Protein AF-A0A3N5V430-F1 (afdb_monomer)

Mean predicted aligned error: 17.59 Å

Structure (mmCIF, N/CA/C/O backbone):
data_AF-A0A3N5V430-F1
#
_entry.id   AF-A0A3N5V430-F1
#
loop_
_atom_site.group_PDB
_atom_site.id
_atom_site.type_symbol
_atom_site.label_atom_id
_atom_site.label_alt_id
_atom_site.label_comp_id
_atom_site.label_asym_id
_atom_site.label_entity_id
_atom_site.label_seq_id
_atom_site.pdbx_PDB_ins_code
_atom_site.Cartn_x
_atom_site.Cartn_y
_atom_site.Cartn_z
_atom_site.occupancy
_atom_site.B_iso_or_equiv
_atom_site.auth_seq_id
_atom_site.auth_comp_id
_atom_site.auth_asym_id
_atom_site.auth_atom_id
_atom_site.pdbx_PDB_model_num
ATOM 1 N N . MET A 1 1 ? -15.509 12.759 14.245 1.00 93.81 1 MET A N 1
ATOM 2 C CA . MET A 1 1 ? -15.567 12.368 12.804 1.00 93.81 1 MET A CA 1
ATOM 3 C C . MET A 1 1 ? -14.467 11.353 12.469 1.00 93.81 1 MET A C 1
ATOM 5 O O . MET A 1 1 ? -13.412 11.423 13.091 1.00 93.81 1 MET A O 1
ATOM 9 N N . ILE A 1 2 ? -14.687 10.422 11.524 1.00 98.56 2 ILE A N 1
ATOM 10 C CA . ILE A 1 2 ? -13.679 9.426 11.085 1.00 98.56 2 ILE A CA 1
ATOM 11 C C . ILE A 1 2 ? -12.897 9.955 9.872 1.00 98.56 2 ILE A C 1
ATOM 13 O O . ILE A 1 2 ? -13.520 10.454 8.939 1.00 98.56 2 ILE A O 1
ATOM 17 N N . LEU A 1 3 ? -11.571 9.791 9.845 1.00 98.69 3 LEU A N 1
ATOM 18 C CA . LEU A 1 3 ? -10.720 10.058 8.677 1.00 98.69 3 LEU A CA 1
ATOM 19 C C . LEU A 1 3 ? -10.007 8.781 8.214 1.00 98.69 3 LEU A C 1
ATOM 21 O O . LEU A 1 3 ? -9.410 8.068 9.016 1.00 98.69 3 LEU A O 1
ATOM 25 N N . VAL A 1 4 ? -10.012 8.512 6.912 1.00 98.62 4 VAL A N 1
ATOM 26 C CA . VAL A 1 4 ? -9.296 7.386 6.299 1.00 98.62 4 VAL A CA 1
ATOM 27 C C . VAL A 1 4 ? -8.136 7.904 5.456 1.00 98.62 4 VAL A C 1
ATOM 29 O O . VAL A 1 4 ? -8.329 8.628 4.478 1.00 98.62 4 VAL A O 1
ATOM 32 N N . THR A 1 5 ? -6.919 7.493 5.804 1.00 97.88 5 THR A N 1
ATOM 33 C CA . THR A 1 5 ? -5.739 7.655 4.942 1.00 97.88 5 THR A CA 1
ATOM 34 C C . THR A 1 5 ? -5.593 6.444 4.011 1.00 97.88 5 THR A C 1
ATOM 36 O O . THR A 1 5 ? -6.146 5.374 4.274 1.00 97.88 5 THR A O 1
ATOM 39 N N . GLY A 1 6 ? -4.909 6.607 2.873 1.00 93.88 6 GLY A N 1
ATOM 40 C CA . GLY A 1 6 ? -4.705 5.502 1.922 1.00 93.88 6 GLY A CA 1
ATOM 41 C C . GLY A 1 6 ? -5.987 5.015 1.226 1.00 93.88 6 GLY A C 1
ATOM 42 O O . GLY A 1 6 ? -6.021 3.903 0.702 1.00 93.88 6 GLY A O 1
ATOM 43 N N . ALA A 1 7 ? -7.037 5.842 1.198 1.00 94.25 7 ALA A N 1
ATOM 44 C CA . ALA A 1 7 ? -8.384 5.488 0.743 1.00 94.25 7 ALA A CA 1
ATOM 45 C C . ALA A 1 7 ? -8.482 5.016 -0.720 1.00 94.25 7 ALA A C 1
ATOM 47 O O . ALA A 1 7 ? -9.403 4.288 -1.078 1.00 94.25 7 ALA A O 1
ATOM 48 N N . THR A 1 8 ? -7.539 5.415 -1.575 1.00 89.50 8 THR A N 1
ATOM 49 C CA . THR A 1 8 ? -7.493 5.013 -2.990 1.00 89.50 8 THR A CA 1
ATOM 50 C C . THR A 1 8 ? -6.729 3.706 -3.230 1.00 89.50 8 THR A C 1
ATOM 52 O O . THR A 1 8 ? -6.758 3.188 -4.346 1.00 89.50 8 THR A O 1
ATOM 55 N N . GLY A 1 9 ? -6.062 3.160 -2.205 1.00 89.75 9 GLY A N 1
ATOM 56 C CA . GLY A 1 9 ? -5.374 1.869 -2.261 1.00 89.75 9 GLY A CA 1
ATOM 57 C C . GLY A 1 9 ? -6.321 0.676 -2.103 1.00 89.75 9 GLY A C 1
ATOM 58 O O . GLY A 1 9 ? -7.503 0.838 -1.810 1.00 89.75 9 GLY A O 1
ATOM 59 N N . ASN A 1 10 ? -5.793 -0.542 -2.258 1.00 91.19 10 ASN A N 1
ATOM 60 C CA . ASN A 1 10 ? -6.591 -1.778 -2.249 1.00 91.19 10 ASN A CA 1
ATOM 61 C C . ASN A 1 10 ? -7.425 -1.940 -0.964 1.00 91.19 10 ASN A C 1
ATOM 63 O O . ASN A 1 10 ? -8.642 -2.081 -1.032 1.00 91.19 10 ASN A O 1
ATOM 67 N N . ILE A 1 11 ? -6.783 -1.863 0.208 1.00 95.56 11 ILE A N 1
ATOM 68 C CA . ILE A 1 11 ? -7.463 -1.997 1.511 1.00 95.56 11 ILE A CA 1
ATOM 69 C C . ILE A 1 11 ? -8.355 -0.782 1.787 1.00 95.56 11 ILE A C 1
ATOM 71 O O . ILE A 1 11 ? -9.489 -0.934 2.236 1.00 95.56 11 ILE A O 1
ATOM 75 N N . GLY A 1 12 ? -7.857 0.424 1.494 1.00 96.00 12 GLY A N 1
ATOM 76 C CA . GLY A 1 12 ? -8.586 1.670 1.725 1.00 96.00 12 GLY A CA 1
ATOM 77 C C . GLY A 1 12 ? -9.906 1.732 0.960 1.00 96.00 12 GLY A C 1
ATOM 78 O O . GLY A 1 12 ? -10.914 2.132 1.532 1.00 96.00 12 GLY A O 1
ATOM 79 N N . ARG A 1 13 ? -9.937 1.259 -0.292 1.00 95.06 13 ARG A N 1
ATOM 80 C CA . ARG A 1 13 ? -11.168 1.195 -1.090 1.00 95.06 13 ARG A CA 1
ATOM 81 C C . ARG A 1 13 ? -12.210 0.278 -0.461 1.00 95.06 13 ARG A C 1
ATOM 83 O O . ARG A 1 13 ? -13.360 0.683 -0.329 1.00 95.06 13 ARG A O 1
ATOM 90 N N . GLU A 1 14 ? -11.819 -0.923 -0.040 1.00 97.38 14 GLU A N 1
ATOM 91 C CA . GLU A 1 14 ? -12.736 -1.835 0.655 1.00 97.38 14 GLU A CA 1
ATOM 92 C C . GLU A 1 14 ? -13.249 -1.227 1.965 1.00 97.38 14 GLU A C 1
ATOM 94 O O . GLU A 1 14 ? -14.443 -1.301 2.256 1.00 97.38 14 GLU A O 1
ATOM 99 N N . LEU A 1 15 ? -12.378 -0.555 2.723 1.00 98.38 15 LEU A N 1
ATOM 100 C CA . LEU A 1 15 ? -12.760 0.142 3.949 1.00 98.38 15 LEU A CA 1
ATOM 101 C C . LEU A 1 15 ? -13.776 1.259 3.683 1.00 98.38 15 LEU A C 1
ATOM 103 O O . LEU A 1 15 ? -14.796 1.318 4.362 1.00 98.38 15 LEU A O 1
ATOM 107 N N . VAL A 1 16 ? -13.540 2.112 2.684 1.00 98.12 16 VAL A N 1
ATOM 108 C CA . VAL A 1 16 ? -14.456 3.197 2.293 1.00 98.12 16 VAL A CA 1
ATOM 109 C C . VAL A 1 16 ? -15.831 2.643 1.917 1.00 98.12 16 VAL A C 1
ATOM 111 O O . VAL A 1 16 ? -16.848 3.122 2.418 1.00 98.12 16 VAL A O 1
ATOM 114 N N . MET A 1 17 ? -15.873 1.591 1.093 1.00 97.62 17 MET A N 1
ATOM 115 C CA . MET A 1 17 ? -17.132 0.968 0.674 1.00 97.62 17 MET A CA 1
ATOM 116 C C . MET A 1 17 ? -17.895 0.345 1.849 1.00 97.62 17 MET A C 1
ATOM 118 O O . MET A 1 17 ? -19.125 0.384 1.876 1.00 97.62 17 MET A O 1
ATOM 122 N N . GLN A 1 18 ? -17.191 -0.232 2.825 1.00 98.12 18 GLN A N 1
ATOM 123 C CA . GLN A 1 18 ? -17.821 -0.818 4.008 1.00 98.12 18 GLN A CA 1
ATOM 124 C C . GLN A 1 18 ? -18.235 0.242 5.043 1.00 98.12 18 GLN A C 1
ATOM 126 O O . GLN A 1 18 ? -19.318 0.118 5.611 1.00 98.12 18 GLN A O 1
ATOM 131 N N . LEU A 1 19 ? -17.454 1.312 5.236 1.00 98.06 19 LEU A N 1
ATOM 132 C CA . LEU A 1 19 ? -17.825 2.451 6.086 1.00 98.06 19 LEU A CA 1
ATOM 133 C C . LEU A 1 19 ? -19.094 3.136 5.583 1.00 98.06 19 LEU A C 1
ATOM 135 O O . LEU A 1 19 ? -19.984 3.417 6.383 1.00 98.06 19 LEU A O 1
ATOM 139 N N . ALA A 1 20 ? -19.232 3.325 4.270 1.00 97.62 20 ALA A N 1
ATOM 140 C CA . ALA A 1 20 ? -20.422 3.931 3.677 1.00 97.62 20 ALA A CA 1
ATOM 141 C C . ALA A 1 20 ? -21.720 3.188 4.051 1.00 97.62 20 ALA A C 1
ATOM 143 O O . ALA A 1 20 ? -22.753 3.816 4.285 1.00 97.62 20 ALA A O 1
ATOM 144 N N . ARG A 1 21 ? -21.662 1.855 4.198 1.00 97.12 21 ARG A N 1
ATOM 145 C CA . ARG A 1 21 ? -22.806 1.018 4.613 1.00 97.12 21 ARG A CA 1
ATOM 146 C C . ARG A 1 21 ? -23.216 1.221 6.072 1.00 97.12 21 ARG A C 1
ATOM 148 O O . ARG A 1 21 ? -24.325 0.847 6.435 1.00 97.12 21 ARG A O 1
ATOM 155 N N . THR A 1 22 ? -22.356 1.812 6.902 1.00 96.06 22 THR A N 1
ATOM 156 C CA . THR A 1 22 ? -22.687 2.136 8.299 1.00 96.06 22 THR A CA 1
ATOM 157 C C . THR A 1 22 ? -23.584 3.370 8.422 1.00 96.06 22 THR A C 1
ATOM 159 O O . THR A 1 22 ? -24.124 3.622 9.495 1.00 96.06 22 THR A O 1
ATOM 162 N N . GLY A 1 23 ? -23.713 4.169 7.352 1.00 95.19 23 GLY A N 1
ATOM 163 C CA . GLY A 1 23 ? -24.453 5.434 7.355 1.00 95.19 23 GLY A CA 1
ATOM 164 C C . GLY A 1 23 ? -23.769 6.576 8.117 1.00 95.19 23 GLY A C 1
ATOM 165 O O . GLY A 1 23 ? -24.270 7.697 8.101 1.00 95.19 23 GLY A O 1
ATOM 166 N N . LYS A 1 24 ? -22.631 6.324 8.778 1.00 94.50 24 LYS A N 1
ATOM 167 C CA . LYS A 1 24 ? -21.881 7.352 9.508 1.00 94.50 24 LYS A CA 1
ATOM 168 C C . LYS A 1 24 ? -21.114 8.250 8.525 1.00 94.50 24 LYS A C 1
ATOM 170 O O . LYS A 1 24 ? -20.547 7.724 7.569 1.00 94.50 24 LYS A O 1
ATOM 175 N N . PRO A 1 25 ? -21.047 9.573 8.760 1.00 96.50 25 PRO A N 1
ATOM 176 C CA . PRO A 1 25 ? -20.208 10.465 7.969 1.00 96.50 25 PRO A CA 1
ATOM 177 C C . PRO A 1 25 ? -18.724 10.205 8.240 1.00 96.50 25 PRO A C 1
ATOM 179 O O . PRO A 1 25 ? -18.308 10.012 9.389 1.00 96.50 25 PRO A O 1
ATOM 182 N N . PHE A 1 26 ? -17.920 10.222 7.183 1.00 98.38 26 PHE A N 1
ATOM 183 C CA . PHE A 1 26 ? -16.477 10.020 7.255 1.00 98.38 26 PHE A CA 1
ATOM 184 C C . PHE A 1 26 ? -15.760 10.792 6.148 1.00 98.38 26 PHE A C 1
ATOM 186 O O . PHE A 1 26 ? -16.346 11.135 5.122 1.00 98.38 26 PHE A O 1
ATOM 193 N N . SER A 1 27 ? -14.472 11.034 6.353 1.00 98.38 27 SER A N 1
ATOM 194 C CA . SER A 1 27 ? -13.615 11.732 5.403 1.00 98.38 27 SER A CA 1
ATOM 195 C C . SER A 1 27 ? -12.513 10.815 4.880 1.00 98.38 27 SER A C 1
ATOM 197 O O . SER A 1 27 ? -12.060 9.909 5.582 1.00 98.38 27 SER A O 1
ATOM 199 N N . VAL A 1 28 ? -12.030 11.069 3.667 1.00 98.44 28 VAL A N 1
ATOM 200 C CA . VAL A 1 28 ? -10.806 10.460 3.126 1.00 98.44 28 VAL A CA 1
ATOM 201 C C . VAL A 1 28 ? -9.776 11.536 2.831 1.00 98.44 28 VAL A C 1
ATOM 203 O O . VAL A 1 28 ? -10.091 12.536 2.190 1.00 98.44 28 VAL A O 1
ATOM 206 N N . MET A 1 29 ? -8.538 11.310 3.267 1.00 97.88 29 MET A N 1
ATOM 207 C CA . MET A 1 29 ? -7.413 12.190 2.957 1.00 97.88 29 MET A CA 1
ATOM 208 C C . MET A 1 29 ? -6.677 11.683 1.720 1.00 97.88 29 MET A C 1
ATOM 210 O O . MET A 1 29 ? -6.241 10.526 1.673 1.00 97.88 29 MET A O 1
ATOM 214 N N . VAL A 1 30 ? -6.525 12.548 0.719 1.00 95.94 30 VAL A N 1
ATOM 215 C CA . VAL A 1 30 ? -5.891 12.214 -0.562 1.00 95.94 30 VAL A CA 1
ATOM 216 C C . VAL A 1 30 ? -4.969 13.330 -1.044 1.00 95.94 30 VAL A C 1
ATOM 218 O O . VAL A 1 30 ? -5.213 14.506 -0.806 1.00 95.94 30 VAL A O 1
ATOM 221 N N . ARG A 1 31 ? -3.939 12.956 -1.809 1.00 91.50 31 ARG A N 1
ATOM 222 C CA . ARG A 1 31 ? -3.020 13.913 -2.453 1.00 91.50 31 ARG A CA 1
ATOM 223 C C . ARG A 1 31 ? -3.598 14.561 -3.713 1.00 91.50 31 ARG A C 1
ATOM 225 O O . ARG A 1 31 ? -3.177 15.637 -4.100 1.00 91.50 31 ARG A O 1
ATOM 232 N N . ASN A 1 32 ? -4.505 13.866 -4.399 1.00 91.88 32 ASN A N 1
ATOM 233 C CA . ASN A 1 32 ? -5.121 14.324 -5.643 1.00 91.88 32 ASN A CA 1
ATOM 234 C C . ASN A 1 32 ? -6.640 14.183 -5.514 1.00 91.88 32 ASN A C 1
ATOM 236 O O . ASN A 1 32 ? -7.186 13.083 -5.639 1.00 91.88 32 ASN A O 1
ATOM 240 N N . THR A 1 33 ? -7.298 15.303 -5.228 1.00 94.69 33 THR A N 1
ATOM 241 C CA . THR A 1 33 ? -8.744 15.383 -4.996 1.00 94.69 33 THR A CA 1
ATOM 242 C C . THR A 1 33 ? -9.542 15.092 -6.264 1.00 94.69 33 THR A C 1
ATOM 244 O O . THR A 1 33 ? -10.517 14.355 -6.189 1.00 94.69 33 THR A O 1
ATOM 247 N N . ALA A 1 34 ? -9.094 15.550 -7.438 1.00 93.88 34 ALA A N 1
ATOM 248 C CA . ALA A 1 34 ? -9.751 15.271 -8.718 1.00 93.88 34 ALA A CA 1
ATOM 249 C C . ALA A 1 34 ? -9.811 13.763 -9.028 1.00 93.88 34 ALA A C 1
ATOM 251 O O . ALA A 1 34 ? -10.877 13.220 -9.323 1.00 93.88 34 ALA A O 1
ATOM 252 N N . LYS A 1 35 ? -8.684 13.055 -8.882 1.00 89.56 35 LYS A N 1
ATOM 253 C CA . LYS A 1 35 ? -8.627 11.595 -9.049 1.00 89.56 35 LYS A CA 1
ATOM 254 C C . LYS A 1 35 ? -9.496 10.882 -8.013 1.00 89.56 35 LYS A C 1
ATOM 256 O O . LYS A 1 35 ? -10.196 9.927 -8.343 1.00 89.56 35 LYS A O 1
ATOM 261 N N . ALA A 1 36 ? -9.468 11.337 -6.762 1.00 93.00 36 ALA A N 1
ATOM 262 C CA . ALA A 1 36 ? -10.306 10.763 -5.718 1.00 93.00 36 ALA A CA 1
ATOM 263 C C . ALA A 1 36 ? -11.799 10.987 -5.987 1.00 93.00 36 ALA A C 1
ATOM 265 O O . ALA A 1 36 ? -12.581 10.065 -5.784 1.00 93.00 36 ALA A O 1
ATOM 266 N N . GLN A 1 37 ? -12.190 12.151 -6.511 1.00 95.19 37 GLN A N 1
ATOM 267 C CA . GLN A 1 37 ? -13.568 12.448 -6.894 1.00 95.19 37 GLN A CA 1
ATOM 268 C C . GLN A 1 37 ? -14.044 11.509 -8.006 1.00 95.19 37 GLN A C 1
ATOM 270 O O . GLN A 1 37 ? -15.148 10.980 -7.926 1.00 95.19 37 GLN A O 1
ATOM 275 N N . GLN A 1 38 ? -13.200 11.229 -9.002 1.00 93.62 38 GLN A N 1
ATOM 276 C CA . GLN A 1 38 ? -13.521 10.261 -10.053 1.00 93.62 38 GLN A CA 1
ATOM 277 C C . GLN A 1 38 ? -13.714 8.839 -9.498 1.00 93.62 38 GLN A C 1
ATOM 279 O O . GLN A 1 38 ? -14.591 8.110 -9.953 1.00 93.62 38 GLN A O 1
ATOM 284 N N . MET A 1 39 ? -12.893 8.431 -8.527 1.00 92.12 39 MET A N 1
ATOM 285 C CA . MET A 1 39 ? -12.902 7.063 -7.994 1.00 92.12 39 MET A CA 1
ATOM 286 C C . MET A 1 39 ? -13.951 6.827 -6.902 1.00 92.12 39 MET A C 1
ATOM 288 O O . MET A 1 39 ? -14.489 5.728 -6.801 1.00 92.12 39 MET A O 1
ATOM 292 N N . LEU A 1 40 ? -14.184 7.822 -6.046 1.00 95.00 40 LEU A N 1
ATOM 293 C CA . LEU A 1 40 ? -14.929 7.695 -4.791 1.00 95.00 40 LEU A CA 1
ATOM 294 C C . LEU A 1 40 ? -16.079 8.703 -4.672 1.00 95.00 40 LEU A C 1
ATOM 296 O O . LEU A 1 40 ? -16.854 8.617 -3.729 1.00 95.00 40 LEU A O 1
ATOM 300 N N . GLY A 1 41 ? -16.234 9.641 -5.610 1.00 92.81 41 GLY A N 1
ATOM 301 C CA . GLY A 1 41 ? -17.204 10.737 -5.503 1.00 92.81 41 GLY A CA 1
ATOM 302 C C . GLY A 1 41 ? -18.676 10.315 -5.479 1.00 92.81 41 GLY A C 1
ATOM 303 O O . GLY A 1 41 ? -19.524 11.100 -5.071 1.00 92.81 41 GLY A O 1
ATOM 304 N N . ALA A 1 42 ? -18.982 9.083 -5.893 1.00 95.06 42 ALA A N 1
ATOM 305 C CA . ALA A 1 42 ? -20.322 8.501 -5.806 1.00 95.06 42 ALA A CA 1
ATOM 306 C C . ALA A 1 42 ? -20.593 7.780 -4.468 1.00 95.06 42 ALA A C 1
ATOM 308 O O . ALA A 1 42 ? -21.698 7.281 -4.252 1.00 95.06 42 ALA A O 1
ATOM 309 N N . VAL A 1 43 ? -19.598 7.674 -3.581 1.00 96.88 43 VAL A N 1
ATOM 310 C CA . VAL A 1 43 ? -19.748 6.999 -2.288 1.00 96.88 43 VAL A CA 1
ATOM 311 C C . VAL A 1 43 ? -20.531 7.910 -1.333 1.00 96.88 43 VAL A C 1
ATOM 313 O O . VAL A 1 43 ? -20.120 9.047 -1.103 1.00 96.88 43 VAL A O 1
ATOM 316 N N . PRO A 1 44 ? -21.653 7.448 -0.753 1.00 95.88 44 PRO A N 1
ATOM 317 C CA . PRO A 1 44 ? -22.458 8.273 0.141 1.00 95.88 44 PRO A CA 1
ATOM 318 C C . PRO A 1 44 ? -21.740 8.535 1.469 1.00 95.88 44 PRO A C 1
ATOM 320 O O . PRO A 1 44 ? -20.954 7.711 1.938 1.00 95.88 44 PRO A O 1
ATOM 323 N N . ASN A 1 45 ? -22.076 9.662 2.106 1.00 95.06 45 ASN A N 1
ATOM 324 C CA . ASN A 1 45 ? -21.561 10.087 3.418 1.00 95.06 45 ASN A CA 1
ATOM 325 C C . ASN A 1 45 ? -20.035 10.293 3.477 1.00 95.06 45 ASN A C 1
ATOM 327 O O . ASN A 1 45 ? -19.472 10.390 4.569 1.00 95.06 45 ASN A O 1
ATOM 331 N N . LEU A 1 46 ? -19.384 10.355 2.312 1.00 97.75 46 LEU A N 1
ATOM 332 C CA . LEU A 1 46 ? -17.954 10.564 2.166 1.00 97.75 46 LEU A CA 1
ATOM 333 C C . LEU A 1 46 ? -17.640 12.037 1.883 1.00 97.75 46 LEU A C 1
ATOM 335 O O . LEU A 1 46 ? -18.149 12.610 0.922 1.00 97.75 46 LEU A O 1
ATOM 339 N N . THR A 1 47 ? -16.701 12.594 2.642 1.00 97.88 47 THR A N 1
ATOM 340 C CA . THR A 1 47 ? -16.043 13.870 2.332 1.00 97.88 47 THR A CA 1
ATOM 341 C C . THR A 1 47 ? -14.615 13.618 1.849 1.00 97.88 47 THR A C 1
ATOM 343 O O . THR A 1 47 ? -13.857 12.877 2.473 1.00 97.88 47 THR A O 1
ATOM 346 N N . ILE A 1 48 ? -14.207 14.240 0.745 1.00 98.12 48 ILE A N 1
ATOM 347 C CA . ILE A 1 48 ? -12.822 14.174 0.256 1.00 98.12 48 ILE A CA 1
ATOM 348 C C . ILE A 1 48 ? -12.078 15.416 0.743 1.00 98.12 48 ILE A C 1
ATOM 350 O O . ILE A 1 48 ? -12.509 16.533 0.468 1.00 98.12 48 ILE A O 1
ATOM 354 N N . VAL A 1 49 ? -10.958 15.219 1.441 1.00 97.75 49 VAL A N 1
ATOM 355 C CA . VAL A 1 49 ? -10.077 16.300 1.902 1.00 97.75 49 VAL A CA 1
ATOM 356 C C . VAL A 1 49 ? -8.676 16.137 1.317 1.00 97.75 49 VAL A C 1
ATOM 358 O O . VAL A 1 49 ? -8.179 15.019 1.143 1.00 97.75 49 VAL A O 1
ATOM 361 N N . GLU A 1 50 ? -8.038 17.257 0.987 1.00 97.00 50 GLU A N 1
ATOM 362 C CA . GLU A 1 50 ? -6.657 17.261 0.512 1.00 97.00 50 GLU A CA 1
ATOM 363 C C . GLU A 1 50 ? -5.688 17.120 1.688 1.00 97.00 50 GLU A C 1
ATOM 365 O O . GLU A 1 50 ? -5.833 17.787 2.708 1.00 97.00 50 GLU A O 1
ATOM 370 N N . GLY A 1 51 ? -4.687 16.259 1.537 1.00 95.19 51 GLY A N 1
ATOM 371 C CA . GLY A 1 51 ? -3.594 16.149 2.492 1.00 95.19 51 GLY A CA 1
ATOM 372 C C . GLY A 1 51 ? -2.496 15.215 2.003 1.00 95.19 51 GLY A C 1
ATOM 373 O O . GLY A 1 51 ? -2.748 14.210 1.329 1.00 95.19 51 GLY A O 1
ATOM 374 N N . ASP A 1 52 ? -1.261 15.548 2.357 1.00 92.00 52 ASP A N 1
ATOM 375 C CA . ASP A 1 52 ? -0.071 14.784 2.011 1.00 92.00 52 ASP A CA 1
ATOM 376 C C . ASP A 1 52 ? 0.832 14.627 3.240 1.00 92.00 52 ASP A C 1
ATOM 378 O O . ASP A 1 52 ? 1.342 15.596 3.801 1.00 92.00 52 ASP A O 1
ATOM 382 N N . VAL A 1 53 ? 1.067 13.379 3.647 1.00 90.50 53 VAL A N 1
ATOM 383 C CA . VAL A 1 53 ? 1.947 13.021 4.774 1.00 90.50 53 VAL A CA 1
ATOM 384 C C . VAL A 1 53 ? 3.410 13.415 4.546 1.00 90.50 53 VAL A C 1
ATOM 386 O O . VAL A 1 53 ? 4.166 13.556 5.509 1.00 90.50 53 VAL A O 1
ATOM 389 N N . SER A 1 54 ? 3.804 13.638 3.290 1.00 85.94 54 SER A N 1
ATOM 390 C CA . SER A 1 54 ? 5.109 14.187 2.918 1.00 85.94 54 SER A CA 1
ATOM 391 C C . SER A 1 54 ? 5.139 15.720 2.899 1.00 85.94 54 SER A C 1
ATOM 393 O O . SER A 1 54 ? 6.221 16.295 2.823 1.00 85.94 54 SER A O 1
ATOM 395 N N . LYS A 1 55 ? 3.986 16.398 2.999 1.00 91.44 55 LYS A N 1
ATOM 396 C CA . LYS A 1 55 ? 3.868 17.864 3.087 1.00 91.44 55 LYS A CA 1
ATOM 397 C C . LYS A 1 55 ? 3.105 18.232 4.355 1.00 91.44 55 LYS A C 1
ATOM 399 O O . LYS A 1 55 ? 1.917 18.546 4.316 1.00 91.44 55 LYS A O 1
ATOM 404 N N . THR A 1 56 ? 3.795 18.206 5.491 1.00 91.38 56 THR A N 1
ATOM 405 C CA . THR A 1 56 ? 3.192 18.351 6.830 1.00 91.38 56 THR A CA 1
ATOM 406 C C . THR A 1 56 ? 2.313 19.594 7.003 1.00 91.38 56 THR A C 1
ATOM 408 O O . THR A 1 56 ? 1.327 19.528 7.730 1.00 91.38 56 THR A O 1
ATOM 411 N N . ALA A 1 57 ? 2.600 20.685 6.284 1.00 94.19 57 ALA A N 1
ATOM 412 C CA . ALA A 1 57 ? 1.783 21.902 6.260 1.00 94.19 57 ALA A CA 1
ATOM 413 C C . ALA A 1 57 ? 0.333 21.685 5.776 1.00 94.19 57 ALA A C 1
ATOM 415 O O . ALA A 1 57 ? -0.539 22.487 6.090 1.00 94.19 57 ALA A O 1
ATOM 416 N N . THR A 1 58 ? 0.060 20.603 5.041 1.00 95.75 58 THR A N 1
ATOM 417 C CA . THR A 1 58 ? -1.287 20.255 4.548 1.00 95.75 58 THR A CA 1
ATOM 418 C C . THR A 1 58 ? -2.136 19.505 5.581 1.00 95.75 58 THR A C 1
ATOM 420 O O . THR A 1 58 ? -3.357 19.463 5.466 1.00 95.75 58 THR A O 1
ATOM 423 N N . LEU A 1 59 ? -1.513 18.918 6.608 1.00 97.62 59 LEU A N 1
ATOM 424 C CA . LEU A 1 59 ? -2.188 18.025 7.554 1.00 97.62 59 LEU A CA 1
ATOM 425 C C . LEU A 1 59 ? -3.165 18.721 8.519 1.00 97.62 59 LEU A C 1
ATOM 427 O O . LEU A 1 59 ? -4.202 18.118 8.791 1.00 97.62 59 LEU A O 1
ATOM 431 N N . PRO A 1 60 ? -2.911 19.945 9.035 1.00 97.50 60 PRO A N 1
ATOM 432 C CA . PRO A 1 60 ? -3.827 20.588 9.978 1.00 97.50 60 PRO A CA 1
ATOM 433 C C . PRO A 1 60 ? -5.253 20.741 9.436 1.00 97.50 60 PRO A C 1
ATOM 435 O O . PRO A 1 60 ? -6.201 20.382 10.127 1.00 97.50 60 PRO A O 1
ATOM 438 N N . ALA A 1 61 ? -5.402 21.191 8.185 1.00 96.56 61 ALA A N 1
ATOM 439 C CA . ALA A 1 61 ? -6.711 21.349 7.550 1.00 96.56 61 ALA A CA 1
ATOM 440 C C . ALA A 1 61 ? -7.424 20.000 7.342 1.00 96.56 61 ALA A C 1
ATOM 442 O O . ALA A 1 61 ? -8.623 19.885 7.571 1.00 96.56 61 ALA A O 1
ATOM 443 N N . ALA A 1 62 ? -6.684 18.950 6.969 1.00 97.19 62 ALA A N 1
ATOM 444 C CA . ALA A 1 62 ? -7.241 17.609 6.781 1.00 97.19 62 ALA A CA 1
ATOM 445 C C . ALA A 1 62 ? -7.718 16.948 8.091 1.00 97.19 62 ALA A C 1
ATOM 447 O O . ALA A 1 62 ? -8.506 16.001 8.052 1.00 97.19 62 ALA A O 1
ATOM 448 N N . LEU A 1 63 ? -7.216 17.413 9.239 1.00 98.50 63 LEU A N 1
ATOM 449 C CA . LEU A 1 63 ? -7.474 16.844 10.564 1.00 98.50 63 LEU A CA 1
ATOM 450 C C . LEU A 1 63 ? -8.504 17.633 11.385 1.00 98.50 63 LEU A C 1
ATOM 452 O O . LEU A 1 63 ? -8.832 17.225 12.500 1.00 98.50 63 LEU A O 1
ATOM 456 N N . GLU A 1 64 ? -9.043 18.731 10.855 1.00 97.00 64 GLU A N 1
ATOM 457 C CA . GLU A 1 64 ? -10.030 19.547 11.559 1.00 97.00 64 GLU A CA 1
ATOM 458 C C . GLU A 1 64 ? -11.296 18.735 11.902 1.00 97.00 64 GLU A C 1
ATOM 460 O O . GLU A 1 64 ? -11.922 18.106 11.046 1.00 97.00 64 GLU A O 1
ATOM 465 N N . GLY A 1 65 ? -11.661 18.700 13.190 1.00 97.00 65 GLY A N 1
ATOM 466 C CA . GLY A 1 65 ? -12.830 17.961 13.689 1.00 97.00 65 GLY A CA 1
ATOM 467 C C . GLY A 1 65 ? -12.717 16.427 13.629 1.00 97.00 65 GLY A C 1
ATOM 468 O O . GLY A 1 65 ? -13.694 15.717 13.906 1.00 97.00 65 GLY A O 1
ATOM 469 N N . VAL A 1 66 ? -11.547 15.888 13.272 1.00 98.44 66 VAL A N 1
ATOM 470 C CA . VAL A 1 66 ? -11.293 14.443 13.224 1.00 98.44 66 VAL A CA 1
ATOM 471 C C . VAL A 1 66 ? -11.091 13.898 14.637 1.00 98.44 66 VAL A C 1
ATOM 473 O O . VAL A 1 66 ? -10.313 14.417 15.426 1.00 98.44 66 VAL A O 1
ATOM 476 N N . GLU A 1 67 ? -11.7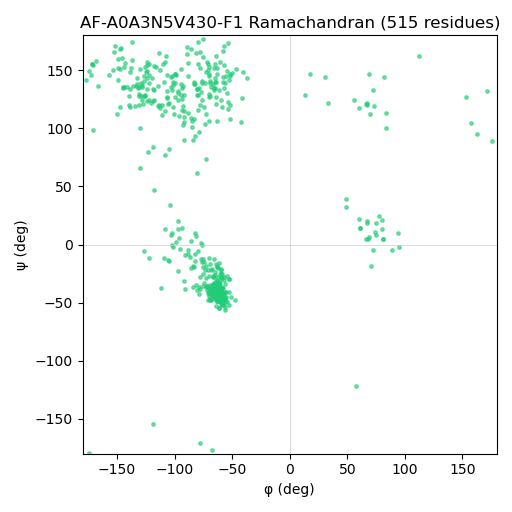83 12.807 14.954 1.00 98.06 67 GLU A N 1
ATOM 477 C CA . GLU A 1 67 ? -11.694 12.140 16.259 1.00 98.06 67 GLU A CA 1
ATOM 478 C C . GLU A 1 67 ? -11.026 10.773 16.159 1.00 98.06 67 GLU A C 1
ATOM 480 O O . GLU A 1 67 ? -10.259 10.406 17.048 1.00 98.06 67 GLU A O 1
ATOM 485 N N . THR A 1 68 ? -11.291 10.040 15.076 1.00 98.56 68 THR A N 1
ATOM 486 C CA . THR A 1 68 ? -10.768 8.689 14.868 1.00 98.56 68 THR A CA 1
ATOM 487 C C . THR A 1 68 ? -10.158 8.576 13.479 1.00 98.56 68 THR A C 1
ATOM 489 O O . THR A 1 68 ? -10.754 9.029 12.502 1.00 98.56 68 THR A O 1
ATOM 492 N N . VAL A 1 69 ? -8.984 7.958 13.365 1.00 98.81 69 VAL A N 1
ATOM 493 C CA . VAL A 1 69 ? -8.272 7.812 12.089 1.00 98.81 69 VAL A CA 1
ATOM 494 C C . VAL A 1 69 ? -8.007 6.350 11.753 1.00 98.81 69 VAL A C 1
ATOM 496 O O . VAL A 1 69 ? -7.562 5.592 12.608 1.00 98.81 69 VAL A O 1
ATOM 499 N N . PHE A 1 70 ? -8.174 5.979 10.483 1.00 98.88 70 PHE A N 1
ATOM 500 C CA . PHE A 1 70 ? -7.501 4.821 9.898 1.00 98.88 70 PHE A CA 1
ATOM 501 C C . PHE A 1 70 ? -6.173 5.238 9.253 1.00 98.88 70 PHE A C 1
ATOM 503 O O . PHE A 1 70 ? -6.164 5.997 8.274 1.00 98.88 70 PHE A O 1
ATOM 510 N N . LEU A 1 71 ? -5.055 4.753 9.799 1.00 98.62 71 LEU A N 1
ATOM 511 C CA . LEU A 1 71 ? -3.704 5.090 9.347 1.00 98.62 71 LEU A CA 1
ATOM 512 C C . LEU A 1 71 ? -3.119 3.983 8.460 1.00 98.62 71 LEU A C 1
ATOM 514 O O . LEU A 1 71 ? -2.815 2.885 8.932 1.00 98.62 71 LEU A O 1
ATOM 518 N N . LEU A 1 72 ? -2.940 4.306 7.179 1.00 96.62 72 LEU A N 1
ATOM 519 C CA . LEU A 1 72 ? -2.314 3.492 6.147 1.00 96.62 72 LEU A CA 1
ATOM 520 C C . LEU A 1 72 ? -1.594 4.401 5.138 1.00 96.62 72 LEU A C 1
ATOM 522 O O . LEU A 1 72 ? -2.220 5.194 4.433 1.00 96.62 72 LEU A O 1
ATOM 526 N N . THR A 1 73 ? -0.279 4.234 5.028 1.00 91.31 73 THR A N 1
ATOM 527 C CA . THR A 1 73 ? 0.561 4.835 3.979 1.00 91.31 73 THR A CA 1
ATOM 528 C C . THR A 1 73 ? 1.130 3.736 3.077 1.00 91.31 73 THR A C 1
ATOM 530 O O . THR A 1 73 ? 1.090 2.563 3.459 1.00 91.31 73 THR A O 1
ATOM 533 N N . PRO A 1 74 ? 1.671 4.067 1.890 1.00 83.88 74 PRO A N 1
ATOM 534 C CA . PRO A 1 74 ? 2.463 3.112 1.124 1.00 83.88 74 PRO A CA 1
ATOM 535 C C . PRO A 1 74 ? 3.584 2.478 1.963 1.00 83.88 74 PRO A C 1
ATOM 537 O O . PRO A 1 74 ? 4.141 3.102 2.872 1.00 83.88 74 PRO A O 1
ATOM 540 N N . SER A 1 75 ? 3.895 1.218 1.663 1.00 77.75 75 SER A N 1
ATOM 541 C CA . SER A 1 75 ? 5.037 0.511 2.240 1.00 77.75 75 SER A CA 1
ATOM 542 C C . SER A 1 75 ? 6.287 0.849 1.437 1.00 77.75 75 SER A C 1
ATOM 544 O O . SER A 1 75 ? 6.594 0.186 0.450 1.00 77.75 75 SER A O 1
ATOM 546 N N . ASP A 1 76 ? 6.981 1.903 1.849 1.00 80.25 76 ASP A N 1
ATOM 547 C CA . ASP A 1 76 ? 8.254 2.331 1.275 1.00 80.25 76 ASP A CA 1
ATOM 548 C C . ASP A 1 76 ? 9.241 2.733 2.384 1.00 80.25 76 ASP A C 1
ATOM 550 O O . ASP A 1 76 ? 8.898 2.762 3.570 1.00 80.25 76 ASP A O 1
ATOM 554 N N . PHE A 1 77 ? 10.482 3.040 2.002 1.00 78.25 77 PHE A N 1
ATOM 555 C CA . PHE A 1 77 ? 11.558 3.380 2.938 1.00 78.25 77 PHE A CA 1
ATOM 556 C C . PHE A 1 77 ? 11.288 4.630 3.796 1.00 78.25 77 PHE A C 1
ATOM 558 O O . PHE A 1 77 ? 11.938 4.817 4.824 1.00 78.25 77 PHE A O 1
ATOM 565 N N . ARG A 1 78 ? 10.315 5.467 3.416 1.00 84.12 78 ARG A N 1
ATOM 566 C CA . ARG A 1 78 ? 9.871 6.654 4.157 1.00 84.12 78 ARG A CA 1
ATOM 567 C C . ARG A 1 78 ? 8.651 6.383 5.038 1.00 84.12 78 ARG A C 1
ATOM 569 O O . ARG A 1 78 ? 8.143 7.320 5.649 1.00 84.12 78 ARG A O 1
ATOM 576 N N . GLN A 1 79 ? 8.170 5.141 5.153 1.00 88.38 79 GLN A N 1
ATOM 577 C CA . GLN A 1 79 ? 6.973 4.805 5.938 1.00 88.38 79 GLN A CA 1
ATOM 578 C C . GLN A 1 79 ? 7.028 5.367 7.368 1.00 88.38 79 GLN A C 1
ATOM 580 O O . GLN A 1 79 ? 6.048 5.943 7.842 1.00 88.38 79 GLN A O 1
ATOM 585 N N . VAL A 1 80 ? 8.172 5.222 8.044 1.00 92.56 80 VAL A N 1
ATOM 586 C CA . VAL A 1 80 ? 8.372 5.723 9.412 1.00 92.56 80 VAL A CA 1
ATOM 587 C C . VAL A 1 80 ? 8.226 7.244 9.469 1.00 92.56 80 VAL A C 1
ATOM 589 O O . VAL A 1 80 ? 7.469 7.761 10.284 1.00 92.56 80 VAL A O 1
ATOM 592 N N . GLU A 1 81 ? 8.899 7.958 8.564 1.00 91.56 81 GLU A N 1
ATOM 593 C CA . GLU A 1 81 ? 8.827 9.419 8.455 1.00 91.56 81 GLU A CA 1
ATOM 594 C C . GLU A 1 81 ? 7.382 9.882 8.210 1.00 91.56 81 GLU A C 1
ATOM 596 O O . GLU A 1 81 ? 6.859 10.723 8.943 1.00 91.56 81 GLU A O 1
ATOM 601 N N . GLN A 1 82 ? 6.718 9.296 7.210 1.00 93.06 82 GLN A N 1
ATOM 602 C CA . GLN A 1 82 ? 5.364 9.656 6.790 1.00 93.06 82 GLN A CA 1
ATOM 603 C C . GLN A 1 82 ? 4.330 9.416 7.897 1.00 93.06 82 GLN A C 1
ATOM 605 O O . GLN A 1 82 ? 3.523 10.298 8.200 1.00 93.06 82 GLN A O 1
ATOM 610 N N . GLN A 1 83 ? 4.342 8.234 8.519 1.00 97.88 83 GLN A N 1
ATOM 611 C CA . GLN A 1 83 ? 3.388 7.922 9.583 1.00 97.88 83 GLN A CA 1
ATOM 612 C C . GLN A 1 83 ? 3.705 8.697 10.866 1.00 97.88 83 GLN A C 1
ATOM 614 O O . GLN A 1 83 ? 2.777 9.174 11.515 1.00 97.88 83 GLN A O 1
ATOM 619 N N . GLY A 1 84 ? 4.981 8.925 11.191 1.00 97.50 84 GLY A N 1
ATOM 620 C CA . GLY A 1 84 ? 5.384 9.777 12.311 1.00 97.50 84 GLY A CA 1
ATOM 621 C C . GLY A 1 84 ? 4.935 11.233 12.137 1.00 97.50 84 GLY A C 1
ATOM 622 O O . GLY A 1 84 ? 4.408 11.840 13.073 1.00 97.50 84 GLY A O 1
ATOM 623 N N . ASN A 1 85 ? 5.071 11.794 10.927 1.00 96.38 85 ASN A N 1
ATOM 624 C CA . ASN A 1 85 ? 4.540 13.119 10.581 1.00 96.38 85 ASN A CA 1
ATOM 625 C C . ASN A 1 85 ? 3.034 13.194 10.835 1.00 96.38 85 ASN A C 1
ATOM 627 O O . ASN A 1 85 ? 2.552 14.133 11.473 1.00 96.38 85 ASN A O 1
ATOM 631 N N . PHE A 1 86 ? 2.303 12.178 10.377 1.00 98.44 86 PHE A N 1
ATOM 632 C CA . PHE A 1 86 ? 0.865 12.101 10.569 1.00 98.44 86 PHE A CA 1
ATOM 633 C C . PHE A 1 86 ? 0.479 11.983 12.050 1.00 98.44 86 PHE A C 1
ATOM 635 O O . PHE A 1 86 ? -0.391 12.719 12.504 1.00 98.44 86 PHE A O 1
ATOM 642 N N . ILE A 1 87 ? 1.141 11.118 12.828 1.00 98.69 87 ILE A N 1
ATOM 643 C CA . ILE A 1 87 ? 0.872 10.932 14.266 1.00 98.69 87 ILE A CA 1
ATOM 644 C C . ILE A 1 87 ? 1.068 12.246 15.034 1.00 98.69 87 ILE A C 1
ATOM 646 O O . ILE A 1 87 ? 0.234 12.600 15.869 1.00 98.69 87 ILE A O 1
ATOM 650 N N . ARG A 1 88 ? 2.133 13.002 14.735 1.00 98.31 88 ARG A N 1
ATOM 651 C CA . ARG A 1 88 ? 2.375 14.318 15.350 1.00 98.31 88 ARG A CA 1
ATOM 652 C C . ARG A 1 88 ? 1.274 15.323 15.009 1.00 98.31 88 ARG A C 1
ATOM 654 O O . ARG A 1 88 ? 0.791 16.010 15.907 1.00 98.31 88 ARG A O 1
ATOM 661 N N . ALA A 1 89 ? 0.858 15.386 13.744 1.00 98.38 89 ALA A N 1
ATOM 662 C CA . ALA A 1 89 ? -0.218 16.275 13.315 1.00 98.38 89 ALA A CA 1
ATOM 663 C C . ALA A 1 89 ? -1.569 15.883 13.940 1.00 98.38 89 ALA A C 1
ATOM 665 O O . ALA A 1 89 ? -2.281 16.743 14.449 1.00 98.38 89 ALA A O 1
ATOM 666 N N . ALA A 1 90 ? -1.885 14.585 13.980 1.00 98.62 90 ALA A N 1
ATOM 667 C CA . ALA A 1 90 ? -3.096 14.050 14.599 1.00 98.62 90 ALA A CA 1
ATOM 668 C C . ALA A 1 90 ? -3.163 14.384 16.096 1.00 98.62 90 ALA A C 1
ATOM 670 O O . ALA A 1 90 ? -4.194 14.854 16.577 1.00 98.62 90 ALA A O 1
ATOM 671 N N . LYS A 1 91 ? -2.040 14.242 16.813 1.00 98.50 91 LYS A N 1
ATOM 672 C CA . LYS A 1 91 ? -1.925 14.663 18.214 1.00 98.50 91 LYS A CA 1
ATOM 673 C C . LYS A 1 91 ? -2.204 16.158 18.381 1.00 98.50 91 LYS A C 1
ATOM 675 O O . LYS A 1 91 ? -2.972 16.532 19.261 1.00 98.50 91 LYS A O 1
ATOM 680 N N . ALA A 1 92 ? -1.592 17.004 17.551 1.00 98.06 92 ALA A N 1
ATOM 681 C CA . ALA A 1 92 ? -1.781 18.454 17.613 1.00 98.06 92 ALA A CA 1
ATOM 682 C C . ALA A 1 92 ? -3.230 18.876 17.306 1.00 98.06 92 ALA A C 1
ATOM 684 O O . ALA A 1 92 ? -3.725 19.827 17.902 1.00 98.06 92 ALA A O 1
ATOM 685 N N . ALA A 1 93 ? -3.915 18.144 16.424 1.00 98.12 93 ALA A N 1
ATOM 686 C CA . ALA A 1 93 ? -5.317 18.365 16.075 1.00 98.12 93 ALA A CA 1
ATOM 687 C C . ALA A 1 93 ? -6.318 17.797 17.104 1.00 98.12 93 ALA A C 1
ATOM 689 O O . ALA A 1 93 ? -7.520 18.008 16.966 1.00 98.12 93 ALA A O 1
ATOM 690 N N . GLY A 1 94 ? -5.850 17.081 18.133 1.00 98.12 94 GLY A N 1
ATOM 691 C CA . GLY A 1 94 ? -6.717 16.504 19.163 1.00 98.12 94 GLY A CA 1
ATOM 692 C C . GLY A 1 94 ? -7.452 15.228 18.737 1.00 98.12 94 GLY A C 1
ATOM 693 O O . GLY A 1 94 ? -8.494 14.907 19.314 1.00 98.12 94 GLY A O 1
ATOM 694 N N . VAL A 1 95 ? -6.921 14.485 17.758 1.00 98.69 95 VAL A N 1
ATOM 695 C CA . VAL A 1 95 ? -7.424 13.146 17.409 1.00 98.69 95 VAL A CA 1
ATOM 696 C C . VAL A 1 95 ? -7.377 12.252 18.650 1.00 98.69 95 VAL A C 1
ATOM 698 O O . VAL A 1 95 ? -6.395 12.230 19.389 1.00 98.69 95 VAL A O 1
ATOM 701 N N . LYS A 1 96 ? -8.452 11.501 18.892 1.00 98.25 96 LYS A N 1
ATOM 702 C CA . LYS A 1 96 ? -8.621 10.679 20.096 1.00 98.25 96 LYS A CA 1
ATOM 703 C C . LYS A 1 96 ? -8.089 9.263 19.901 1.00 98.25 96 LYS A C 1
ATOM 705 O O . LYS A 1 96 ? -7.520 8.695 20.834 1.00 98.25 96 LYS A O 1
ATOM 710 N N . HIS A 1 97 ? -8.284 8.687 18.712 1.00 98.81 97 HIS A N 1
ATOM 711 C CA . HIS A 1 97 ? -7.993 7.276 18.444 1.00 98.81 97 HIS A CA 1
ATOM 712 C C . HIS A 1 97 ? -7.442 7.037 17.034 1.00 98.81 97 HIS A C 1
ATOM 714 O O . HIS A 1 97 ? -7.970 7.555 16.053 1.00 98.81 97 HIS A O 1
ATOM 720 N N . ILE A 1 98 ? -6.393 6.220 16.915 1.00 98.88 98 ILE A N 1
ATOM 721 C CA . ILE A 1 98 ? -5.848 5.783 15.622 1.00 98.88 98 ILE A CA 1
ATOM 722 C C . ILE A 1 98 ? -5.902 4.257 15.507 1.00 98.88 98 ILE A C 1
ATOM 724 O O . ILE A 1 98 ? -5.278 3.532 16.280 1.00 98.88 98 ILE A O 1
ATOM 728 N N . VAL A 1 99 ? -6.599 3.772 14.481 1.00 98.88 99 VAL A N 1
ATOM 729 C CA . VAL A 1 99 ? -6.559 2.385 14.015 1.00 98.88 99 VAL A CA 1
ATOM 730 C C . VAL A 1 99 ? -5.493 2.291 12.927 1.00 98.88 99 VAL A C 1
ATOM 732 O O . VAL A 1 99 ? -5.680 2.763 11.806 1.00 98.88 99 VAL A O 1
ATOM 735 N N . LYS A 1 100 ? -4.346 1.703 13.257 1.00 98.75 100 LYS A N 1
ATOM 736 C CA . LYS A 1 100 ? -3.207 1.563 12.348 1.00 98.75 100 LYS A CA 1
ATOM 737 C C . LYS A 1 100 ? -3.250 0.213 11.649 1.00 98.75 100 LYS A C 1
ATOM 739 O O . LYS A 1 100 ? -3.284 -0.828 12.311 1.00 98.75 100 LYS A O 1
ATOM 744 N N . LEU A 1 101 ? -3.149 0.219 10.319 1.00 98.56 101 LEU A N 1
ATOM 745 C CA . LEU A 1 101 ? -2.766 -0.992 9.606 1.00 98.56 101 LEU A CA 1
ATOM 746 C C . LEU A 1 101 ? -1.264 -1.227 9.804 1.00 98.56 101 LEU A C 1
ATOM 748 O O . LEU A 1 101 ? -0.415 -0.404 9.464 1.00 98.56 101 LEU A O 1
ATOM 752 N N . SER A 1 102 ? -0.950 -2.353 10.415 1.00 97.69 102 SER A N 1
ATOM 753 C CA . SER A 1 102 ? 0.390 -2.809 10.740 1.00 97.69 102 SER A CA 1
ATOM 754 C C . SER A 1 102 ? 0.679 -4.126 10.017 1.00 97.69 102 SER A C 1
ATOM 756 O O . SER A 1 102 ? 0.085 -4.413 8.981 1.00 97.69 102 SER A O 1
ATOM 758 N N . VAL A 1 103 ? 1.587 -4.935 10.556 1.00 95.56 103 VAL A N 1
ATOM 759 C CA . VAL A 1 103 ? 1.952 -6.243 10.013 1.00 95.56 103 VAL A CA 1
ATOM 760 C C . VAL A 1 103 ? 2.111 -7.257 11.138 1.00 95.56 103 VAL A C 1
ATOM 762 O O . VAL A 1 103 ? 2.508 -6.917 12.259 1.00 95.56 103 VAL A O 1
ATOM 765 N N . VAL A 1 104 ? 1.800 -8.523 10.858 1.00 93.88 104 VAL A N 1
ATOM 766 C CA . VAL A 1 104 ? 2.186 -9.622 11.746 1.00 93.88 104 VAL A CA 1
ATOM 767 C C . VAL A 1 104 ? 3.688 -9.563 12.032 1.00 93.88 104 VAL A C 1
ATOM 769 O O . VAL A 1 104 ? 4.490 -9.217 11.172 1.00 93.88 104 VAL A O 1
ATOM 772 N N . GLY A 1 105 ? 4.078 -9.859 13.269 1.00 92.62 105 GLY A N 1
ATOM 773 C CA . GLY A 1 105 ? 5.493 -9.899 13.626 1.00 92.62 105 GLY A CA 1
ATOM 774 C C . GLY A 1 105 ? 6.203 -8.561 13.783 1.00 92.62 105 GLY A C 1
ATOM 775 O O . GLY A 1 105 ? 7.412 -8.586 13.979 1.00 92.62 105 GLY A O 1
ATOM 776 N N . ALA A 1 106 ? 5.491 -7.425 13.760 1.00 95.56 106 ALA A N 1
ATOM 777 C CA . ALA A 1 106 ? 6.085 -6.125 14.065 1.00 95.56 106 ALA A CA 1
ATOM 778 C C . ALA A 1 106 ? 6.833 -6.170 15.414 1.00 95.56 106 ALA A C 1
ATOM 780 O O . ALA A 1 106 ? 6.220 -6.291 16.483 1.00 95.56 106 ALA A O 1
ATOM 781 N N . ALA A 1 107 ? 8.164 -6.131 15.328 1.00 94.56 107 ALA A N 1
ATOM 782 C CA . ALA A 1 107 ? 9.110 -6.136 16.433 1.00 94.56 107 ALA A CA 1
ATOM 783 C C . ALA A 1 107 ? 10.414 -5.434 15.997 1.00 94.56 107 ALA A C 1
ATOM 785 O O . ALA A 1 107 ? 10.752 -5.470 14.810 1.00 94.56 107 ALA A O 1
ATOM 786 N N . PRO A 1 108 ? 11.149 -4.784 16.919 1.00 93.31 108 PRO A N 1
ATOM 787 C CA . PRO A 1 108 ? 12.388 -4.070 16.591 1.00 93.31 108 PRO A CA 1
ATOM 788 C C . PRO A 1 108 ? 13.510 -4.994 16.087 1.00 93.31 108 PRO A C 1
ATOM 790 O O . PRO A 1 108 ? 14.363 -4.553 15.326 1.00 93.31 108 PRO A O 1
ATOM 793 N N . ASP A 1 109 ? 13.486 -6.265 16.482 1.00 90.62 109 ASP A N 1
ATOM 794 C CA . ASP A 1 109 ? 14.442 -7.322 16.138 1.00 90.62 109 ASP A CA 1
ATOM 795 C C . ASP A 1 109 ? 13.909 -8.289 15.062 1.00 90.62 109 ASP A C 1
ATOM 797 O O . ASP A 1 109 ? 14.507 -9.332 14.808 1.00 90.62 109 ASP A O 1
ATOM 801 N N . ALA A 1 110 ? 12.776 -7.968 14.422 1.00 90.50 110 ALA A N 1
ATOM 802 C CA . ALA A 1 110 ? 12.205 -8.804 13.370 1.00 90.50 110 ALA A CA 1
ATOM 803 C C . ALA A 1 110 ? 13.149 -8.900 12.154 1.00 90.50 110 ALA A C 1
ATOM 805 O O . ALA A 1 110 ? 13.801 -7.905 11.831 1.00 90.50 110 ALA A O 1
ATOM 806 N N . PRO A 1 111 ? 13.197 -10.040 11.437 1.00 87.00 111 PRO A N 1
ATOM 807 C CA . PRO A 1 111 ? 14.118 -10.242 10.312 1.00 87.00 111 PRO A CA 1
ATOM 808 C C . PRO A 1 111 ? 13.807 -9.330 9.112 1.00 87.00 111 PRO A C 1
ATOM 810 O O . PRO A 1 111 ? 14.719 -8.751 8.520 1.00 87.00 111 PRO A O 1
ATOM 813 N N . ALA A 1 112 ? 12.525 -9.102 8.812 1.00 87.88 112 ALA A N 1
ATOM 814 C CA . ALA A 1 112 ? 12.097 -8.246 7.710 1.00 87.88 112 ALA A CA 1
ATOM 815 C C . ALA A 1 112 ? 12.144 -6.752 8.073 1.00 87.88 112 ALA A C 1
ATOM 817 O O . ALA A 1 112 ? 11.590 -6.323 9.091 1.00 87.88 112 ALA A O 1
ATOM 818 N N . GLN A 1 113 ? 12.709 -5.928 7.183 1.00 87.00 113 GLN A N 1
ATOM 819 C CA . GLN A 1 113 ? 12.768 -4.472 7.368 1.00 87.00 113 GLN A CA 1
ATOM 820 C C . GLN A 1 113 ? 11.374 -3.840 7.534 1.00 87.00 113 GLN A C 1
ATOM 822 O O . GLN A 1 113 ? 11.196 -2.960 8.378 1.00 87.00 113 GLN A O 1
ATOM 827 N N . LEU A 1 114 ? 10.365 -4.335 6.806 1.00 89.81 114 LEU A N 1
ATOM 828 C CA . LEU A 1 114 ? 8.982 -3.865 6.935 1.00 89.81 114 LEU A CA 1
ATOM 829 C C . LEU A 1 114 ? 8.424 -4.067 8.356 1.00 89.81 114 LEU A C 1
ATOM 831 O O . LEU A 1 114 ? 7.774 -3.173 8.898 1.00 89.81 114 LEU A O 1
ATOM 835 N N . MET A 1 115 ? 8.689 -5.219 8.982 1.00 93.31 115 MET A N 1
ATOM 836 C CA . MET A 1 115 ? 8.238 -5.499 10.352 1.00 93.31 115 MET A CA 1
ATOM 837 C C . MET A 1 115 ? 8.867 -4.527 11.355 1.00 93.31 115 MET A C 1
ATOM 839 O O . MET A 1 115 ? 8.176 -4.054 12.260 1.00 93.31 115 MET A O 1
ATOM 843 N N . ARG A 1 116 ? 10.149 -4.184 11.167 1.00 93.12 116 ARG A N 1
ATOM 844 C CA . ARG A 1 116 ? 10.854 -3.208 12.011 1.00 93.12 116 ARG A CA 1
ATOM 845 C C . ARG A 1 116 ? 10.303 -1.792 11.840 1.00 93.12 116 ARG A C 1
ATOM 847 O O . ARG A 1 116 ? 10.053 -1.127 12.843 1.00 93.12 116 ARG A O 1
ATOM 854 N N . TRP A 1 117 ? 10.039 -1.349 10.605 1.00 94.00 117 TRP A N 1
ATOM 855 C CA . TRP A 1 117 ? 9.397 -0.050 10.350 1.00 94.00 117 TRP A CA 1
ATOM 856 C C . TRP A 1 117 ? 8.032 0.049 11.026 1.00 94.00 117 TRP A C 1
ATOM 858 O O . TRP A 1 117 ? 7.767 1.009 11.750 1.00 94.00 117 TRP A O 1
ATOM 868 N N . HIS A 1 118 ? 7.187 -0.973 10.877 1.00 97.12 118 HIS A N 1
ATOM 869 C CA . HIS A 1 118 ? 5.900 -0.982 11.558 1.00 97.12 118 HIS A CA 1
ATOM 870 C C . HIS A 1 118 ? 6.050 -0.959 13.080 1.00 97.12 118 HIS A C 1
ATOM 872 O O . HIS A 1 118 ? 5.295 -0.229 13.714 1.00 97.12 118 HIS A O 1
ATOM 878 N N . ALA A 1 119 ? 7.009 -1.688 13.658 1.00 97.81 119 ALA A N 1
ATOM 879 C CA . ALA A 1 119 ? 7.257 -1.688 15.102 1.00 97.81 119 ALA A CA 1
ATOM 880 C C . ALA A 1 119 ? 7.687 -0.312 15.628 1.00 97.81 119 ALA A C 1
ATOM 882 O O . ALA A 1 119 ? 7.276 0.095 16.715 1.00 97.81 119 ALA A O 1
ATOM 883 N N . GLN A 1 120 ? 8.497 0.414 14.854 1.00 97.94 120 GLN A N 1
ATOM 884 C CA . GLN A 1 120 ? 8.886 1.780 15.185 1.00 97.94 120 GLN A CA 1
ATOM 885 C C . GLN A 1 120 ? 7.666 2.706 15.209 1.00 97.94 120 GLN A C 1
ATOM 887 O O . GLN A 1 120 ? 7.449 3.405 16.196 1.00 97.94 120 GLN A O 1
ATOM 892 N N . VAL A 1 121 ? 6.820 2.651 14.178 1.00 98.38 121 VAL A N 1
ATOM 893 C CA . VAL A 1 121 ? 5.622 3.498 14.119 1.00 98.38 121 VAL A CA 1
ATOM 894 C C . VAL A 1 121 ? 4.583 3.117 15.178 1.00 98.38 121 VAL A C 1
ATOM 896 O O . VAL A 1 121 ? 3.939 3.994 15.746 1.00 98.38 121 VAL A O 1
ATOM 899 N N . GLU A 1 122 ? 4.400 1.825 15.467 1.00 98.69 122 GLU A N 1
ATOM 900 C CA . GLU A 1 122 ? 3.516 1.388 16.557 1.00 98.69 122 GLU A CA 1
ATOM 901 C C . GLU A 1 122 ? 3.948 1.989 17.895 1.00 98.69 122 GLU A C 1
ATOM 903 O O . GLU A 1 122 ? 3.110 2.526 18.616 1.00 98.69 122 GLU A O 1
ATOM 908 N N . ARG A 1 123 ? 5.255 1.990 18.177 1.00 98.56 123 ARG A N 1
ATOM 909 C CA . ARG A 1 123 ? 5.821 2.598 19.383 1.00 98.56 123 ARG A CA 1
ATOM 910 C C . ARG A 1 123 ? 5.613 4.112 19.421 1.00 98.56 123 ARG A C 1
ATOM 912 O O . ARG A 1 123 ? 5.242 4.642 20.464 1.00 98.56 123 ARG A O 1
ATOM 919 N N . GLU A 1 124 ? 5.832 4.809 18.305 1.00 98.38 124 GLU A N 1
ATOM 920 C CA . GLU A 1 124 ? 5.559 6.251 18.209 1.00 98.38 124 GLU A CA 1
ATOM 921 C C . GLU A 1 124 ? 4.080 6.563 18.480 1.00 98.38 124 GLU A C 1
ATOM 923 O O . GLU A 1 124 ? 3.762 7.514 19.198 1.00 98.38 124 GLU A O 1
ATOM 928 N N . LEU A 1 125 ? 3.169 5.740 17.953 1.00 98.75 125 LEU A N 1
ATOM 929 C CA . LEU A 1 125 ? 1.737 5.886 18.188 1.00 98.75 125 LEU A CA 1
ATOM 930 C C . LEU A 1 125 ? 1.372 5.616 19.656 1.00 98.75 125 LEU A C 1
ATOM 932 O O . LEU A 1 125 ? 0.651 6.407 20.259 1.00 98.75 125 LEU A O 1
ATOM 936 N N . GLU A 1 126 ? 1.907 4.554 20.253 1.00 98.62 126 GLU A N 1
ATOM 937 C CA . GLU A 1 126 ? 1.715 4.215 21.669 1.00 98.62 126 GLU A CA 1
ATOM 938 C C . GLU A 1 126 ? 2.203 5.329 22.608 1.00 98.62 126 GLU A C 1
ATOM 940 O O . GLU A 1 126 ? 1.561 5.625 23.614 1.00 98.62 126 GLU A O 1
ATOM 945 N N . GLN A 1 127 ? 3.306 5.993 22.257 1.00 98.25 127 GLN A N 1
ATOM 946 C CA . GLN A 1 127 ? 3.887 7.102 23.022 1.00 98.25 127 GLN A CA 1
ATOM 947 C C . GLN A 1 127 ? 3.213 8.456 22.752 1.00 98.25 127 GLN A C 1
ATOM 949 O O . GLN A 1 127 ? 3.488 9.441 23.440 1.00 98.25 127 GLN A O 1
ATOM 954 N N . SER A 1 128 ? 2.321 8.536 21.761 1.00 98.00 128 SER A N 1
ATOM 955 C CA . SER A 1 128 ? 1.682 9.797 21.374 1.00 98.00 128 SER A CA 1
ATOM 956 C C . SER A 1 128 ? 0.744 10.351 22.456 1.00 98.00 128 SER A C 1
ATOM 958 O O . SER A 1 128 ? 0.577 11.571 22.547 1.00 98.00 128 SER A O 1
ATOM 960 N N . GLY A 1 129 ? 0.176 9.476 23.292 1.00 96.50 129 GLY A N 1
ATOM 961 C CA . GLY A 1 129 ? -0.880 9.791 24.259 1.00 96.50 129 GLY A CA 1
ATOM 962 C C . GLY A 1 129 ? -2.303 9.671 23.697 1.00 96.50 129 GLY A C 1
ATOM 963 O O . GLY A 1 129 ? -3.258 9.813 24.454 1.00 96.50 129 GLY A O 1
ATOM 964 N N . MET A 1 130 ? -2.460 9.392 22.398 1.00 98.56 130 MET A N 1
ATOM 965 C CA . MET A 1 130 ? -3.749 9.034 21.795 1.00 98.56 130 MET A CA 1
ATOM 966 C C . MET A 1 130 ? -4.073 7.557 22.061 1.00 98.56 130 MET A C 1
ATOM 968 O O . MET A 1 130 ? -3.173 6.730 22.220 1.00 98.56 130 MET A O 1
ATOM 972 N N . SER A 1 131 ? -5.360 7.200 22.052 1.00 98.69 131 SER A N 1
ATOM 973 C CA . SER A 1 131 ? -5.751 5.787 22.015 1.00 98.69 131 SER A CA 1
ATOM 974 C C . SER A 1 131 ? -5.325 5.168 20.685 1.00 98.69 131 SER A C 1
ATOM 976 O O . SER A 1 131 ? -5.269 5.845 19.654 1.00 98.69 131 SER A O 1
ATOM 978 N N . TRP A 1 132 ? -5.066 3.864 20.669 1.00 98.81 132 TRP A N 1
ATOM 979 C CA . TRP A 1 132 ? -4.598 3.174 19.466 1.00 98.81 132 TRP A CA 1
ATOM 980 C C . TRP A 1 132 ? -5.187 1.772 19.324 1.00 98.81 132 TRP A C 1
ATOM 982 O O . TRP A 1 132 ? -5.578 1.144 20.305 1.00 98.81 132 TRP A O 1
ATOM 992 N N . THR A 1 133 ? -5.229 1.272 18.092 1.00 98.94 133 THR A N 1
ATOM 993 C CA . THR A 1 133 ? -5.483 -0.136 17.765 1.00 98.94 133 THR A CA 1
ATOM 994 C C . THR A 1 133 ? -4.551 -0.543 16.633 1.00 98.94 133 THR A C 1
ATOM 996 O O . THR A 1 133 ? -4.549 0.107 15.588 1.00 98.94 133 THR A O 1
ATOM 999 N N . HIS A 1 134 ? -3.801 -1.633 16.794 1.00 98.81 134 HIS A N 1
ATOM 1000 C CA . HIS A 1 134 ? -2.939 -2.156 15.730 1.00 98.81 134 HIS A CA 1
ATOM 1001 C C . HIS A 1 134 ? -3.599 -3.356 15.058 1.00 98.81 134 HIS A C 1
ATOM 1003 O O . HIS A 1 134 ? -3.830 -4.391 15.687 1.00 98.81 134 HIS A O 1
ATOM 1009 N N . LEU A 1 135 ? -3.873 -3.239 13.762 1.00 98.69 135 LEU A N 1
ATOM 1010 C CA . LEU A 1 135 ? -4.313 -4.355 12.931 1.00 98.69 135 LEU A CA 1
ATOM 1011 C C . LEU A 1 135 ? -3.079 -4.991 12.300 1.00 98.69 135 LEU A C 1
ATOM 1013 O O . LEU A 1 135 ? -2.449 -4.383 11.444 1.00 98.69 135 LEU A O 1
ATOM 1017 N N . ARG A 1 136 ? -2.712 -6.199 12.721 1.00 97.44 136 ARG A N 1
ATOM 1018 C CA . ARG A 1 136 ? -1.530 -6.934 12.256 1.00 97.44 136 ARG A CA 1
ATOM 1019 C C . ARG A 1 136 ? -1.954 -8.118 11.381 1.00 97.44 136 ARG A C 1
ATOM 1021 O O . ARG A 1 136 ? -1.997 -9.248 11.876 1.00 97.44 136 ARG A O 1
ATOM 1028 N N . PRO A 1 137 ? -2.333 -7.890 10.116 1.00 96.44 137 PRO A N 1
ATOM 1029 C CA . PRO A 1 137 ? -2.666 -8.980 9.223 1.00 96.44 137 PRO A CA 1
ATOM 1030 C C . PRO A 1 137 ? -1.424 -9.785 8.821 1.00 96.44 137 PRO A C 1
ATOM 1032 O O . PRO A 1 137 ? -0.293 -9.287 8.853 1.00 96.44 137 PRO A O 1
ATOM 1035 N N . HIS A 1 138 ? -1.662 -11.041 8.452 1.00 94.94 138 HIS A N 1
ATOM 1036 C CA . HIS A 1 138 ? -0.707 -11.878 7.725 1.00 94.94 138 HIS A CA 1
ATOM 1037 C C . HIS A 1 138 ? -0.694 -11.497 6.229 1.00 94.94 138 HIS A C 1
ATOM 1039 O O . HIS A 1 138 ? -1.279 -10.484 5.844 1.00 94.94 138 HIS A O 1
ATOM 1045 N N . VAL A 1 139 ? -0.019 -12.276 5.383 1.00 93.62 139 VAL A N 1
ATOM 1046 C CA . VAL A 1 139 ? 0.007 -12.115 3.924 1.00 93.62 139 VAL A CA 1
ATOM 1047 C C . VAL A 1 139 ? -1.410 -12.091 3.342 1.00 93.62 139 VAL A C 1
ATOM 1049 O O . VAL A 1 139 ? -2.332 -12.712 3.873 1.00 93.62 139 VAL A O 1
ATOM 1052 N N . PHE A 1 140 ? -1.600 -11.362 2.245 1.00 95.44 140 PHE A N 1
ATOM 1053 C CA . PHE A 1 140 ? -2.914 -11.209 1.622 1.00 95.44 140 PHE A CA 1
ATOM 1054 C C . PHE A 1 140 ? -3.081 -12.157 0.444 1.00 95.44 140 PHE A C 1
ATOM 1056 O O . PHE A 1 140 ? -2.142 -12.322 -0.333 1.00 95.44 140 PHE A O 1
ATOM 1063 N N . TYR A 1 141 ? -4.289 -12.672 0.203 1.00 96.25 141 TYR A N 1
ATOM 1064 C CA . TYR A 1 141 ? -4.547 -13.421 -1.034 1.00 96.25 141 TYR A CA 1
ATOM 1065 C C . TYR A 1 141 ? -4.257 -12.605 -2.310 1.00 96.25 141 TYR A C 1
ATOM 1067 O O . TYR A 1 141 ? -3.867 -13.142 -3.346 1.00 96.25 141 TYR A O 1
ATOM 1075 N N . GLN A 1 142 ? -4.386 -11.282 -2.222 1.00 94.19 142 GLN A N 1
ATOM 1076 C CA . GLN A 1 142 ? -4.083 -10.332 -3.288 1.00 94.19 142 GLN A CA 1
ATOM 1077 C C . GLN A 1 142 ? -2.610 -10.342 -3.718 1.00 94.19 142 GLN A C 1
ATOM 1079 O O . GLN A 1 142 ? -2.328 -9.912 -4.834 1.00 94.19 142 GLN A O 1
ATOM 1084 N N . TYR A 1 143 ? -1.691 -10.850 -2.888 1.00 92.06 143 TYR A N 1
ATOM 1085 C CA . TYR A 1 143 ? -0.293 -11.051 -3.277 1.00 92.06 143 TYR A CA 1
ATOM 1086 C C . TYR A 1 143 ? -0.197 -11.922 -4.535 1.00 92.06 143 TYR A C 1
ATOM 1088 O O . TYR A 1 143 ? 0.406 -11.519 -5.527 1.00 92.06 143 TYR A O 1
ATOM 1096 N N . TRP A 1 144 ? -0.895 -13.061 -4.564 1.00 93.31 144 TRP A N 1
ATOM 1097 C CA . TRP A 1 144 ? -0.845 -13.960 -5.717 1.00 93.31 144 TRP A CA 1
ATOM 1098 C C . TRP A 1 144 ? -1.557 -13.410 -6.953 1.00 93.31 144 TRP A C 1
ATOM 1100 O O . TRP A 1 144 ? -1.205 -13.801 -8.062 1.00 93.31 144 TRP A O 1
ATOM 1110 N N . LEU A 1 145 ? -2.492 -12.460 -6.809 1.00 91.06 145 LEU A N 1
ATOM 1111 C CA . LEU A 1 145 ? -3.069 -11.773 -7.972 1.00 91.06 145 LEU A CA 1
ATOM 1112 C C . LEU A 1 145 ? -2.003 -10.999 -8.759 1.00 91.06 145 LEU A C 1
ATOM 1114 O O . LEU A 1 145 ? -2.070 -10.944 -9.983 1.00 91.06 145 LEU A O 1
ATOM 1118 N N . GLN A 1 146 ? -0.988 -10.457 -8.080 1.00 85.69 146 GLN A N 1
ATOM 1119 C CA . GLN A 1 146 ? 0.132 -9.776 -8.740 1.00 85.69 146 GLN A CA 1
ATOM 1120 C C . GLN A 1 146 ? 1.014 -10.748 -9.535 1.00 85.69 146 GLN A C 1
ATOM 1122 O O . GLN A 1 146 ? 1.689 -10.339 -10.474 1.00 85.69 146 GLN A O 1
ATOM 1127 N N . LEU A 1 147 ? 0.971 -12.040 -9.203 1.00 89.12 147 LEU A N 1
ATOM 1128 C CA . LEU A 1 147 ? 1.735 -13.085 -9.877 1.00 89.12 147 LEU A CA 1
ATOM 1129 C C . LEU A 1 147 ? 0.973 -13.726 -11.044 1.00 89.12 147 LEU A C 1
ATOM 1131 O O . LEU A 1 147 ? 1.571 -14.466 -11.814 1.00 89.12 147 LEU A O 1
ATOM 1135 N N . VAL A 1 148 ? -0.322 -13.447 -11.228 1.00 90.44 148 VAL A N 1
ATOM 1136 C CA . VAL A 1 148 ? -1.134 -14.105 -12.271 1.00 90.44 148 VAL A CA 1
ATOM 1137 C C . VAL A 1 148 ? -0.574 -13.856 -13.672 1.00 90.44 148 VAL A C 1
ATOM 1139 O O . VAL A 1 148 ? -0.516 -14.790 -14.467 1.00 90.44 148 VAL A O 1
ATOM 1142 N N . TYR A 1 149 ? -0.144 -12.632 -13.989 1.00 86.75 149 TYR A N 1
ATOM 1143 C CA . TYR A 1 149 ? 0.442 -12.333 -15.300 1.00 86.75 149 TYR A CA 1
ATOM 1144 C C . TYR A 1 149 ? 1.729 -13.137 -15.568 1.00 86.75 149 TYR A C 1
ATOM 1146 O O . TYR A 1 149 ? 1.758 -13.858 -16.569 1.00 86.75 149 TYR A O 1
ATOM 1154 N N . PRO A 1 150 ? 2.769 -13.104 -14.703 1.00 83.88 150 PRO A N 1
ATOM 1155 C CA . PRO A 1 150 ? 3.947 -13.942 -14.914 1.00 83.88 150 PRO A CA 1
ATOM 1156 C C . PRO A 1 150 ? 3.615 -15.440 -14.878 1.00 83.88 150 PRO A C 1
ATOM 1158 O O . PRO A 1 150 ? 4.083 -16.157 -15.755 1.00 83.88 150 PRO A O 1
ATOM 1161 N N . ILE A 1 151 ? 2.728 -15.905 -13.987 1.00 91.00 151 ILE A N 1
ATOM 1162 C CA . ILE A 1 151 ? 2.239 -17.299 -13.973 1.00 91.00 151 ILE A CA 1
ATOM 1163 C C . ILE A 1 151 ? 1.624 -17.680 -15.321 1.00 91.00 151 ILE A C 1
ATOM 1165 O O . ILE A 1 151 ? 1.838 -18.785 -15.822 1.00 91.00 151 ILE A O 1
ATOM 1169 N N . ASN A 1 152 ? 0.860 -16.776 -15.937 1.00 87.44 152 ASN A N 1
ATOM 1170 C CA . ASN A 1 152 ? 0.245 -17.035 -17.228 1.00 87.44 152 ASN A CA 1
ATOM 1171 C C . ASN A 1 152 ? 1.293 -17.247 -18.331 1.00 87.44 152 ASN A C 1
ATOM 1173 O O . ASN A 1 152 ? 1.054 -18.084 -19.203 1.00 87.44 152 ASN A O 1
ATOM 1177 N N . MET A 1 153 ? 2.426 -16.541 -18.250 1.00 86.00 153 MET A N 1
ATOM 1178 C CA . MET A 1 153 ? 3.542 -16.597 -19.200 1.00 86.00 153 MET A CA 1
ATOM 1179 C C . MET A 1 153 ? 4.479 -17.791 -18.980 1.00 86.00 153 MET A C 1
ATOM 1181 O O . MET A 1 153 ? 4.944 -18.381 -19.950 1.00 86.00 153 MET A O 1
ATOM 1185 N N . THR A 1 154 ? 4.773 -18.145 -17.728 1.00 89.06 154 THR A N 1
ATOM 1186 C CA . THR A 1 154 ? 5.810 -19.136 -17.377 1.00 89.06 154 THR A CA 1
ATOM 1187 C C . THR A 1 154 ? 5.246 -20.483 -16.922 1.00 89.06 154 THR A C 1
ATOM 1189 O O . THR A 1 154 ? 5.990 -21.454 -16.827 1.00 89.06 154 THR A O 1
ATOM 1192 N N . GLY A 1 155 ? 3.946 -20.557 -16.620 1.00 90.69 155 GLY A N 1
ATOM 1193 C CA . GLY A 1 155 ? 3.299 -21.745 -16.056 1.00 90.69 155 GLY A CA 1
ATOM 1194 C C . GLY A 1 155 ? 3.475 -21.900 -14.541 1.00 90.69 155 GLY A C 1
ATOM 1195 O O . GLY A 1 155 ? 3.029 -22.895 -13.976 1.00 90.69 155 GLY A O 1
ATOM 1196 N N . GLY A 1 156 ? 4.090 -20.934 -13.856 1.00 93.19 156 GLY A N 1
ATOM 1197 C CA . GLY A 1 156 ? 4.340 -21.039 -12.423 1.00 93.19 156 GLY A CA 1
ATOM 1198 C C . GLY A 1 156 ? 4.921 -19.780 -11.796 1.00 93.19 156 GLY A C 1
ATOM 1199 O O . GLY A 1 156 ? 5.139 -18.769 -12.459 1.00 93.19 156 GLY A O 1
ATOM 1200 N N . PHE A 1 157 ? 5.177 -19.840 -10.496 1.00 93.12 157 PHE A N 1
ATOM 1201 C CA . PHE A 1 157 ? 5.869 -18.781 -9.765 1.00 93.12 157 PHE A CA 1
ATOM 1202 C C . PHE A 1 157 ? 6.895 -19.372 -8.804 1.00 93.12 157 PHE A C 1
ATOM 1204 O O . PHE A 1 157 ? 6.812 -20.538 -8.415 1.00 93.12 157 PHE A O 1
ATOM 1211 N N . TYR A 1 158 ? 7.866 -18.551 -8.425 1.00 91.19 158 TYR A N 1
ATOM 1212 C CA . TYR A 1 158 ? 8.900 -18.912 -7.470 1.00 91.19 158 TYR A CA 1
ATOM 1213 C C . TYR A 1 158 ? 8.956 -17.893 -6.338 1.00 91.19 158 TYR A C 1
ATOM 1215 O O . TYR A 1 158 ? 8.586 -16.733 -6.519 1.00 91.19 158 TYR A O 1
ATOM 1223 N N . ALA A 1 159 ? 9.403 -18.340 -5.170 1.00 91.94 159 ALA A N 1
ATOM 1224 C CA . ALA A 1 159 ? 9.710 -17.488 -4.029 1.00 91.94 159 ALA A CA 1
ATOM 1225 C C . ALA A 1 159 ? 10.794 -18.148 -3.168 1.00 91.94 159 ALA A C 1
ATOM 1227 O O . ALA A 1 159 ? 11.140 -19.319 -3.366 1.00 91.94 159 ALA A O 1
ATOM 1228 N N . SER A 1 160 ? 11.309 -17.391 -2.202 1.00 93.00 160 SER A N 1
ATOM 1229 C CA . SER A 1 160 ? 12.298 -17.872 -1.234 1.00 93.00 160 SER A CA 1
ATOM 1230 C C . SER A 1 160 ? 11.698 -18.556 -0.012 1.00 93.00 160 SER A C 1
ATOM 1232 O O . SER A 1 160 ? 12.428 -18.991 0.878 1.00 93.00 160 SER A O 1
ATOM 1234 N N . LEU A 1 161 ? 10.375 -18.703 0.016 1.00 93.50 161 LEU A N 1
ATOM 1235 C CA . LEU A 1 161 ? 9.660 -19.441 1.043 1.00 93.50 161 LEU A CA 1
ATOM 1236 C C . LEU A 1 161 ? 9.711 -20.951 0.781 1.00 93.50 161 LEU A C 1
ATOM 1238 O O . LEU A 1 161 ? 9.355 -21.411 -0.305 1.00 93.50 161 LEU A O 1
ATOM 1242 N N . ASP A 1 162 ? 10.096 -21.753 1.770 1.00 90.62 162 ASP A N 1
ATOM 1243 C CA . ASP A 1 162 ? 10.069 -23.212 1.621 1.00 90.62 162 ASP A CA 1
ATOM 1244 C C . ASP A 1 162 ? 8.661 -23.723 1.237 1.00 90.62 162 ASP A C 1
ATOM 1246 O O . ASP A 1 162 ? 7.636 -23.237 1.723 1.00 90.62 162 ASP A O 1
ATOM 1250 N N . ALA A 1 163 ? 8.605 -24.700 0.325 1.00 91.75 163 ALA A N 1
ATOM 1251 C CA . ALA A 1 163 ? 7.358 -25.192 -0.264 1.00 91.75 163 ALA A CA 1
ATOM 1252 C C . ALA A 1 163 ? 6.402 -25.844 0.747 1.00 91.75 163 ALA A C 1
ATOM 1254 O O . ALA A 1 163 ? 5.211 -25.966 0.457 1.00 91.75 163 ALA A O 1
ATOM 1255 N N . HIS A 1 164 ? 6.899 -26.251 1.915 1.00 90.50 164 HIS A N 1
ATOM 1256 C CA . HIS A 1 164 ? 6.114 -26.869 2.975 1.00 90.50 164 HIS A CA 1
ATOM 1257 C C . HIS A 1 164 ? 5.633 -25.874 4.033 1.00 90.50 164 HIS A C 1
ATOM 1259 O O . HIS A 1 164 ? 4.877 -26.274 4.916 1.00 90.50 164 HIS A O 1
ATOM 1265 N N . VAL A 1 165 ? 6.021 -24.596 3.955 1.00 93.88 165 VAL A N 1
ATOM 1266 C CA . VAL A 1 165 ? 5.605 -23.577 4.926 1.00 93.88 165 VAL A CA 1
ATOM 1267 C C . VAL A 1 165 ? 4.184 -23.102 4.607 1.00 93.88 165 VAL A C 1
ATOM 1269 O O . VAL A 1 165 ? 3.955 -22.511 3.547 1.00 93.88 165 VAL A O 1
ATOM 1272 N N . PRO A 1 166 ? 3.207 -23.336 5.502 1.00 94.00 166 PRO A N 1
ATOM 1273 C CA . PRO A 1 166 ? 1.849 -22.872 5.291 1.00 94.00 166 PRO A CA 1
ATOM 1274 C C . PRO A 1 166 ? 1.702 -21.403 5.717 1.00 94.00 166 PRO A C 1
ATOM 1276 O O . PRO A 1 166 ? 2.223 -20.969 6.748 1.00 94.00 166 PRO A O 1
ATOM 1279 N N . LEU A 1 167 ? 0.951 -20.636 4.930 1.00 94.19 167 LEU A N 1
ATOM 1280 C CA . LEU A 1 167 ? 0.645 -19.231 5.177 1.00 94.19 167 LEU A CA 1
ATOM 1281 C C . LEU A 1 167 ? -0.855 -19.063 5.457 1.00 94.19 167 LEU A C 1
ATOM 1283 O O . LEU A 1 167 ? -1.669 -19.380 4.583 1.00 94.19 167 LEU A O 1
ATOM 1287 N N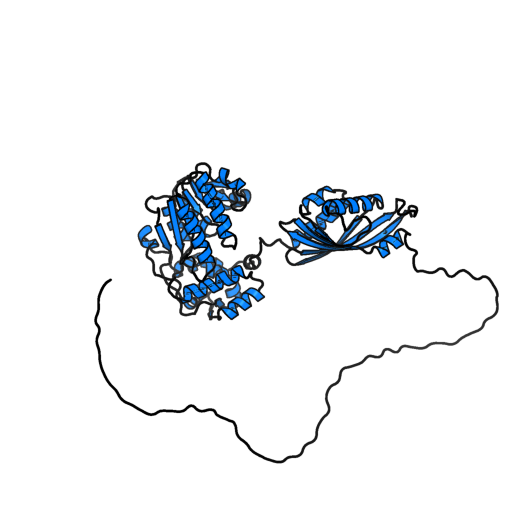 . PRO A 1 168 ? -1.251 -18.544 6.632 1.00 94.88 168 PRO A N 1
ATOM 1288 C CA . PRO A 1 168 ? -2.648 -18.273 6.968 1.00 94.88 168 PRO A CA 1
ATOM 1289 C C . PRO A 1 168 ? -3.125 -16.949 6.346 1.00 94.88 168 PRO A C 1
ATOM 1291 O O . PRO A 1 168 ? -3.465 -15.981 7.036 1.00 94.88 168 PRO A O 1
ATOM 1294 N N . ALA A 1 169 ? -3.101 -16.902 5.014 1.00 95.12 169 ALA A N 1
ATOM 1295 C CA . ALA A 1 169 ? -3.344 -15.704 4.224 1.00 95.12 169 ALA A CA 1
ATOM 1296 C C . ALA A 1 169 ? -4.774 -15.177 4.373 1.00 95.12 169 ALA A C 1
ATOM 1298 O O . ALA A 1 169 ? -5.728 -15.948 4.375 1.00 95.12 169 ALA A O 1
ATOM 1299 N N . ILE A 1 170 ? -4.934 -13.858 4.457 1.00 96.69 170 ILE A N 1
ATOM 1300 C CA . ILE A 1 170 ? -6.232 -13.205 4.667 1.00 96.69 170 ILE A CA 1
ATOM 1301 C C . ILE A 1 170 ? -6.676 -12.402 3.438 1.00 96.69 170 ILE A C 1
ATOM 1303 O O . ILE A 1 170 ? -5.868 -11.859 2.689 1.00 96.69 170 ILE A O 1
ATOM 1307 N N . ASP A 1 171 ? -7.984 -12.282 3.229 1.00 97.94 171 ASP A N 1
ATOM 1308 C CA . ASP A 1 171 ? -8.543 -11.358 2.244 1.00 97.94 171 ASP A CA 1
ATOM 1309 C C . ASP A 1 171 ? -8.600 -9.922 2.801 1.00 97.94 171 ASP A C 1
ATOM 1311 O O . ASP A 1 171 ? -9.108 -9.688 3.901 1.00 97.94 171 ASP A O 1
ATOM 1315 N N . ILE A 1 172 ? -8.161 -8.922 2.027 1.00 97.69 172 ILE A N 1
ATOM 1316 C CA . ILE A 1 172 ? -8.280 -7.506 2.417 1.00 97.69 172 ILE A CA 1
ATOM 1317 C C . ILE A 1 172 ? -9.713 -7.076 2.763 1.00 97.69 172 ILE A C 1
ATOM 1319 O O . ILE A 1 172 ? -9.889 -6.152 3.558 1.00 97.69 172 ILE A O 1
ATOM 1323 N N . ARG A 1 173 ? -10.737 -7.735 2.201 1.00 98.50 173 ARG A N 1
ATOM 1324 C CA . ARG A 1 173 ? -12.150 -7.461 2.518 1.00 98.50 173 ARG A CA 1
ATOM 1325 C C . ARG A 1 173 ? -12.461 -7.712 3.994 1.00 98.50 173 ARG A C 1
ATOM 1327 O O . ARG A 1 173 ? -13.271 -6.995 4.583 1.00 98.50 173 ARG A O 1
ATOM 1334 N N . ASP A 1 174 ? -11.790 -8.684 4.601 1.00 98.38 174 ASP A N 1
ATOM 1335 C CA . ASP A 1 174 ? -11.920 -9.002 6.020 1.00 98.38 174 ASP A CA 1
ATOM 1336 C C . ASP A 1 174 ? -11.080 -8.073 6.900 1.00 98.38 174 ASP A C 1
ATOM 1338 O O . ASP A 1 174 ? -11.548 -7.652 7.958 1.00 98.38 174 ASP A O 1
ATOM 1342 N N . ILE A 1 175 ? -9.900 -7.648 6.437 1.00 98.31 175 ILE A N 1
ATOM 1343 C CA . ILE A 1 175 ? -9.123 -6.588 7.105 1.00 98.31 175 ILE A CA 1
ATOM 1344 C C . ILE A 1 175 ? -9.958 -5.304 7.203 1.00 98.31 175 ILE A C 1
ATOM 1346 O O . ILE A 1 175 ? -10.068 -4.716 8.280 1.00 98.31 175 ILE A O 1
ATOM 1350 N N . ALA A 1 176 ? -10.584 -4.897 6.095 1.00 98.50 176 ALA A N 1
ATOM 1351 C CA . ALA A 1 176 ? -11.470 -3.741 6.049 1.00 98.50 176 ALA A CA 1
ATOM 1352 C C . ALA A 1 176 ? -12.659 -3.891 7.012 1.00 98.50 176 ALA A C 1
ATOM 1354 O O . ALA A 1 176 ? -12.983 -2.942 7.721 1.00 98.50 176 ALA A O 1
ATOM 1355 N N . ALA A 1 177 ? -13.254 -5.084 7.115 1.00 98.31 177 ALA A N 1
ATOM 1356 C CA . ALA A 1 177 ? -14.356 -5.333 8.044 1.00 98.31 177 ALA A CA 1
ATOM 1357 C C . ALA A 1 177 ? -13.943 -5.157 9.514 1.00 98.31 177 ALA A C 1
ATOM 1359 O O . ALA A 1 177 ? -14.695 -4.579 10.299 1.00 98.31 177 ALA A O 1
ATOM 1360 N N . ILE A 1 178 ? -12.742 -5.609 9.892 1.00 98.44 178 ILE A N 1
ATOM 1361 C CA . ILE A 1 178 ? -12.210 -5.370 11.241 1.00 98.44 178 ILE A CA 1
ATOM 1362 C C . ILE A 1 178 ? -11.916 -3.889 11.460 1.00 98.44 178 ILE A C 1
ATOM 1364 O O . ILE A 1 178 ? -12.291 -3.348 12.498 1.00 98.44 178 ILE A O 1
ATOM 1368 N N . ALA A 1 179 ? -11.315 -3.218 10.476 1.00 98.56 179 ALA A N 1
ATOM 1369 C CA . ALA A 1 179 ? -11.064 -1.786 10.553 1.00 98.56 179 ALA A CA 1
ATOM 1370 C C . ALA A 1 179 ? -12.361 -0.987 10.761 1.00 98.56 179 ALA A C 1
ATOM 1372 O O . ALA A 1 179 ? -12.390 -0.129 11.637 1.00 98.56 179 ALA A O 1
ATOM 1373 N N . VAL A 1 180 ? -13.453 -1.306 10.051 1.00 98.38 180 VAL A N 1
ATOM 1374 C CA . VAL A 1 180 ? -14.765 -0.666 10.265 1.00 98.38 180 VAL A CA 1
ATOM 1375 C C . VAL A 1 180 ? -15.202 -0.775 11.722 1.00 98.38 180 VAL A C 1
ATOM 1377 O O . VAL A 1 180 ? -15.557 0.242 12.315 1.00 98.38 180 VAL A O 1
ATOM 1380 N N . ARG A 1 181 ? -15.151 -1.971 12.320 1.00 97.94 181 ARG A N 1
ATOM 1381 C CA . ARG A 1 181 ? -15.541 -2.155 13.728 1.00 97.94 181 ARG A CA 1
ATOM 1382 C C . ARG A 1 181 ? -14.656 -1.337 14.659 1.00 97.94 181 ARG A C 1
ATOM 1384 O O . ARG A 1 181 ? -15.168 -0.542 15.437 1.00 97.94 181 ARG A O 1
ATOM 1391 N N . CYS A 1 182 ? -13.338 -1.422 14.482 1.00 98.31 182 CYS A N 1
ATOM 1392 C CA . CYS A 1 182 ? -12.381 -0.655 15.279 1.00 98.31 182 CYS A CA 1
ATOM 1393 C C . CYS A 1 182 ? -12.562 0.865 15.182 1.00 98.31 182 CYS A C 1
ATOM 1395 O O . CYS A 1 182 ? -12.242 1.565 16.134 1.00 98.31 182 CYS A O 1
ATOM 1397 N N . LEU A 1 183 ? -13.067 1.374 14.058 1.00 98.31 183 LEU A N 1
ATOM 1398 C CA . LEU A 1 183 ? -13.319 2.802 13.853 1.00 98.31 183 LEU A CA 1
ATOM 1399 C C . LEU A 1 183 ? -14.689 3.262 14.367 1.00 98.31 183 LEU A C 1
ATOM 1401 O O . LEU A 1 183 ? -14.904 4.462 14.525 1.00 98.31 183 LEU A O 1
ATOM 1405 N N . THR A 1 184 ? -15.645 2.346 14.546 1.00 97.00 184 THR A N 1
ATOM 1406 C CA . THR A 1 184 ? -17.062 2.697 14.740 1.00 97.00 184 THR A CA 1
ATOM 1407 C C . THR A 1 184 ? -17.672 2.179 16.036 1.00 97.00 184 THR A C 1
ATOM 1409 O O . THR A 1 184 ? -18.772 2.626 16.380 1.00 97.00 184 THR A O 1
ATOM 1412 N N . GLU A 1 185 ? -16.980 1.289 16.743 1.00 96.69 185 GLU A N 1
ATOM 1413 C CA . GLU A 1 185 ? -17.410 0.646 17.982 1.00 96.69 185 GLU A CA 1
ATOM 1414 C C . GLU A 1 185 ? -16.373 0.876 19.101 1.00 96.69 185 GLU A C 1
ATOM 1416 O O . GLU A 1 185 ? -15.182 1.006 18.815 1.00 96.69 185 GLU A O 1
ATOM 1421 N N . PRO A 1 186 ? -16.791 0.955 20.377 1.00 96.06 186 PRO A N 1
ATOM 1422 C CA . PRO A 1 186 ? -15.869 1.085 21.507 1.00 96.06 186 PRO A CA 1
ATOM 1423 C C . PRO A 1 186 ? -15.207 -0.255 21.882 1.00 96.06 186 PRO A C 1
ATOM 1425 O O . PRO A 1 186 ? -15.695 -1.327 21.524 1.00 96.06 186 PRO A O 1
ATOM 1428 N N . GLY A 1 187 ? -14.139 -0.213 22.689 1.00 97.12 187 GLY A N 1
ATOM 1429 C CA . GLY A 1 187 ? -13.512 -1.404 23.287 1.00 97.12 187 GLY A CA 1
ATOM 1430 C C . GLY A 1 187 ? -12.333 -1.973 22.494 1.00 97.12 187 GLY A C 1
ATOM 1431 O O . GLY A 1 187 ? -11.833 -3.063 22.796 1.00 97.12 187 GLY A O 1
ATOM 1432 N N . HIS A 1 188 ? -11.874 -1.244 21.479 1.00 98.19 188 HIS A N 1
ATOM 1433 C CA . HIS A 1 188 ? -10.733 -1.616 20.646 1.00 98.19 188 HIS A CA 1
ATOM 1434 C C . HIS A 1 188 ? -9.443 -0.867 21.024 1.00 98.19 188 HIS A C 1
ATOM 1436 O O . HIS A 1 188 ? -8.384 -1.147 20.459 1.00 98.19 188 HIS A O 1
ATOM 1442 N N . GLU A 1 189 ? -9.504 0.040 21.995 1.00 98.38 189 GLU A N 1
ATOM 1443 C CA . GLU A 1 189 ? -8.385 0.837 22.484 1.00 98.38 189 GLU A CA 1
ATOM 1444 C C . GLU A 1 189 ? -7.319 -0.045 23.162 1.00 98.38 189 GLU A C 1
ATOM 1446 O O . GLU A 1 189 ? -7.620 -0.948 23.947 1.00 98.38 189 GLU A O 1
ATOM 1451 N N . GLY A 1 190 ? -6.049 0.201 22.837 1.00 98.31 190 GLY A N 1
ATOM 1452 C CA . GLY A 1 190 ? -4.904 -0.557 23.343 1.00 98.31 190 GLY A CA 1
ATOM 1453 C C . GLY A 1 190 ? -4.852 -2.011 22.863 1.00 98.31 190 GLY A C 1
ATOM 1454 O O . GLY A 1 190 ? -4.215 -2.847 23.506 1.00 98.31 190 GLY A O 1
ATOM 1455 N N . LYS A 1 191 ? -5.567 -2.361 21.782 1.00 98.44 191 LYS A N 1
ATOM 1456 C CA . LYS A 1 191 ? -5.644 -3.738 21.272 1.00 98.44 191 LYS A CA 1
ATOM 1457 C C . LYS A 1 191 ? -4.757 -3.957 20.055 1.00 98.44 191 LYS A C 1
ATOM 1459 O O . LYS A 1 191 ? -4.637 -3.109 19.173 1.00 98.44 191 LYS A O 1
ATOM 1464 N N . ILE A 1 192 ? -4.207 -5.166 19.989 1.00 97.94 192 ILE A N 1
ATOM 1465 C CA . ILE A 1 192 ? -3.523 -5.708 18.818 1.00 97.94 192 ILE A CA 1
ATOM 1466 C C . ILE A 1 192 ? -4.373 -6.862 18.298 1.00 97.94 192 ILE A C 1
ATOM 1468 O O . ILE A 1 192 ? -4.539 -7.856 19.005 1.00 97.94 192 ILE A O 1
ATOM 1472 N N . TYR A 1 193 ? -4.873 -6.744 17.070 1.00 97.62 193 TYR A N 1
ATOM 1473 C CA . TYR A 1 193 ? -5.595 -7.819 16.394 1.00 97.62 193 TYR A CA 1
ATOM 1474 C C . TYR A 1 193 ? -4.706 -8.452 15.337 1.00 97.62 193 TYR A C 1
ATOM 1476 O O . TYR A 1 193 ? -4.234 -7.775 14.425 1.00 97.62 193 TYR A O 1
ATOM 1484 N N . ARG A 1 194 ? -4.473 -9.757 15.454 1.00 95.81 194 ARG A N 1
ATOM 1485 C CA . ARG A 1 194 ? -3.724 -10.545 14.477 1.00 95.81 194 ARG A CA 1
ATOM 1486 C C . ARG A 1 194 ? -4.715 -11.153 13.500 1.00 95.81 194 ARG A C 1
ATOM 1488 O O . ARG A 1 194 ? -5.565 -11.943 13.907 1.00 95.81 194 ARG A O 1
ATOM 1495 N N . LEU A 1 195 ? -4.633 -10.767 12.232 1.00 96.12 195 LEU A N 1
ATOM 1496 C CA . LEU A 1 195 ? -5.663 -11.098 11.247 1.00 96.12 195 LEU A CA 1
ATOM 1497 C C . LEU A 1 195 ? -5.147 -12.152 10.267 1.00 96.12 195 LEU A C 1
ATOM 1499 O O . LEU A 1 195 ? -4.220 -11.894 9.503 1.00 96.12 195 LEU A O 1
ATOM 1503 N N . THR A 1 196 ? -5.762 -13.328 10.306 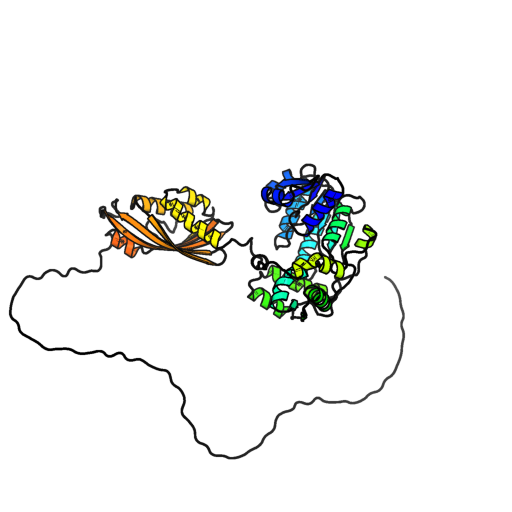1.00 95.94 196 THR A N 1
ATOM 1504 C CA . THR A 1 196 ? -5.440 -14.486 9.469 1.00 95.94 196 THR A CA 1
ATOM 1505 C C . THR A 1 196 ? -6.675 -14.952 8.700 1.00 95.94 196 THR A C 1
ATOM 1507 O O . THR A 1 196 ? -7.810 -14.634 9.072 1.00 95.94 196 THR A O 1
ATOM 1510 N N . GLY A 1 197 ? -6.457 -15.659 7.590 1.00 95.00 197 GLY A N 1
ATOM 1511 C CA . GLY A 1 197 ? -7.532 -16.377 6.907 1.00 95.00 197 GLY A CA 1
ATOM 1512 C C . GLY A 1 197 ? -7.933 -17.660 7.634 1.00 95.00 197 GLY A C 1
ATOM 1513 O O . GLY A 1 197 ? -7.320 -18.030 8.632 1.00 95.00 197 GLY A O 1
ATOM 1514 N N . PRO A 1 198 ? -8.958 -18.364 7.129 1.00 93.88 198 PRO A N 1
ATOM 1515 C CA . PRO A 1 198 ? -9.460 -19.578 7.769 1.00 93.88 198 PRO A CA 1
ATOM 1516 C C . PRO A 1 198 ? -8.577 -20.811 7.519 1.00 93.88 198 PRO A C 1
ATOM 1518 O O . PRO A 1 198 ? -8.792 -21.848 8.139 1.00 93.88 198 PRO A O 1
ATOM 1521 N N . GLU A 1 199 ? -7.632 -20.730 6.580 1.00 92.75 199 GLU A N 1
ATOM 1522 C CA . GLU A 1 199 ? -6.811 -21.844 6.108 1.00 92.75 199 GLU A CA 1
ATOM 1523 C C . GLU A 1 199 ? -5.345 -21.401 6.057 1.00 92.75 199 GLU A C 1
ATOM 1525 O O . GLU A 1 199 ? -5.050 -20.321 5.543 1.00 92.75 199 GLU A O 1
ATOM 1530 N N . ALA A 1 200 ? -4.428 -22.250 6.524 1.00 93.75 200 ALA A N 1
ATOM 1531 C CA . ALA A 1 200 ? -2.996 -22.075 6.313 1.00 93.75 200 ALA A CA 1
ATOM 1532 C C . ALA A 1 200 ? -2.560 -22.905 5.096 1.00 93.75 200 ALA A C 1
ATOM 1534 O O . ALA A 1 200 ? -2.599 -24.136 5.131 1.00 93.75 200 ALA A O 1
ATOM 1535 N N . LEU A 1 201 ? -2.192 -22.234 4.001 1.00 95.00 201 LEU A N 1
ATOM 1536 C CA . LEU A 1 201 ? -1.896 -22.870 2.715 1.00 95.00 201 LEU A CA 1
ATOM 1537 C C . LEU A 1 201 ? -0.432 -22.701 2.334 1.00 95.00 201 LEU A C 1
ATOM 1539 O O . LEU A 1 201 ? 0.126 -21.612 2.429 1.00 95.00 201 LEU A O 1
ATOM 1543 N N . THR A 1 202 ? 0.175 -23.773 1.841 1.00 96.00 202 THR A N 1
ATOM 1544 C CA . THR A 1 202 ? 1.483 -23.704 1.182 1.00 96.00 202 THR A CA 1
ATOM 1545 C C . THR A 1 202 ? 1.368 -23.031 -0.186 1.00 96.00 202 THR A C 1
ATOM 1547 O O . THR A 1 202 ? 0.311 -23.067 -0.825 1.00 96.00 202 THR A O 1
ATOM 1550 N N . ASN A 1 203 ? 2.471 -22.481 -0.701 1.00 96.00 203 ASN A N 1
ATOM 1551 C CA . ASN A 1 203 ? 2.495 -21.943 -2.066 1.00 96.00 203 ASN A CA 1
ATOM 1552 C C . ASN A 1 203 ? 2.174 -23.010 -3.131 1.00 96.00 203 ASN A C 1
ATOM 1554 O O . ASN A 1 203 ? 1.597 -22.674 -4.162 1.00 96.00 203 ASN A O 1
ATOM 1558 N N . VAL A 1 204 ? 2.462 -24.291 -2.866 1.00 97.19 204 VAL A N 1
ATOM 1559 C CA . VAL A 1 204 ? 2.053 -25.415 -3.729 1.00 97.19 204 VAL A CA 1
ATOM 1560 C C . VAL A 1 204 ? 0.527 -25.518 -3.801 1.00 97.19 204 VAL A C 1
ATOM 1562 O O . VAL A 1 204 ? -0.046 -25.540 -4.887 1.00 97.19 204 VAL A O 1
ATOM 1565 N N . GLN A 1 205 ? -0.158 -25.492 -2.657 1.00 97.56 205 GLN A N 1
ATOM 1566 C CA . GLN A 1 205 ? -1.624 -25.542 -2.610 1.00 97.56 205 GLN A CA 1
ATOM 1567 C C . GLN A 1 205 ? -2.271 -24.285 -3.206 1.00 97.56 205 GLN A C 1
ATOM 1569 O O . GLN A 1 205 ? -3.337 -24.361 -3.821 1.00 97.56 205 GLN A O 1
ATOM 1574 N N . VAL A 1 206 ? -1.640 -23.118 -3.045 1.00 97.12 206 VAL A N 1
ATOM 1575 C CA . VAL A 1 206 ? -2.094 -21.889 -3.707 1.00 97.12 206 VAL A CA 1
ATOM 1576 C C . VAL A 1 206 ? -1.954 -22.008 -5.226 1.00 97.12 206 VAL A C 1
ATOM 1578 O O . VAL A 1 206 ? -2.909 -21.701 -5.941 1.00 97.12 206 VAL A O 1
ATOM 1581 N N . ALA A 1 207 ? -0.824 -22.519 -5.723 1.00 96.88 207 ALA A N 1
ATOM 1582 C CA . ALA A 1 207 ? -0.612 -22.788 -7.143 1.00 96.88 207 ALA A CA 1
ATOM 1583 C C . ALA A 1 207 ? -1.703 -23.714 -7.711 1.00 96.88 207 ALA A C 1
ATOM 1585 O O . ALA A 1 207 ? -2.318 -23.390 -8.724 1.00 96.88 207 ALA A O 1
ATOM 1586 N N . GLU A 1 208 ? -2.048 -24.796 -7.009 1.00 97.06 208 GLU A N 1
ATOM 1587 C CA . GLU A 1 208 ? -3.145 -25.692 -7.401 1.00 97.06 208 GLU A CA 1
ATOM 1588 C C . GLU A 1 208 ? -4.511 -24.988 -7.466 1.00 97.06 208 GLU A C 1
ATOM 1590 O O . GLU A 1 208 ? -5.324 -25.269 -8.352 1.00 97.06 208 GLU A O 1
ATOM 1595 N N . LYS A 1 209 ? -4.808 -24.088 -6.519 1.00 97.00 209 LYS A N 1
ATOM 1596 C CA . LYS A 1 209 ? -6.066 -23.319 -6.517 1.00 97.00 209 LYS A CA 1
ATOM 1597 C C . LYS A 1 209 ? -6.110 -22.330 -7.685 1.00 97.00 209 LYS A C 1
ATOM 1599 O O . LYS A 1 209 ? -7.131 -22.262 -8.369 1.00 97.00 209 LYS A O 1
ATOM 1604 N N . ILE A 1 210 ? -5.009 -21.633 -7.970 1.00 96.25 210 ILE A N 1
ATOM 1605 C CA . ILE A 1 210 ? -4.895 -20.739 -9.134 1.00 96.25 210 ILE A CA 1
ATOM 1606 C C . ILE A 1 210 ? -5.050 -21.540 -10.432 1.00 96.25 210 ILE A C 1
ATOM 1608 O O . ILE A 1 210 ? -5.868 -21.179 -11.276 1.00 96.25 210 ILE A O 1
ATOM 1612 N N . GLY A 1 211 ? -4.342 -22.665 -10.567 1.00 96.19 211 GLY A N 1
ATOM 1613 C CA . GLY A 1 211 ? -4.401 -23.515 -11.756 1.00 96.19 211 GLY A CA 1
ATOM 1614 C C . GLY A 1 211 ? -5.802 -24.059 -12.043 1.00 96.19 211 GLY A C 1
ATOM 1615 O O . GLY A 1 211 ? -6.250 -24.048 -13.191 1.00 96.19 211 GLY A O 1
ATOM 1616 N N . ARG A 1 212 ? -6.560 -24.424 -10.999 1.00 96.31 212 ARG A N 1
ATOM 1617 C CA . ARG A 1 212 ? -7.981 -24.795 -11.128 1.00 96.31 212 ARG A CA 1
ATOM 1618 C C . ARG A 1 212 ? -8.839 -23.672 -11.711 1.00 96.31 212 ARG A C 1
ATOM 1620 O O . ARG A 1 212 ? -9.710 -23.946 -12.530 1.00 96.31 212 ARG A O 1
ATOM 1627 N N . VAL A 1 213 ? -8.599 -22.422 -11.318 1.00 95.81 213 VAL A N 1
ATOM 1628 C CA . VAL A 1 213 ? -9.344 -21.258 -11.830 1.00 95.81 213 VAL A CA 1
ATOM 1629 C C . VAL A 1 213 ? -8.917 -20.875 -13.249 1.00 95.81 213 VAL A C 1
ATOM 1631 O O . VAL A 1 213 ? -9.767 -20.475 -14.049 1.00 95.81 213 VAL A O 1
ATOM 1634 N N . MET A 1 214 ? -7.627 -21.016 -13.567 1.00 93.62 214 MET A N 1
ATOM 1635 C CA . MET A 1 214 ? -7.082 -20.777 -14.908 1.00 93.62 214 MET A CA 1
ATOM 1636 C C . MET A 1 214 ? -7.435 -21.887 -15.908 1.00 93.62 214 MET A C 1
ATOM 1638 O O . MET A 1 214 ? -7.382 -21.656 -17.111 1.00 93.62 214 MET A O 1
ATOM 1642 N N . GLY A 1 215 ? -7.761 -23.091 -15.430 1.00 94.62 215 GLY A N 1
ATOM 1643 C CA . GLY A 1 215 ? -7.971 -24.268 -16.275 1.00 94.62 215 GLY A CA 1
ATOM 1644 C C . GLY A 1 215 ? -6.675 -24.876 -16.825 1.00 94.62 215 GLY A C 1
ATOM 1645 O O . GLY A 1 215 ? -6.724 -25.621 -17.800 1.00 94.62 215 GLY A O 1
ATOM 1646 N N . LYS A 1 216 ? -5.517 -24.568 -16.223 1.00 94.69 216 LYS A N 1
ATOM 1647 C CA . LYS A 1 216 ? -4.204 -25.111 -16.611 1.00 94.69 216 LYS A CA 1
ATOM 1648 C C . LYS A 1 216 ? -3.311 -25.351 -15.386 1.00 94.69 216 LYS A C 1
ATOM 1650 O O . LYS A 1 216 ? -3.494 -24.660 -14.384 1.00 94.69 216 LYS A O 1
ATOM 1655 N N . PRO A 1 217 ? -2.358 -26.302 -15.429 1.00 96.38 217 PRO A N 1
ATOM 1656 C CA . PRO A 1 217 ? -1.431 -26.523 -14.322 1.00 96.38 217 PRO A CA 1
ATOM 1657 C C . PRO A 1 217 ? -0.632 -25.257 -13.997 1.00 96.38 217 PRO A C 1
ATOM 1659 O O . PRO A 1 217 ? -0.201 -24.546 -14.904 1.00 96.38 217 PRO A O 1
ATOM 1662 N N . VAL A 1 218 ? -0.436 -25.001 -12.704 1.00 97.62 218 VAL A N 1
ATOM 1663 C CA . VAL A 1 218 ? 0.420 -23.927 -12.191 1.00 97.62 218 VAL A CA 1
ATOM 1664 C C . VAL A 1 218 ? 1.354 -24.536 -11.159 1.00 97.62 218 VAL A C 1
ATOM 1666 O O . VAL A 1 218 ? 0.894 -25.223 -10.247 1.00 97.62 218 VAL A O 1
ATOM 1669 N N . THR A 1 219 ? 2.656 -24.303 -11.305 1.00 96.44 219 THR A N 1
ATOM 1670 C CA . THR A 1 219 ? 3.673 -24.856 -10.402 1.00 96.44 219 THR A CA 1
ATOM 1671 C C . THR A 1 219 ? 4.250 -23.794 -9.479 1.00 96.44 219 THR A C 1
ATOM 1673 O O . THR A 1 219 ? 4.438 -22.642 -9.872 1.00 96.44 219 THR A O 1
ATOM 1676 N N . TYR A 1 220 ? 4.586 -24.204 -8.260 1.00 96.81 220 TYR A N 1
ATOM 1677 C CA . TYR A 1 220 ? 5.438 -23.430 -7.366 1.00 96.81 220 TYR A CA 1
ATOM 1678 C C . TYR A 1 220 ? 6.860 -23.991 -7.386 1.00 96.81 220 TYR A C 1
ATOM 1680 O O . TYR A 1 220 ? 7.043 -25.209 -7.381 1.00 96.81 220 TYR A O 1
ATOM 1688 N N . SER A 1 221 ? 7.867 -23.122 -7.383 1.00 93.88 221 SER A N 1
ATOM 1689 C CA . SER A 1 221 ? 9.268 -23.525 -7.258 1.00 93.88 221 SER A CA 1
ATOM 1690 C C . SER A 1 221 ? 9.953 -22.744 -6.146 1.00 93.88 221 SER A C 1
ATOM 1692 O O . SER A 1 221 ? 9.975 -21.517 -6.156 1.00 93.88 221 SER A O 1
ATOM 1694 N N . TYR A 1 222 ? 10.532 -23.461 -5.187 1.00 94.56 222 TYR A N 1
ATOM 1695 C CA . TYR A 1 222 ? 11.403 -22.848 -4.193 1.00 94.56 222 TYR A CA 1
ATOM 1696 C C . TYR A 1 222 ? 12.700 -22.375 -4.855 1.00 94.56 222 TYR A C 1
ATOM 1698 O O . TYR A 1 222 ? 13.312 -23.117 -5.627 1.00 94.56 222 TYR A O 1
ATOM 1706 N N . MET A 1 223 ? 13.130 -21.164 -4.517 1.00 93.31 223 MET A N 1
ATOM 1707 C CA . MET A 1 223 ? 14.422 -20.617 -4.907 1.00 93.31 223 MET A CA 1
ATOM 1708 C C . MET A 1 223 ? 15.166 -20.141 -3.655 1.00 93.31 223 MET A C 1
ATOM 1710 O O . MET A 1 223 ? 14.609 -19.352 -2.899 1.00 93.31 223 MET A O 1
ATOM 1714 N N . PRO A 1 224 ? 16.422 -20.556 -3.412 1.00 93.31 224 PRO A N 1
ATOM 1715 C CA . PRO A 1 224 ? 17.167 -20.119 -2.235 1.00 93.31 224 PRO A CA 1
ATOM 1716 C C . PRO A 1 224 ? 17.180 -18.586 -2.068 1.00 93.31 224 PRO A C 1
ATOM 1718 O O . PRO A 1 224 ? 17.257 -17.878 -3.079 1.00 93.31 224 PRO A O 1
ATOM 1721 N N . PRO A 1 225 ? 17.151 -18.056 -0.827 1.00 91.62 225 PRO A N 1
ATOM 1722 C CA . PRO A 1 225 ? 17.137 -16.617 -0.559 1.00 91.62 225 PRO A CA 1
ATOM 1723 C C . PRO A 1 225 ? 18.184 -15.830 -1.350 1.00 91.62 225 PRO A C 1
ATOM 1725 O O . PRO A 1 225 ? 17.835 -14.862 -2.015 1.00 91.62 225 PRO A O 1
ATOM 1728 N N . ASP A 1 226 ? 19.441 -16.278 -1.375 1.00 92.31 226 ASP A N 1
ATOM 1729 C CA . ASP A 1 226 ? 20.521 -15.571 -2.078 1.00 92.31 226 ASP A CA 1
ATOM 1730 C C . ASP A 1 226 ? 20.317 -15.522 -3.599 1.00 92.31 226 ASP A C 1
ATOM 1732 O O . ASP A 1 226 ? 20.608 -14.511 -4.239 1.00 92.31 226 ASP A O 1
ATOM 1736 N N . GLN A 1 227 ? 19.767 -16.592 -4.184 1.00 91.94 227 GLN A N 1
ATOM 1737 C CA . GLN A 1 227 ? 19.437 -16.630 -5.611 1.00 91.94 227 GLN A CA 1
ATOM 1738 C C . GLN A 1 227 ? 18.251 -15.717 -5.926 1.00 91.94 227 GLN A C 1
ATOM 1740 O O . GLN A 1 227 ? 18.296 -14.975 -6.906 1.00 91.94 227 GLN A O 1
ATOM 1745 N N . THR A 1 228 ? 17.235 -15.714 -5.061 1.00 91.44 228 THR A N 1
ATOM 1746 C CA . THR A 1 228 ? 16.077 -14.821 -5.180 1.00 91.44 228 THR A CA 1
ATOM 1747 C C . THR A 1 228 ? 16.517 -13.359 -5.086 1.00 91.44 228 THR A C 1
ATOM 1749 O O . THR A 1 228 ? 16.170 -12.563 -5.959 1.00 91.44 228 THR A O 1
ATOM 1752 N N . LYS A 1 229 ? 17.357 -13.011 -4.096 1.00 89.94 229 LYS A N 1
ATOM 1753 C CA . LYS A 1 229 ? 17.922 -11.660 -3.933 1.00 89.94 229 LYS A CA 1
ATOM 1754 C C . LYS A 1 229 ? 18.673 -11.227 -5.189 1.00 89.94 229 LYS A C 1
ATOM 1756 O O . LYS A 1 229 ? 18.381 -10.169 -5.743 1.00 89.94 229 LYS A O 1
ATOM 1761 N N . LYS A 1 230 ? 19.599 -12.064 -5.668 1.00 88.81 230 LYS A N 1
ATOM 1762 C CA . LYS A 1 230 ? 20.388 -11.790 -6.874 1.00 88.81 230 LYS A CA 1
ATOM 1763 C C . LYS A 1 230 ? 19.495 -11.566 -8.099 1.00 88.81 230 LYS A C 1
ATOM 1765 O O . LYS A 1 230 ? 19.641 -10.546 -8.765 1.00 88.81 230 LYS A O 1
ATOM 1770 N N . GLY A 1 231 ? 18.543 -12.465 -8.352 1.00 86.69 231 GLY A N 1
ATOM 1771 C CA . GLY A 1 231 ? 17.643 -12.362 -9.501 1.00 86.69 231 GLY A CA 1
ATOM 1772 C C . GLY A 1 231 ? 16.772 -11.103 -9.470 1.00 86.69 231 GLY A C 1
ATOM 1773 O O . GLY A 1 231 ? 16.620 -10.438 -10.490 1.00 86.69 231 GLY A O 1
ATOM 1774 N N . MET A 1 232 ? 16.242 -10.721 -8.303 1.00 84.44 232 MET A N 1
ATOM 1775 C CA . MET A 1 232 ? 15.442 -9.496 -8.175 1.00 84.44 232 MET A CA 1
ATOM 1776 C C . MET A 1 232 ? 16.278 -8.228 -8.411 1.00 84.44 232 MET A C 1
ATOM 1778 O O . MET A 1 232 ? 15.810 -7.306 -9.081 1.00 84.44 232 MET A O 1
ATOM 1782 N N . ILE A 1 233 ? 17.521 -8.188 -7.916 1.00 82.56 233 ILE A N 1
ATOM 1783 C CA . ILE A 1 233 ? 18.451 -7.074 -8.163 1.00 82.56 233 ILE A CA 1
ATOM 1784 C C . ILE A 1 233 ? 18.792 -6.976 -9.657 1.00 82.56 233 ILE A C 1
ATOM 1786 O O . ILE A 1 233 ? 18.723 -5.889 -10.224 1.00 82.56 233 ILE A O 1
ATOM 1790 N N . GLU A 1 234 ? 19.099 -8.097 -10.316 1.00 81.44 234 GLU A N 1
ATOM 1791 C CA . GLU A 1 234 ? 19.392 -8.141 -11.760 1.00 81.44 234 GLU A CA 1
ATOM 1792 C C . GLU A 1 234 ? 18.191 -7.703 -12.620 1.00 81.44 234 GLU A C 1
ATOM 1794 O O . GLU A 1 234 ? 18.370 -7.118 -13.686 1.00 81.44 234 GLU A O 1
ATOM 1799 N N . MET A 1 235 ? 16.959 -7.896 -12.135 1.00 75.94 235 MET A N 1
ATOM 1800 C CA . MET A 1 235 ? 15.731 -7.373 -12.758 1.00 75.94 235 MET A CA 1
ATOM 1801 C C . MET A 1 235 ? 15.494 -5.868 -12.513 1.00 75.94 235 MET A C 1
ATOM 1803 O O . MET A 1 235 ? 14.489 -5.312 -12.976 1.00 75.94 235 MET A O 1
ATOM 1807 N N . GLY A 1 236 ? 16.402 -5.195 -11.801 1.00 76.38 236 GLY A N 1
ATOM 1808 C CA . GLY A 1 236 ? 16.334 -3.769 -11.491 1.00 76.38 236 GLY A CA 1
ATOM 1809 C C . GLY A 1 236 ? 15.403 -3.428 -10.327 1.00 76.38 236 GLY A C 1
ATOM 1810 O O . GLY A 1 236 ? 14.926 -2.295 -10.248 1.00 76.38 236 GLY A O 1
ATOM 1811 N N . MET A 1 237 ? 15.092 -4.384 -9.444 1.00 78.44 237 MET A N 1
ATOM 1812 C CA . MET A 1 237 ? 14.344 -4.089 -8.221 1.00 78.44 237 MET A CA 1
ATOM 1813 C C . MET A 1 237 ? 15.248 -3.415 -7.189 1.00 78.44 237 MET A C 1
ATOM 1815 O O . MET A 1 237 ? 16.398 -3.806 -6.989 1.00 78.44 237 MET A O 1
ATOM 1819 N N . ALA A 1 238 ? 14.714 -2.404 -6.506 1.00 77.88 238 ALA A N 1
ATOM 1820 C CA . ALA A 1 238 ? 15.469 -1.662 -5.507 1.00 77.88 238 ALA A CA 1
ATOM 1821 C C . ALA A 1 238 ? 15.867 -2.562 -4.313 1.00 77.88 238 ALA A C 1
ATOM 1823 O O . ALA A 1 238 ? 15.021 -3.322 -3.831 1.00 77.88 238 ALA A O 1
ATOM 1824 N N . PRO A 1 239 ? 17.093 -2.439 -3.762 1.00 79.38 239 PRO A N 1
ATOM 1825 C CA . PRO A 1 239 ? 17.569 -3.299 -2.671 1.00 79.38 239 PRO A CA 1
ATOM 1826 C C . PRO A 1 239 ? 16.630 -3.360 -1.459 1.00 79.38 239 PRO A C 1
ATOM 1828 O O . PRO A 1 239 ? 16.351 -4.438 -0.947 1.00 79.38 239 PRO A O 1
ATOM 1831 N N . TRP A 1 240 ? 16.048 -2.222 -1.061 1.00 77.94 240 TRP A N 1
ATOM 1832 C CA . TRP A 1 240 ? 15.104 -2.162 0.060 1.00 77.94 240 TRP A CA 1
ATOM 1833 C C . TRP A 1 240 ? 13.847 -3.021 -0.165 1.00 77.94 240 TRP A C 1
ATOM 1835 O O . TRP A 1 240 ? 13.275 -3.546 0.790 1.00 77.94 240 TRP A O 1
ATOM 1845 N N . PHE A 1 241 ? 13.406 -3.159 -1.420 1.00 82.81 241 PHE A N 1
ATOM 1846 C CA . PHE A 1 241 ? 12.251 -3.973 -1.791 1.00 82.81 241 PHE A CA 1
ATOM 1847 C C . PHE A 1 241 ? 12.614 -5.461 -1.806 1.00 82.81 241 PHE A C 1
ATOM 1849 O O . PHE A 1 241 ? 11.831 -6.292 -1.349 1.00 82.81 241 PHE A O 1
ATOM 1856 N N . VAL A 1 242 ? 13.822 -5.792 -2.265 1.00 85.50 242 VAL A N 1
ATOM 1857 C CA . VAL A 1 242 ? 14.367 -7.156 -2.229 1.00 85.50 242 VAL A CA 1
ATOM 1858 C C . VAL A 1 242 ? 14.506 -7.652 -0.788 1.00 85.50 242 VAL A C 1
ATOM 1860 O O . VAL A 1 242 ? 14.019 -8.734 -0.463 1.00 85.50 242 VAL A O 1
ATOM 1863 N N . ASP A 1 243 ? 15.079 -6.832 0.096 1.00 83.88 243 ASP A N 1
ATOM 1864 C CA . ASP A 1 243 ? 15.192 -7.131 1.528 1.00 83.88 243 ASP A CA 1
ATOM 1865 C C . ASP A 1 243 ? 13.823 -7.273 2.197 1.00 83.88 243 ASP A C 1
ATOM 1867 O O . ASP A 1 243 ? 13.641 -8.099 3.093 1.00 83.88 243 ASP A O 1
ATOM 1871 N N . PHE A 1 244 ? 12.840 -6.481 1.760 1.00 84.94 244 PHE A N 1
ATOM 1872 C CA . PHE A 1 244 ? 11.460 -6.638 2.197 1.00 84.94 244 PHE A CA 1
ATOM 1873 C C . PHE A 1 244 ? 10.904 -8.012 1.799 1.00 84.94 244 PHE A C 1
ATOM 1875 O O . PHE A 1 244 ? 10.445 -8.734 2.678 1.00 84.94 244 PHE A O 1
ATOM 1882 N N . VAL A 1 245 ? 10.946 -8.393 0.521 1.00 88.00 245 VAL A N 1
ATOM 1883 C CA . VAL A 1 245 ? 10.344 -9.653 0.051 1.00 88.00 245 VAL A CA 1
ATOM 1884 C C . VAL A 1 245 ? 11.044 -10.864 0.666 1.00 88.00 245 VAL A C 1
ATOM 1886 O O . VAL A 1 245 ? 10.391 -11.692 1.300 1.00 88.00 245 VAL A O 1
ATOM 1889 N N . VAL A 1 246 ? 12.370 -10.940 0.554 1.00 91.75 246 VAL A N 1
ATOM 1890 C CA . VAL A 1 246 ? 13.116 -12.113 1.027 1.00 91.75 246 VAL A CA 1
ATOM 1891 C C . VAL A 1 246 ? 13.158 -12.171 2.553 1.00 91.75 246 VAL A C 1
ATOM 1893 O O . VAL A 1 246 ? 13.017 -13.244 3.131 1.00 91.75 246 VAL A O 1
ATOM 1896 N N . GLY A 1 247 ? 13.244 -11.024 3.234 1.00 91.50 247 GLY A N 1
ATOM 1897 C CA . GLY A 1 247 ? 13.170 -10.981 4.694 1.00 91.50 247 GLY A CA 1
ATOM 1898 C C . GLY A 1 247 ? 11.814 -11.439 5.245 1.00 91.50 247 GLY A C 1
ATOM 1899 O O . GLY A 1 247 ? 11.757 -12.004 6.338 1.00 91.50 247 GLY A O 1
ATOM 1900 N N . MET A 1 248 ? 10.714 -11.221 4.512 1.00 92.62 248 MET A N 1
ATOM 1901 C CA . MET A 1 248 ? 9.393 -11.743 4.888 1.00 92.62 248 MET A CA 1
ATOM 1902 C C . MET A 1 248 ? 9.318 -13.264 4.714 1.00 92.62 248 MET A C 1
ATOM 1904 O O . MET A 1 248 ? 8.816 -13.942 5.611 1.00 92.62 248 MET A O 1
ATOM 1908 N N . ASP A 1 249 ? 9.864 -13.808 3.624 1.00 93.12 249 ASP A N 1
ATOM 1909 C CA . ASP A 1 249 ? 9.953 -15.259 3.412 1.00 93.12 249 ASP A CA 1
ATOM 1910 C C . ASP A 1 249 ? 10.813 -15.942 4.488 1.00 93.12 249 ASP A C 1
ATOM 1912 O O . ASP A 1 249 ? 10.412 -16.961 5.058 1.00 93.12 249 ASP A O 1
ATOM 1916 N N . GLU A 1 250 ? 11.962 -15.351 4.830 1.00 90.31 250 GLU A N 1
ATOM 1917 C CA . GLU A 1 250 ? 12.817 -15.790 5.940 1.00 90.31 250 GLU A CA 1
ATOM 1918 C C . GLU A 1 250 ? 12.040 -15.763 7.270 1.00 90.31 250 GLU A C 1
ATOM 1920 O O . GLU A 1 250 ? 12.075 -16.732 8.032 1.00 90.31 250 GLU A O 1
ATOM 1925 N N . ALA A 1 251 ? 11.271 -14.696 7.533 1.00 91.25 251 ALA A N 1
ATOM 1926 C CA . ALA A 1 251 ? 10.432 -14.594 8.726 1.00 91.25 251 ALA A CA 1
ATOM 1927 C C . ALA A 1 251 ? 9.409 -15.735 8.794 1.00 91.25 251 ALA A C 1
ATOM 1929 O O . ALA A 1 251 ? 9.310 -16.431 9.807 1.00 91.25 251 ALA A O 1
ATOM 1930 N N . TYR A 1 252 ? 8.649 -15.942 7.720 1.00 92.12 252 TYR A N 1
ATOM 1931 C CA . TYR A 1 252 ? 7.600 -16.956 7.669 1.00 92.12 252 TYR A CA 1
ATOM 1932 C C . TYR A 1 252 ? 8.154 -18.376 7.761 1.00 92.12 252 TYR A C 1
ATOM 1934 O O . TYR A 1 252 ? 7.542 -19.212 8.427 1.00 92.12 252 TYR A O 1
ATOM 1942 N N . SER A 1 253 ? 9.347 -18.621 7.216 1.00 90.00 253 SER A N 1
ATOM 1943 C CA . SER A 1 253 ? 10.032 -19.917 7.298 1.00 90.00 253 SER A CA 1
ATOM 1944 C C . SER A 1 253 ? 10.325 -20.364 8.736 1.00 90.00 253 SER A C 1
ATOM 1946 O O . SER A 1 253 ? 10.451 -21.555 8.997 1.00 90.00 253 SER A O 1
ATOM 1948 N N . THR A 1 254 ? 10.375 -19.438 9.702 1.00 86.56 254 THR A N 1
ATOM 1949 C CA . THR A 1 254 ? 10.546 -19.789 11.125 1.00 86.56 254 THR A CA 1
ATOM 1950 C C . THR A 1 254 ? 9.290 -20.383 11.775 1.00 86.56 254 THR A C 1
ATOM 1952 O O . THR A 1 254 ? 9.360 -20.870 12.901 1.00 86.56 254 THR A O 1
ATOM 1955 N N . GLY A 1 255 ? 8.113 -20.252 11.149 1.00 82.62 255 GLY A N 1
ATOM 1956 C CA . GLY A 1 255 ? 6.809 -20.605 11.729 1.00 82.62 255 GLY A CA 1
ATOM 1957 C C . GLY A 1 255 ? 6.327 -19.680 12.862 1.00 82.62 255 GLY A C 1
ATOM 1958 O O . GLY A 1 255 ? 5.129 -19.605 13.133 1.00 82.62 255 GLY A O 1
ATOM 1959 N N . LYS A 1 256 ? 7.219 -18.894 13.484 1.00 84.31 256 LYS A N 1
ATOM 1960 C CA . LYS A 1 256 ? 6.928 -18.004 14.627 1.00 84.31 256 LYS A CA 1
ATOM 1961 C C . LYS A 1 256 ? 5.872 -16.935 14.319 1.00 84.31 256 LYS A C 1
ATOM 1963 O O . LYS A 1 256 ? 5.169 -16.475 15.219 1.00 84.31 256 LYS A O 1
ATOM 1968 N N . TYR A 1 257 ? 5.777 -16.517 13.059 1.00 82.56 257 TYR A N 1
ATOM 1969 C CA . TYR A 1 257 ? 4.932 -15.406 12.614 1.00 82.56 257 TYR A CA 1
ATOM 1970 C C . TYR A 1 257 ? 3.641 -15.847 11.918 1.00 82.56 257 TYR A C 1
ATOM 1972 O O . TYR A 1 257 ? 2.908 -14.997 11.417 1.00 82.56 257 TYR A O 1
ATOM 1980 N N . SER A 1 258 ? 3.332 -17.144 11.933 1.00 82.38 258 SER A N 1
ATOM 1981 C CA . SER A 1 258 ? 2.126 -17.716 11.324 1.00 82.38 258 SER A CA 1
ATOM 1982 C C . SER A 1 258 ? 1.207 -18.397 12.352 1.00 82.38 258 SER A C 1
ATOM 1984 O O . SER A 1 258 ? 0.794 -19.528 12.115 1.00 82.38 258 SER A O 1
ATOM 1986 N N . PRO A 1 259 ? 0.897 -17.778 13.514 1.00 77.00 259 PRO A N 1
ATOM 1987 C CA . PRO A 1 259 ?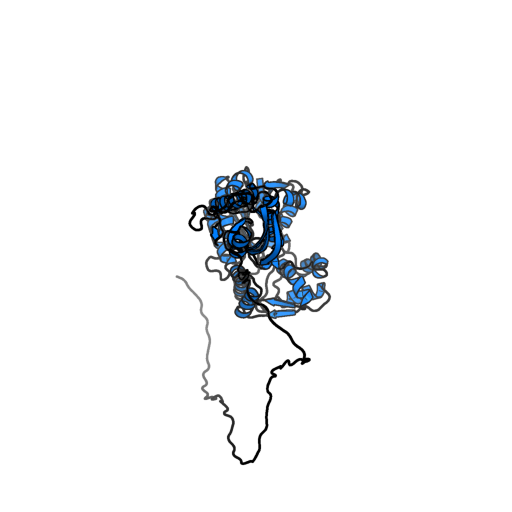 -0.020 -18.396 14.462 1.00 77.00 259 PRO A CA 1
ATOM 1988 C C . PRO A 1 259 ? -1.439 -18.413 13.892 1.00 77.00 259 PRO A C 1
ATOM 1990 O O . PRO A 1 259 ? -1.888 -17.411 13.333 1.00 77.00 259 PRO A O 1
ATOM 1993 N N . ASP A 1 260 ? -2.172 -19.498 14.123 1.00 74.25 260 ASP A N 1
ATOM 1994 C CA . ASP A 1 260 ? -3.618 -19.502 13.916 1.00 74.25 260 ASP A CA 1
ATOM 1995 C C . ASP A 1 260 ? -4.262 -18.524 14.899 1.00 74.25 260 ASP A C 1
ATOM 1997 O O . ASP A 1 260 ? -4.030 -18.579 16.114 1.00 74.25 260 ASP A O 1
ATOM 2001 N N . THR A 1 261 ? -5.070 -17.597 14.385 1.00 86.50 261 THR A N 1
ATOM 2002 C CA . THR A 1 261 ? -5.757 -16.613 15.222 1.00 86.50 261 THR A CA 1
ATOM 2003 C C . THR A 1 261 ? -7.248 -16.614 14.956 1.00 86.50 261 THR A C 1
ATOM 2005 O O . THR A 1 261 ? -7.723 -16.778 13.840 1.00 86.50 261 THR A O 1
ATOM 2008 N N . PHE A 1 262 ? -8.014 -16.387 16.020 1.00 90.62 262 PHE A N 1
ATOM 2009 C CA . PHE A 1 262 ? -9.473 -16.324 15.955 1.00 90.62 262 PHE A CA 1
ATOM 2010 C C . PHE A 1 262 ? -9.989 -14.899 16.138 1.00 90.62 262 PHE A C 1
ATOM 2012 O O . PHE A 1 262 ? -11.177 -14.717 16.377 1.00 90.62 262 PHE A O 1
ATOM 2019 N N . ASP A 1 263 ? -9.123 -13.882 16.059 1.00 94.38 263 ASP A N 1
ATOM 2020 C CA . ASP A 1 263 ? -9.504 -12.487 16.317 1.00 94.38 263 ASP A CA 1
ATOM 2021 C C . ASP A 1 263 ? -10.612 -12.035 15.369 1.00 94.38 263 ASP A C 1
ATOM 2023 O O . ASP A 1 263 ? -11.589 -11.425 15.801 1.00 94.38 263 ASP A O 1
ATOM 2027 N N . PHE A 1 264 ? -10.522 -12.427 14.097 1.00 95.56 264 PHE A N 1
ATOM 2028 C CA . PHE A 1 264 ? -11.562 -12.143 13.123 1.00 95.56 264 PHE A CA 1
ATOM 2029 C C . PHE A 1 264 ? -12.918 -12.740 13.525 1.00 95.56 264 PHE A C 1
ATOM 2031 O O . PHE A 1 264 ? -13.926 -12.032 13.582 1.00 95.56 264 PHE A O 1
ATOM 2038 N N . TYR A 1 265 ? -12.933 -14.034 13.849 1.00 95.00 265 TYR A N 1
ATOM 2039 C CA . TYR A 1 265 ? -14.140 -14.743 14.262 1.00 95.00 265 TYR A CA 1
ATOM 2040 C C . TYR A 1 265 ? -14.707 -14.189 15.574 1.00 95.00 265 TYR A C 1
ATOM 2042 O O . TYR A 1 265 ? -15.900 -13.924 15.667 1.00 95.00 265 TYR A O 1
ATOM 2050 N N . ARG A 1 266 ? -13.855 -13.937 16.574 1.00 94.38 266 ARG A N 1
ATOM 2051 C CA . ARG A 1 266 ? -14.247 -13.372 17.876 1.00 94.38 266 ARG A CA 1
ATOM 2052 C C . ARG A 1 266 ? -14.889 -11.998 17.738 1.00 94.38 266 ARG A C 1
ATOM 2054 O O . ARG A 1 266 ? -15.813 -11.684 18.477 1.00 94.38 266 ARG A O 1
ATOM 2061 N N . LEU A 1 267 ? -14.393 -11.182 16.811 1.00 94.56 267 LEU A N 1
ATOM 2062 C CA . LEU A 1 267 ? -14.936 -9.854 16.567 1.00 94.56 267 LEU A CA 1
ATOM 2063 C C . LEU A 1 267 ? -16.222 -9.917 15.737 1.00 94.56 267 LEU A C 1
ATOM 2065 O O . LEU A 1 267 ? -17.170 -9.202 16.029 1.00 94.56 267 LEU A O 1
ATOM 2069 N N . THR A 1 268 ? -16.278 -10.742 14.700 1.00 95.38 268 THR A N 1
ATOM 2070 C CA . THR A 1 268 ? -17.349 -10.640 13.695 1.00 95.38 268 THR A CA 1
ATOM 2071 C C . THR A 1 268 ? -18.428 -11.714 13.803 1.00 95.38 268 THR A C 1
ATOM 2073 O O . THR A 1 268 ? -19.461 -11.594 13.151 1.00 95.38 268 THR A O 1
ATOM 2076 N N . GLY A 1 269 ? -18.193 -12.783 14.568 1.00 95.75 269 GLY A N 1
ATOM 2077 C CA . GLY A 1 269 ? -19.054 -13.968 14.630 1.00 95.75 269 GLY A CA 1
ATOM 2078 C C . GLY A 1 269 ? -19.072 -14.807 13.345 1.00 95.75 269 GLY A C 1
ATOM 2079 O O . GLY A 1 269 ? -19.826 -15.773 13.257 1.00 95.75 269 GLY A O 1
ATOM 2080 N N . ARG A 1 270 ? -18.260 -14.458 12.337 1.00 96.06 270 ARG A N 1
ATOM 2081 C CA . ARG A 1 270 ? -18.187 -15.142 11.039 1.00 96.06 270 ARG A CA 1
ATOM 2082 C C . ARG A 1 270 ? -16.768 -15.605 10.735 1.00 96.06 270 ARG A C 1
ATOM 2084 O O . ARG A 1 270 ? -15.796 -15.036 11.223 1.00 96.06 270 ARG A O 1
ATOM 2091 N N . GLN A 1 271 ? -16.655 -16.640 9.908 1.00 95.75 271 GLN A N 1
ATOM 2092 C CA . GLN A 1 271 ? -15.362 -17.074 9.383 1.00 95.75 271 GLN A CA 1
ATOM 2093 C C . GLN A 1 271 ? -14.814 -16.044 8.380 1.00 95.75 271 GLN A C 1
ATOM 2095 O O . GLN A 1 271 ? -15.615 -15.418 7.665 1.00 95.75 271 GLN A O 1
ATOM 2100 N N . PRO A 1 272 ? -13.482 -15.861 8.305 1.00 96.75 272 PRO A N 1
ATOM 2101 C CA . PRO A 1 272 ? -12.884 -15.110 7.214 1.00 96.75 272 PRO A CA 1
ATOM 2102 C C . PRO A 1 272 ? -13.118 -15.820 5.871 1.00 96.75 272 PRO A C 1
ATOM 2104 O O . PRO A 1 272 ? -13.483 -16.996 5.798 1.00 96.75 272 PRO A O 1
ATOM 2107 N N . ILE A 1 273 ? -12.946 -15.084 4.782 1.00 98.00 273 ILE A N 1
ATOM 2108 C CA . ILE A 1 273 ? -13.112 -15.552 3.413 1.00 98.00 273 ILE A CA 1
ATOM 2109 C C . ILE A 1 273 ? -12.061 -16.630 3.125 1.00 98.00 273 ILE A C 1
ATOM 2111 O O . ILE A 1 273 ? -10.859 -16.392 3.203 1.00 98.00 273 ILE A O 1
ATOM 2115 N N . SER A 1 274 ? -12.531 -17.827 2.771 1.00 97.50 274 SER A N 1
ATOM 2116 C CA . SER A 1 274 ? -11.692 -18.954 2.339 1.00 97.50 274 SER A CA 1
ATOM 2117 C C . SER A 1 274 ? -10.959 -18.661 1.033 1.00 97.50 274 SER A C 1
ATOM 2119 O O . SER A 1 274 ? -11.502 -17.946 0.179 1.00 97.50 274 SER A O 1
ATOM 2121 N N . ALA A 1 275 ? -9.839 -19.343 0.804 1.00 97.06 275 ALA A N 1
ATOM 2122 C CA . ALA A 1 275 ? -9.091 -19.252 -0.445 1.00 97.06 275 ALA A CA 1
ATOM 2123 C C . ALA A 1 275 ? -9.954 -19.617 -1.665 1.00 97.06 275 ALA A C 1
ATOM 2125 O O . ALA A 1 275 ? -9.929 -18.921 -2.676 1.00 97.06 275 ALA A O 1
ATOM 2126 N N . ASP A 1 276 ? -10.787 -20.661 -1.566 1.00 96.38 276 ASP A N 1
ATOM 2127 C CA . ASP A 1 276 ? -11.636 -21.099 -2.687 1.00 96.38 276 ASP A CA 1
ATOM 2128 C C . ASP A 1 276 ? -12.667 -20.042 -3.085 1.00 96.38 276 ASP A C 1
ATOM 2130 O O . ASP A 1 276 ? -12.942 -19.836 -4.267 1.00 96.38 276 ASP A O 1
ATOM 2134 N N . ARG A 1 277 ? -13.254 -19.353 -2.100 1.00 97.50 277 ARG A N 1
ATOM 2135 C CA . ARG A 1 277 ? -14.133 -18.211 -2.364 1.00 97.50 277 ARG A CA 1
ATOM 2136 C C . ARG A 1 277 ? -13.352 -17.054 -2.979 1.00 97.50 277 ARG A C 1
ATOM 2138 O O . ARG A 1 277 ? -13.809 -16.519 -3.979 1.00 97.50 277 ARG A O 1
ATOM 2145 N N . PHE A 1 278 ? -12.195 -16.703 -2.424 1.00 97.94 278 PHE A N 1
ATOM 2146 C CA . PHE A 1 278 ? -11.367 -15.627 -2.960 1.00 97.94 278 PHE A CA 1
ATOM 2147 C C . PHE A 1 278 ? -11.007 -15.855 -4.436 1.00 97.94 278 PHE A C 1
ATOM 2149 O O . PHE A 1 278 ? -11.336 -15.029 -5.284 1.00 97.94 278 PHE A O 1
ATOM 2156 N N . PHE A 1 279 ? -10.393 -16.993 -4.770 1.00 96.31 279 PHE A N 1
ATOM 2157 C CA . PHE A 1 279 ? -9.946 -17.262 -6.140 1.00 96.31 279 PHE A CA 1
ATOM 2158 C C . PHE A 1 279 ? -11.114 -17.394 -7.127 1.00 96.31 279 PHE A C 1
ATOM 2160 O O . PHE A 1 279 ? -10.968 -17.054 -8.299 1.00 96.31 279 PHE A O 1
ATOM 2167 N N . ARG A 1 280 ? -12.296 -17.822 -6.665 1.00 95.56 280 ARG A N 1
ATOM 2168 C CA . ARG A 1 280 ? -13.526 -17.794 -7.468 1.00 95.56 280 ARG A CA 1
ATOM 2169 C C . ARG A 1 280 ? -14.004 -16.366 -7.736 1.00 95.56 280 ARG A C 1
ATOM 2171 O O . ARG A 1 280 ? -14.298 -16.056 -8.886 1.00 95.56 280 ARG A O 1
ATOM 2178 N N . ASP A 1 281 ? -14.057 -15.515 -6.710 1.00 97.00 281 ASP A N 1
ATOM 2179 C CA . ASP A 1 281 ? -14.491 -14.114 -6.830 1.00 97.00 281 ASP A CA 1
ATOM 2180 C C . ASP A 1 281 ? -13.585 -13.323 -7.795 1.00 97.00 281 ASP A C 1
ATOM 2182 O O . ASP A 1 281 ? -14.063 -12.475 -8.542 1.00 97.00 281 ASP A O 1
ATOM 2186 N N . PHE A 1 282 ? -12.284 -13.635 -7.821 1.00 95.50 282 PHE A N 1
ATOM 2187 C CA . PHE A 1 282 ? -11.301 -13.037 -8.734 1.00 95.50 282 PHE A CA 1
ATOM 2188 C C . PHE A 1 282 ? -11.079 -13.847 -10.021 1.00 95.50 282 PHE A C 1
ATOM 2190 O O . PHE A 1 282 ? -10.121 -13.598 -10.753 1.00 95.50 282 PHE A O 1
ATOM 2197 N N . GLY A 1 283 ? -11.958 -14.804 -10.330 1.00 94.38 283 GLY A N 1
ATOM 2198 C CA . GLY A 1 283 ? -11.750 -15.744 -11.428 1.00 94.38 283 GLY A CA 1
ATOM 2199 C C . GLY A 1 283 ? -11.581 -15.083 -12.795 1.00 94.38 283 GLY A C 1
ATOM 2200 O O . GLY A 1 283 ? -10.745 -15.523 -13.581 1.00 94.38 283 GLY A O 1
ATOM 2201 N N . ASP A 1 284 ? -12.320 -14.006 -13.071 1.00 92.44 284 ASP A N 1
ATOM 2202 C CA . ASP A 1 284 ? -12.215 -13.289 -14.348 1.00 92.44 284 ASP A CA 1
ATOM 2203 C C . ASP A 1 284 ? -10.875 -12.571 -14.499 1.00 92.44 284 ASP A C 1
ATOM 2205 O O . ASP A 1 284 ? -10.270 -12.641 -15.566 1.00 92.44 284 ASP A O 1
ATOM 2209 N N . PHE A 1 285 ? -10.377 -11.959 -13.420 1.00 92.12 285 PHE A N 1
ATOM 2210 C CA . PHE A 1 285 ? -9.042 -11.364 -13.383 1.00 92.12 285 PHE A CA 1
ATOM 2211 C C . PHE A 1 285 ? -7.954 -12.433 -13.543 1.00 92.12 285 PHE A C 1
ATOM 2213 O O . PHE A 1 285 ? -6.982 -12.223 -14.256 1.00 92.12 285 PHE A O 1
ATOM 2220 N N . ILE A 1 286 ? -8.121 -13.596 -12.907 1.00 92.50 286 ILE A N 1
ATOM 2221 C CA . ILE A 1 286 ? -7.149 -14.696 -12.975 1.00 92.50 286 ILE A CA 1
ATOM 2222 C C . ILE A 1 286 ? -7.070 -15.293 -14.386 1.00 92.50 286 ILE A C 1
ATOM 2224 O O . ILE A 1 286 ? -5.985 -15.620 -14.862 1.00 92.50 286 ILE A O 1
ATOM 2228 N N . ARG A 1 287 ? -8.213 -15.428 -15.067 1.00 90.06 287 ARG A N 1
ATOM 2229 C CA . ARG A 1 287 ? -8.274 -15.920 -16.451 1.00 90.06 287 ARG A CA 1
ATOM 2230 C C . ARG A 1 287 ? -7.802 -14.883 -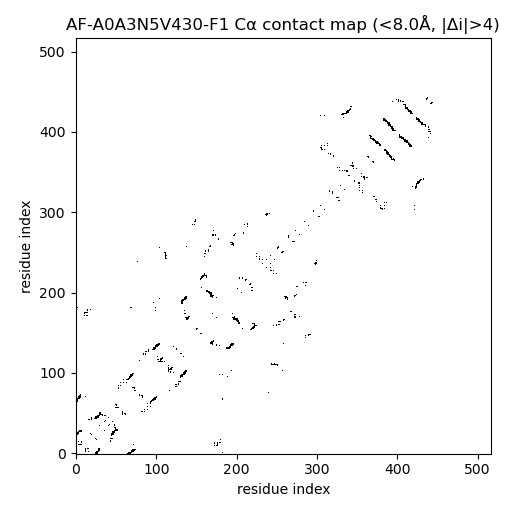17.466 1.00 90.06 287 ARG A C 1
ATOM 2232 O O . ARG A 1 287 ? -7.217 -15.259 -18.474 1.00 90.06 287 ARG A O 1
ATOM 2239 N N . ASN A 1 288 ? -8.048 -13.602 -17.195 1.00 87.69 288 ASN A N 1
ATOM 2240 C CA . ASN A 1 288 ? -7.753 -12.496 -18.102 1.00 87.69 288 ASN A CA 1
ATOM 2241 C C . ASN A 1 288 ? -6.975 -11.389 -17.369 1.00 87.69 288 ASN A C 1
ATOM 2243 O O . ASN A 1 288 ? -7.514 -10.293 -17.171 1.00 87.69 288 ASN A O 1
ATOM 2247 N N . PRO A 1 289 ? -5.730 -11.650 -16.926 1.00 81.81 289 PRO A N 1
ATOM 2248 C CA . PRO A 1 289 ? -4.958 -10.637 -16.226 1.00 81.81 289 PRO A CA 1
ATOM 2249 C C . PRO A 1 289 ? -4.651 -9.474 -17.180 1.00 81.81 289 PRO A C 1
ATOM 2251 O O . PRO A 1 289 ? -4.233 -9.715 -18.319 1.00 81.81 289 PRO A O 1
ATOM 2254 N N . PRO A 1 290 ? -4.816 -8.211 -16.748 1.00 73.44 290 PRO A N 1
ATOM 2255 C CA . PRO A 1 290 ? -4.296 -7.083 -17.507 1.00 73.44 290 PRO A CA 1
ATOM 2256 C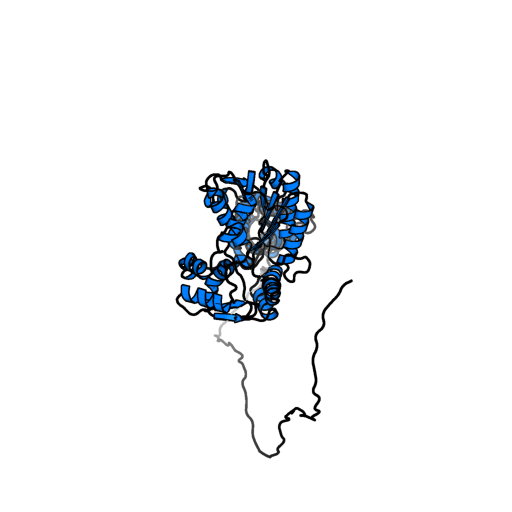 C . PRO A 1 290 ? -2.772 -7.211 -17.640 1.00 73.44 290 PRO A C 1
ATOM 2258 O O . PRO A 1 290 ? -2.121 -7.872 -16.825 1.00 73.44 290 PRO A O 1
ATOM 2261 N N . GLN A 1 291 ? -2.197 -6.570 -18.662 1.00 67.94 291 GLN A N 1
ATOM 2262 C CA . GLN A 1 291 ? -0.741 -6.501 -18.793 1.00 67.94 291 GLN A CA 1
ATOM 2263 C C . GLN A 1 291 ? -0.137 -5.932 -17.507 1.00 67.94 291 GLN A C 1
ATOM 2265 O O . GLN A 1 291 ? -0.607 -4.924 -16.976 1.00 67.94 291 GLN A O 1
ATOM 2270 N N . PHE A 1 292 ? 0.876 -6.619 -16.988 1.00 60.56 292 PHE A N 1
ATOM 2271 C CA . PHE A 1 292 ? 1.509 -6.238 -15.738 1.00 60.56 292 PHE A CA 1
ATOM 2272 C C . PHE A 1 292 ? 2.460 -5.064 -15.961 1.00 60.56 292 PHE A C 1
ATOM 2274 O O . PHE A 1 292 ? 3.422 -5.165 -16.724 1.00 60.56 292 PHE A O 1
ATOM 2281 N N . ASP A 1 293 ? 2.201 -3.957 -15.272 1.00 54.94 293 ASP A N 1
ATOM 2282 C CA . ASP A 1 293 ? 3.094 -2.806 -15.265 1.00 54.94 293 ASP A CA 1
ATOM 2283 C C . ASP A 1 293 ? 4.281 -3.066 -14.321 1.00 54.94 293 ASP A C 1
ATOM 2285 O O . ASP A 1 293 ? 4.208 -2.873 -13.105 1.00 54.94 293 ASP A O 1
ATOM 2289 N N . MET A 1 294 ? 5.397 -3.516 -14.899 1.00 51.69 294 MET A N 1
ATOM 2290 C CA . MET A 1 294 ? 6.648 -3.782 -14.178 1.00 51.69 294 MET A CA 1
ATOM 2291 C C . MET A 1 294 ? 7.299 -2.512 -13.602 1.00 51.69 294 MET A C 1
ATOM 2293 O O . MET A 1 294 ? 8.213 -2.627 -12.782 1.00 51.69 294 MET A O 1
ATOM 2297 N N . SER A 1 295 ? 6.861 -1.306 -13.992 1.00 46.72 295 SER A N 1
ATOM 2298 C CA . SER A 1 295 ? 7.459 -0.052 -13.514 1.00 46.72 295 SER A CA 1
ATOM 2299 C C . SER A 1 295 ? 7.257 0.151 -12.007 1.00 46.72 295 SER A C 1
ATOM 2301 O O . SER A 1 295 ? 8.159 0.641 -11.326 1.00 46.72 295 SER A O 1
ATOM 2303 N N . ALA A 1 296 ? 6.131 -0.321 -11.458 1.00 45.28 296 ALA A N 1
ATOM 2304 C CA . ALA A 1 296 ? 5.800 -0.204 -10.038 1.00 45.28 296 ALA A CA 1
ATOM 2305 C C . ALA A 1 296 ? 6.674 -1.088 -9.124 1.00 45.28 296 ALA A C 1
ATOM 2307 O O . ALA A 1 296 ? 6.886 -0.744 -7.963 1.00 45.28 296 ALA A O 1
ATOM 2308 N N . MET A 1 297 ? 7.204 -2.209 -9.633 1.00 46.94 297 MET A N 1
ATOM 2309 C CA . MET A 1 297 ? 8.067 -3.130 -8.872 1.00 46.94 297 MET A CA 1
ATOM 2310 C C . MET A 1 297 ? 9.534 -2.686 -8.805 1.00 46.94 297 MET A C 1
ATOM 2312 O O . MET A 1 297 ? 10.287 -3.183 -7.971 1.00 46.94 297 MET A O 1
ATOM 2316 N N . ARG A 1 298 ? 9.955 -1.725 -9.635 1.00 49.16 298 ARG A N 1
ATOM 2317 C CA . ARG A 1 298 ? 11.343 -1.233 -9.654 1.00 49.16 298 ARG A CA 1
ATOM 2318 C C . ARG A 1 298 ? 11.692 -0.289 -8.495 1.00 49.16 298 ARG A C 1
ATOM 2320 O O . ARG A 1 298 ? 12.836 0.128 -8.382 1.00 49.16 298 ARG A O 1
ATOM 2327 N N . GLY A 1 299 ? 10.746 0.017 -7.600 1.00 39.91 299 GLY A N 1
ATOM 2328 C CA . GLY A 1 299 ? 11.020 0.609 -6.279 1.00 39.91 299 GLY A CA 1
ATOM 2329 C C . GLY A 1 299 ? 11.701 1.987 -6.265 1.00 39.91 299 GLY A C 1
ATOM 2330 O O . GLY A 1 299 ? 12.181 2.409 -5.212 1.00 39.91 299 GLY A O 1
ATOM 2331 N N . GLY A 1 300 ? 11.750 2.686 -7.400 1.00 36.69 300 GLY A N 1
ATOM 2332 C CA . GLY A 1 300 ? 12.141 4.092 -7.474 1.00 36.69 300 GLY A CA 1
ATOM 2333 C C . GLY A 1 300 ? 10.976 5.020 -7.123 1.00 36.69 300 GLY A C 1
ATOM 2334 O O . GLY A 1 300 ? 9.814 4.604 -7.124 1.00 36.69 300 GLY A O 1
ATOM 2335 N N . ALA A 1 301 ? 11.282 6.294 -6.853 1.00 39.34 301 ALA A N 1
ATOM 2336 C CA . ALA A 1 301 ? 10.311 7.393 -6.922 1.00 39.34 301 ALA A CA 1
ATOM 2337 C C . ALA A 1 301 ? 9.396 7.221 -8.159 1.00 39.34 301 ALA A C 1
ATOM 2339 O O . ALA A 1 301 ? 9.867 6.643 -9.144 1.00 39.34 301 ALA A O 1
ATOM 2340 N N . PRO A 1 302 ? 8.112 7.658 -8.112 1.00 40.62 302 PRO A N 1
ATOM 2341 C CA . PRO A 1 302 ? 7.119 7.369 -9.151 1.00 40.62 302 PRO A CA 1
ATOM 2342 C C . PRO A 1 302 ? 7.752 7.502 -10.525 1.00 40.62 302 PRO A C 1
ATOM 2344 O O . PRO A 1 302 ? 8.376 8.532 -10.778 1.00 40.62 302 PRO A O 1
ATOM 2347 N N . ALA A 1 303 ? 7.637 6.444 -11.338 1.00 45.44 303 ALA A N 1
ATOM 2348 C CA . ALA A 1 303 ? 8.275 6.343 -12.641 1.00 45.44 303 ALA A CA 1
ATOM 2349 C C . ALA A 1 303 ? 8.127 7.678 -13.365 1.00 45.44 303 ALA A C 1
ATOM 2351 O O . ALA A 1 303 ? 7.031 8.057 -13.783 1.00 45.44 303 ALA A O 1
ATOM 2352 N N . VAL A 1 304 ? 9.224 8.428 -13.435 1.00 58.44 304 VAL A N 1
ATOM 2353 C CA . VAL A 1 304 ? 9.246 9.616 -14.261 1.00 58.44 304 VAL A CA 1
ATOM 2354 C C . VAL A 1 304 ? 9.233 9.053 -15.665 1.00 58.44 304 VAL A C 1
ATOM 2356 O O . VAL A 1 304 ? 10.196 8.408 -16.071 1.00 58.44 304 VAL A O 1
ATOM 2359 N N . ASN A 1 305 ? 8.092 9.164 -16.342 1.00 72.00 305 ASN A N 1
ATOM 2360 C CA . ASN A 1 305 ? 7.942 8.658 -17.693 1.00 72.00 305 ASN A CA 1
ATOM 2361 C C . ASN A 1 305 ? 9.082 9.259 -18.538 1.00 72.00 305 ASN A C 1
ATOM 2363 O O . ASN A 1 305 ? 9.143 10.487 -18.657 1.00 72.00 305 ASN A O 1
ATOM 2367 N N . PRO A 1 306 ? 10.002 8.444 -19.091 1.00 79.44 306 PRO A N 1
ATOM 2368 C CA . PRO A 1 306 ? 11.118 8.967 -19.871 1.00 79.44 306 PRO A CA 1
ATOM 2369 C C . PRO A 1 306 ? 10.638 9.822 -21.048 1.00 79.44 306 PRO A C 1
ATOM 2371 O O . PRO A 1 306 ? 11.288 10.805 -21.395 1.00 79.44 306 PRO A O 1
ATOM 2374 N N . GLU A 1 307 ? 9.458 9.519 -21.597 1.00 83.62 307 GLU A N 1
ATOM 2375 C CA . GLU A 1 307 ? 8.828 10.331 -22.640 1.00 83.62 307 GLU A CA 1
ATOM 2376 C C . GLU A 1 307 ? 8.352 11.697 -22.123 1.00 83.62 307 GLU A C 1
ATOM 2378 O O . GLU A 1 307 ? 8.505 12.695 -22.824 1.00 83.62 307 GLU A O 1
ATOM 2383 N N . ASP A 1 308 ? 7.882 11.800 -20.875 1.00 85.81 308 ASP A N 1
ATOM 2384 C CA . ASP A 1 308 ? 7.538 13.096 -20.270 1.00 85.81 308 ASP A CA 1
ATOM 2385 C C . ASP A 1 308 ? 8.798 13.947 -20.043 1.00 85.81 308 ASP A C 1
ATOM 2387 O O . ASP A 1 308 ? 8.764 15.172 -20.182 1.00 85.81 308 ASP A O 1
ATOM 2391 N N . LEU A 1 309 ? 9.931 13.318 -19.705 1.00 89.81 309 LEU A N 1
ATOM 2392 C CA . LEU A 1 309 ? 11.207 14.023 -19.568 1.00 89.81 309 LEU A CA 1
ATOM 2393 C C . LEU A 1 309 ? 11.743 14.497 -20.918 1.00 89.81 309 LEU A C 1
ATOM 2395 O O . LEU A 1 309 ? 12.156 15.653 -21.030 1.00 89.81 309 LEU A O 1
ATOM 2399 N N . LYS A 1 310 ? 11.687 13.650 -21.954 1.00 94.19 310 LYS A N 1
ATOM 2400 C 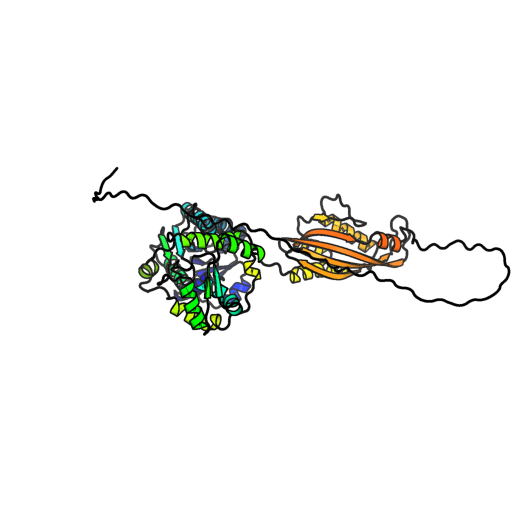CA . LYS A 1 310 ? 12.012 14.052 -23.330 1.00 94.19 310 LYS A CA 1
ATOM 2401 C C . LYS A 1 310 ? 11.140 15.221 -23.776 1.00 94.19 310 LYS A C 1
ATOM 2403 O O . LYS A 1 310 ? 11.672 16.219 -24.253 1.00 94.19 310 LYS A O 1
ATOM 2408 N N . ALA A 1 311 ? 9.829 15.150 -23.538 1.00 92.88 311 ALA A N 1
ATOM 2409 C CA . ALA A 1 311 ? 8.895 16.225 -23.862 1.00 92.88 311 ALA A CA 1
ATOM 2410 C C . ALA A 1 311 ? 9.243 17.539 -23.144 1.00 92.88 311 ALA A C 1
ATOM 2412 O O . ALA A 1 311 ? 9.127 18.608 -23.738 1.00 92.88 311 ALA A O 1
ATOM 2413 N N . LYS A 1 312 ? 9.732 17.487 -21.897 1.00 94.81 312 LYS A N 1
ATOM 2414 C CA . LYS A 1 312 ? 10.226 18.677 -21.183 1.00 94.81 312 LYS A CA 1
ATOM 2415 C C . LYS A 1 312 ? 11.491 19.257 -21.807 1.00 94.81 312 LYS A C 1
ATOM 2417 O O . LYS A 1 312 ? 11.587 20.476 -21.921 1.00 94.81 312 LYS A O 1
ATOM 2422 N N . VAL A 1 313 ? 12.439 18.418 -22.226 1.00 96.19 313 VAL A N 1
ATOM 2423 C CA . VAL A 1 313 ? 13.644 18.892 -22.927 1.00 96.19 313 VAL A CA 1
ATOM 2424 C C . VAL A 1 313 ? 13.282 19.505 -24.281 1.00 96.19 313 VAL A C 1
ATOM 2426 O O . VAL A 1 313 ? 13.794 20.565 -24.615 1.00 96.19 313 VAL A O 1
ATOM 2429 N N . ILE A 1 314 ? 12.349 18.912 -25.028 1.00 96.81 314 ILE A N 1
ATOM 2430 C CA . ILE A 1 314 ? 11.847 19.485 -26.287 1.00 96.81 314 ILE A CA 1
ATOM 2431 C C . ILE A 1 314 ? 11.153 20.829 -26.025 1.00 96.81 314 ILE A C 1
ATOM 2433 O O . ILE A 1 314 ? 11.506 21.833 -26.643 1.00 96.81 314 ILE A O 1
ATOM 2437 N N . ARG A 1 315 ? 10.245 20.883 -25.038 1.00 96.69 315 ARG A N 1
ATOM 2438 C CA . ARG A 1 315 ? 9.553 22.116 -24.631 1.00 96.69 315 ARG A CA 1
ATOM 2439 C C . ARG A 1 315 ? 10.532 23.227 -24.262 1.00 96.69 315 ARG A C 1
ATOM 2441 O O . ARG A 1 315 ? 10.279 24.373 -24.611 1.00 96.69 315 ARG A O 1
ATOM 2448 N N . LEU A 1 316 ? 11.624 22.908 -23.562 1.00 95.69 316 LEU A N 1
ATOM 2449 C CA . LEU A 1 316 ? 12.653 23.888 -23.214 1.00 95.69 316 LEU A CA 1
ATOM 2450 C C . LEU A 1 316 ? 13.141 24.633 -24.466 1.00 95.69 316 LEU A C 1
ATOM 2452 O O . LEU A 1 316 ? 13.112 25.858 -24.484 1.00 95.69 316 LEU A O 1
ATOM 2456 N N . TYR A 1 317 ? 13.539 23.918 -25.519 1.00 96.12 317 TYR A N 1
ATOM 2457 C CA . TYR A 1 317 ? 14.043 24.553 -26.741 1.00 96.12 317 TYR A CA 1
ATOM 2458 C C . TYR A 1 317 ? 12.935 25.217 -27.571 1.00 96.12 317 TYR A C 1
ATOM 2460 O O . TYR A 1 317 ? 13.152 26.314 -28.083 1.00 96.12 317 TYR A O 1
ATOM 2468 N N . ASP A 1 318 ? 11.738 24.628 -27.641 1.00 96.56 318 ASP A N 1
ATOM 2469 C CA . ASP A 1 318 ? 10.587 25.228 -28.332 1.00 96.56 318 ASP A CA 1
ATOM 2470 C C . ASP A 1 318 ? 10.191 26.587 -27.737 1.00 96.56 318 ASP A C 1
ATOM 2472 O O . ASP A 1 318 ? 9.949 27.551 -28.464 1.00 96.56 318 ASP A O 1
ATOM 2476 N N . GLU A 1 319 ? 10.138 26.685 -26.409 1.00 96.19 319 GLU A N 1
ATOM 2477 C CA . GLU A 1 319 ? 9.817 27.932 -25.712 1.00 96.19 319 GLU A CA 1
ATOM 2478 C C . GLU A 1 319 ? 10.942 28.964 -25.858 1.00 96.19 319 GLU A C 1
ATOM 2480 O O . GLU A 1 319 ? 10.671 30.140 -26.110 1.00 96.19 319 GLU A O 1
ATOM 2485 N N . LEU A 1 320 ? 12.208 28.532 -25.818 1.00 93.81 320 LEU A N 1
ATOM 2486 C CA . LEU A 1 320 ? 13.341 29.416 -26.100 1.00 93.81 320 LEU A CA 1
ATOM 2487 C C . LEU A 1 320 ? 13.310 29.952 -27.540 1.00 93.81 320 LEU A C 1
ATOM 2489 O O . LEU A 1 320 ? 13.606 31.130 -27.750 1.00 93.81 320 LEU A O 1
ATOM 2493 N N . ASN A 1 321 ? 12.908 29.147 -28.527 1.00 95.69 321 ASN A N 1
ATOM 2494 C CA . ASN A 1 321 ? 12.697 29.602 -29.908 1.00 95.69 321 ASN A CA 1
ATOM 2495 C C . ASN A 1 321 ? 11.565 30.639 -30.007 1.00 95.69 321 ASN A C 1
ATOM 2497 O O . ASN A 1 321 ? 11.631 31.549 -30.828 1.00 95.69 321 ASN A O 1
ATOM 2501 N N . ARG A 1 322 ? 10.555 30.557 -29.130 1.00 94.56 322 ARG A N 1
ATOM 2502 C CA . ARG A 1 322 ? 9.474 31.554 -28.989 1.00 94.56 322 ARG A CA 1
ATOM 2503 C C . ARG A 1 322 ? 9.862 32.772 -28.140 1.00 94.56 322 ARG A C 1
ATOM 2505 O O . ARG A 1 322 ? 9.003 33.599 -27.850 1.00 94.56 322 ARG A O 1
ATOM 2512 N N . ASN A 1 323 ? 11.135 32.901 -27.752 1.00 90.50 323 ASN A N 1
ATOM 2513 C CA . ASN A 1 323 ? 11.649 33.936 -26.845 1.00 90.50 323 ASN A CA 1
ATOM 2514 C C . ASN A 1 323 ? 11.010 33.934 -25.441 1.00 90.50 323 ASN A C 1
ATOM 2516 O O . ASN A 1 323 ? 11.088 34.936 -24.731 1.00 90.50 323 ASN A O 1
ATOM 2520 N N . ASN A 1 324 ? 10.425 32.816 -25.004 1.00 92.81 324 ASN A N 1
ATOM 2521 C CA . ASN A 1 324 ? 9.947 32.661 -23.637 1.00 92.81 324 ASN A CA 1
ATOM 2522 C C . ASN A 1 324 ? 11.100 32.205 -22.730 1.00 92.81 324 ASN A C 1
ATOM 2524 O O . ASN A 1 324 ? 11.471 31.034 -22.722 1.00 92.81 324 ASN A O 1
ATOM 2528 N N . MET A 1 325 ? 11.676 33.139 -21.970 1.00 91.00 325 MET A N 1
ATOM 2529 C CA . MET A 1 325 ? 12.798 32.862 -21.062 1.00 91.00 325 MET A CA 1
ATOM 2530 C C . MET A 1 325 ? 12.359 32.299 -19.702 1.00 91.00 325 MET A C 1
ATOM 2532 O O . MET A 1 325 ? 13.164 31.648 -19.034 1.00 91.00 325 MET A O 1
ATOM 2536 N N . ASP A 1 326 ? 11.094 32.482 -19.306 1.00 92.31 326 ASP A N 1
ATOM 2537 C CA . ASP A 1 326 ? 10.572 32.022 -18.009 1.00 92.31 326 ASP A CA 1
ATOM 2538 C C . ASP A 1 326 ? 10.584 30.491 -17.894 1.00 92.31 326 ASP A C 1
ATOM 2540 O O . ASP A 1 326 ? 10.722 29.932 -16.801 1.00 92.31 326 ASP A O 1
ATOM 2544 N N . VAL A 1 327 ? 10.563 29.805 -19.042 1.00 93.19 327 VAL A N 1
ATOM 2545 C CA . VAL A 1 327 ? 10.689 28.347 -19.146 1.00 93.19 327 VAL A CA 1
ATOM 2546 C C . VAL A 1 327 ? 11.931 27.802 -18.425 1.00 93.19 327 VAL A C 1
ATOM 2548 O O . VAL A 1 327 ? 11.896 26.681 -17.914 1.00 93.19 327 VAL A O 1
ATOM 2551 N N . LEU A 1 328 ? 13.016 28.583 -18.327 1.00 90.69 328 LEU A N 1
ATOM 2552 C CA . LEU A 1 328 ? 14.221 28.183 -17.598 1.00 90.69 328 LEU A CA 1
ATOM 2553 C C . LEU A 1 328 ? 13.923 27.974 -16.109 1.00 90.69 328 LEU A C 1
ATOM 2555 O O . LEU A 1 328 ? 14.312 26.954 -15.552 1.00 90.69 328 LEU A O 1
ATOM 2559 N N . TYR A 1 329 ? 13.174 28.879 -15.479 1.00 90.56 329 TYR A N 1
ATOM 2560 C CA . TYR A 1 329 ? 12.819 28.795 -14.056 1.00 90.56 329 TYR A CA 1
ATOM 2561 C C . TYR A 1 329 ? 11.731 27.744 -13.779 1.00 90.56 329 TYR A C 1
ATOM 2563 O O . TYR A 1 329 ? 11.649 27.163 -12.689 1.00 90.56 329 TYR A O 1
ATOM 2571 N N . GLU A 1 330 ? 10.903 27.451 -14.782 1.00 89.75 330 GLU A N 1
ATOM 2572 C CA . GLU A 1 330 ? 9.930 26.364 -14.718 1.00 89.75 330 GLU A CA 1
ATOM 2573 C C . GLU A 1 330 ? 10.602 24.987 -14.767 1.00 89.75 330 GLU A C 1
ATOM 2575 O O . GLU A 1 330 ? 10.277 24.115 -13.956 1.00 89.75 330 GLU A O 1
ATOM 2580 N N . ILE A 1 331 ? 11.533 24.792 -15.708 1.00 92.94 331 ILE A N 1
ATOM 2581 C CA . ILE A 1 331 ? 12.112 23.481 -16.032 1.00 92.94 331 ILE A CA 1
ATOM 2582 C C . ILE A 1 331 ? 13.384 23.192 -15.233 1.00 92.94 331 ILE A C 1
ATOM 2584 O O . ILE A 1 331 ? 13.633 22.028 -14.922 1.00 92.94 331 ILE A O 1
ATOM 2588 N N . MET A 1 332 ? 14.181 24.198 -14.871 1.00 93.06 332 MET A N 1
ATOM 2589 C CA . MET A 1 332 ? 15.405 24.003 -14.090 1.00 93.06 332 MET A CA 1
ATOM 2590 C C . MET A 1 332 ? 15.125 24.053 -12.585 1.00 93.06 332 MET A C 1
ATOM 2592 O O . MET A 1 332 ? 14.241 24.761 -12.094 1.00 93.06 332 MET A O 1
ATOM 2596 N N . HIS A 1 333 ? 15.864 23.236 -11.842 1.00 93.56 333 HIS A N 1
ATOM 2597 C CA . HIS A 1 333 ? 15.786 23.146 -10.391 1.00 93.56 333 HIS A CA 1
ATOM 2598 C C . HIS A 1 333 ? 16.410 24.395 -9.733 1.00 93.56 333 HIS A C 1
ATOM 2600 O O . HIS A 1 333 ? 17.383 24.926 -10.264 1.00 93.56 333 HIS A O 1
ATOM 2606 N N . PRO A 1 334 ? 15.938 24.854 -8.555 1.00 86.75 334 PRO A N 1
ATOM 2607 C CA . PRO A 1 334 ? 16.558 25.986 -7.851 1.00 86.75 334 PRO A CA 1
ATOM 2608 C C . PRO A 1 334 ? 18.038 25.775 -7.488 1.00 86.75 334 PRO A C 1
ATOM 2610 O O . PRO A 1 334 ? 18.783 26.736 -7.353 1.00 86.75 334 PRO A O 1
ATOM 2613 N N . HIS A 1 335 ? 18.462 24.517 -7.342 1.00 86.56 335 HIS A N 1
ATOM 2614 C CA . HIS A 1 335 ? 19.857 24.119 -7.100 1.00 86.56 335 HIS A CA 1
ATOM 2615 C C . HIS A 1 335 ? 20.523 23.538 -8.356 1.00 86.56 335 HIS A C 1
ATOM 2617 O O . HIS A 1 335 ? 21.294 22.586 -8.277 1.00 86.56 335 HIS A O 1
ATOM 2623 N N . PHE A 1 336 ? 20.150 24.053 -9.527 1.00 91.94 336 PHE A N 1
ATOM 2624 C CA . PHE A 1 336 ? 20.665 23.592 -10.808 1.00 91.94 336 PHE A CA 1
ATOM 2625 C C . PHE A 1 336 ? 22.184 23.784 -10.923 1.00 91.94 336 PHE A C 1
ATOM 2627 O O . PHE A 1 336 ? 22.697 24.865 -10.646 1.00 91.94 336 PHE A O 1
ATOM 2634 N N . THR A 1 337 ? 22.884 22.743 -11.382 1.00 91.56 337 THR A N 1
ATOM 2635 C CA . THR A 1 337 ? 24.322 22.775 -11.684 1.00 91.56 337 THR A CA 1
ATOM 2636 C C . THR A 1 337 ? 24.553 22.584 -13.184 1.00 91.56 337 THR A C 1
ATOM 2638 O O . THR A 1 337 ? 24.191 21.558 -13.758 1.00 91.56 337 THR A O 1
ATOM 2641 N N . ALA A 1 338 ? 25.164 23.572 -13.831 1.00 89.12 338 ALA A N 1
ATOM 2642 C CA . ALA A 1 338 ? 25.635 23.468 -15.212 1.00 89.12 338 ALA A CA 1
ATOM 2643 C C . ALA A 1 338 ? 27.112 23.059 -15.279 1.00 89.12 338 ALA A C 1
ATOM 2645 O O . ALA A 1 338 ? 27.931 23.616 -14.553 1.00 89.12 338 ALA A O 1
ATOM 2646 N N . HIS A 1 339 ? 27.427 22.163 -16.211 1.00 87.69 339 HIS A N 1
ATOM 2647 C CA . HIS A 1 339 ? 28.765 21.735 -16.603 1.00 87.69 339 HIS A CA 1
ATOM 2648 C C . HIS A 1 339 ? 28.971 21.951 -18.104 1.00 87.69 339 HIS A C 1
ATOM 2650 O O . HIS A 1 339 ? 28.034 21.788 -18.895 1.00 87.69 339 HIS A O 1
ATOM 2656 N N . GLY A 1 340 ? 30.215 22.228 -18.486 1.00 73.62 340 GLY A N 1
ATOM 2657 C CA . GLY A 1 340 ? 30.628 22.436 -19.872 1.00 73.62 340 GLY A CA 1
ATOM 2658 C C . GLY A 1 340 ? 31.046 23.874 -20.160 1.00 73.62 340 GLY A C 1
ATOM 2659 O O . GLY A 1 340 ? 30.737 24.797 -19.408 1.00 73.62 340 GLY A O 1
ATOM 2660 N N . GLU A 1 341 ? 31.765 24.041 -21.263 1.00 64.69 341 GLU A N 1
ATOM 2661 C CA . GLU A 1 341 ? 32.281 25.323 -21.733 1.00 64.69 341 GLU A CA 1
ATOM 2662 C C . GLU A 1 341 ? 31.449 25.747 -22.950 1.00 64.69 341 GLU A C 1
ATOM 2664 O O . GLU A 1 341 ? 31.195 24.957 -23.863 1.00 64.69 341 GLU A O 1
ATOM 2669 N N . THR A 1 342 ? 30.903 26.962 -22.918 1.00 67.81 342 THR A N 1
ATOM 2670 C CA . THR A 1 342 ? 30.215 27.557 -24.070 1.00 67.81 342 THR A CA 1
ATOM 2671 C C . THR A 1 342 ? 30.484 29.049 -24.098 1.00 67.81 342 THR A C 1
ATOM 2673 O O . THR A 1 342 ? 30.363 29.718 -23.072 1.00 67.81 342 THR A O 1
ATOM 2676 N N . MET A 1 343 ? 30.803 29.582 -25.270 1.00 63.16 343 MET A N 1
ATOM 2677 C CA . MET A 1 343 ? 31.034 31.004 -25.487 1.00 63.16 343 MET A CA 1
ATOM 2678 C C . MET A 1 343 ? 29.856 31.836 -24.945 1.00 63.16 343 MET A C 1
ATOM 2680 O O . MET A 1 343 ? 28.709 31.656 -25.355 1.00 63.16 343 MET A O 1
ATOM 2684 N N . GLY A 1 344 ? 30.139 32.721 -23.982 1.00 64.06 344 GLY A N 1
ATOM 2685 C CA . GLY A 1 344 ? 29.129 33.525 -23.276 1.00 64.06 344 GLY A CA 1
ATOM 2686 C C . GLY A 1 344 ? 28.632 32.951 -21.938 1.00 64.06 344 GLY A C 1
ATOM 2687 O O . GLY A 1 344 ? 27.843 33.615 -21.266 1.00 64.06 344 GLY A O 1
ATOM 2688 N N . LEU A 1 345 ? 29.095 31.766 -21.519 1.00 69.19 345 LEU A N 1
ATOM 2689 C CA . LEU A 1 345 ? 28.912 31.224 -20.166 1.00 69.19 345 LEU A CA 1
ATOM 2690 C C . LEU A 1 345 ? 30.201 31.382 -19.352 1.00 69.19 345 LEU A C 1
ATOM 2692 O O . LEU A 1 345 ? 31.277 31.031 -19.826 1.00 69.19 345 LEU A O 1
ATOM 2696 N N . ASP A 1 346 ? 30.089 31.873 -18.115 1.00 70.88 346 ASP A N 1
ATOM 2697 C CA . ASP A 1 346 ? 31.186 31.820 -17.143 1.00 70.88 346 ASP A CA 1
ATOM 2698 C C . ASP A 1 346 ? 31.103 30.493 -16.368 1.00 70.88 346 ASP A C 1
ATOM 2700 O O . ASP A 1 346 ? 30.146 30.296 -15.612 1.00 70.88 346 ASP A O 1
ATOM 2704 N N . PRO A 1 347 ? 32.070 29.573 -16.537 1.00 64.94 347 PRO A N 1
ATOM 2705 C CA . PRO A 1 347 ? 32.059 28.284 -15.851 1.00 64.94 347 PRO A CA 1
ATOM 2706 C C . PRO A 1 347 ? 32.322 28.393 -14.338 1.00 64.94 347 PRO A C 1
ATOM 2708 O O . PRO A 1 347 ? 32.117 27.416 -13.623 1.00 64.94 347 PRO A O 1
ATOM 2711 N N . ASN A 1 348 ? 32.766 29.553 -13.835 1.00 73.56 348 ASN A N 1
ATOM 2712 C CA . ASN A 1 348 ? 33.039 29.784 -12.411 1.00 73.56 348 ASN A CA 1
ATOM 2713 C C . ASN A 1 348 ? 31.901 30.510 -11.678 1.00 73.56 348 ASN A C 1
ATOM 2715 O O . ASN A 1 348 ? 32.033 30.826 -10.488 1.00 73.56 348 ASN A O 1
ATOM 2719 N N . ASP A 1 349 ? 30.800 30.811 -12.367 1.00 78.56 349 ASP A N 1
ATOM 2720 C CA . ASP A 1 349 ? 29.673 31.505 -11.761 1.00 78.56 349 ASP A CA 1
ATOM 2721 C C . ASP A 1 349 ? 28.962 30.613 -10.738 1.00 78.56 349 ASP A C 1
ATOM 2723 O O . ASP A 1 349 ? 28.565 29.489 -11.033 1.00 78.56 349 ASP A O 1
ATOM 2727 N N . LYS A 1 350 ? 28.765 31.127 -9.520 1.00 80.88 350 LYS A N 1
ATOM 2728 C CA . LYS A 1 350 ? 28.094 30.387 -8.442 1.00 80.88 350 LYS A CA 1
ATOM 2729 C C . LYS A 1 350 ? 26.586 30.262 -8.663 1.00 80.88 350 LYS A C 1
ATOM 2731 O O . LYS A 1 350 ? 25.962 29.403 -8.045 1.00 80.88 350 LYS A O 1
ATOM 2736 N N . ASP A 1 351 ? 26.003 31.104 -9.515 1.00 86.94 351 ASP A N 1
ATOM 2737 C CA . ASP A 1 351 ? 24.606 31.025 -9.935 1.00 86.94 351 ASP A CA 1
ATOM 2738 C C . ASP A 1 351 ? 24.526 30.478 -11.367 1.00 86.94 351 ASP A C 1
ATOM 2740 O O . ASP A 1 351 ? 24.407 31.213 -12.354 1.00 86.94 351 ASP A O 1
ATOM 2744 N N . HIS A 1 352 ? 24.601 29.149 -11.475 1.00 87.56 352 HIS A N 1
ATOM 2745 C CA . HIS A 1 352 ? 24.657 28.448 -12.758 1.00 87.56 352 HIS A CA 1
ATOM 2746 C C . HIS A 1 352 ? 23.383 28.675 -13.595 1.00 87.56 352 HIS A C 1
ATOM 2748 O O . HIS A 1 352 ? 23.454 28.718 -14.824 1.00 87.56 352 HIS A O 1
ATOM 2754 N N . LEU A 1 353 ? 22.213 28.845 -12.963 1.00 88.94 353 LEU A N 1
ATOM 2755 C CA . LEU A 1 353 ? 20.961 29.111 -13.679 1.00 88.94 353 LEU A CA 1
ATOM 2756 C C . LEU A 1 353 ? 20.980 30.506 -14.310 1.00 88.94 353 LEU A C 1
ATOM 2758 O O . LEU A 1 353 ? 20.671 30.658 -15.495 1.00 88.94 353 LEU A O 1
ATOM 2762 N N . ALA A 1 354 ? 21.391 31.518 -13.544 1.00 86.44 354 ALA A N 1
ATOM 2763 C CA . ALA A 1 354 ? 21.524 32.869 -14.066 1.00 86.44 354 ALA A CA 1
ATOM 2764 C C . ALA A 1 354 ? 22.629 32.964 -15.132 1.00 86.44 354 ALA A C 1
ATOM 2766 O O . ALA A 1 354 ? 22.465 33.690 -16.115 1.00 86.44 354 ALA A O 1
ATOM 2767 N N . ALA A 1 355 ? 23.720 32.206 -14.986 1.00 86.00 355 ALA A N 1
ATOM 2768 C CA . ALA A 1 355 ? 24.779 32.122 -15.990 1.00 86.00 355 ALA A CA 1
ATOM 2769 C C . ALA A 1 355 ? 24.251 31.560 -17.317 1.00 86.00 355 ALA A C 1
ATOM 2771 O O . ALA A 1 355 ? 24.452 32.173 -18.365 1.00 86.00 355 ALA A O 1
ATOM 2772 N N . VAL A 1 356 ? 23.484 30.462 -17.276 1.00 88.25 356 VAL A N 1
ATOM 2773 C CA . VAL A 1 356 ? 22.835 29.895 -18.470 1.00 88.25 356 VAL A CA 1
ATOM 2774 C C . VAL A 1 356 ? 21.872 30.884 -19.126 1.00 88.25 356 VAL A C 1
ATOM 2776 O O . VAL A 1 356 ? 21.893 31.031 -20.349 1.00 88.25 356 VAL A O 1
ATOM 2779 N N . ALA A 1 357 ? 21.062 31.594 -18.338 1.00 88.88 357 ALA A N 1
ATOM 2780 C CA . ALA A 1 357 ? 20.155 32.611 -18.865 1.00 88.88 357 ALA A CA 1
ATOM 2781 C C . ALA A 1 357 ? 20.912 33.739 -19.592 1.00 88.88 357 ALA A C 1
ATOM 2783 O O . ALA A 1 357 ? 20.525 34.114 -20.700 1.00 88.88 357 ALA A O 1
ATOM 2784 N N . ARG A 1 358 ? 22.024 34.226 -19.018 1.00 87.19 358 ARG A N 1
ATOM 2785 C CA . ARG A 1 358 ? 22.894 35.235 -19.650 1.00 87.19 358 ARG A CA 1
ATOM 2786 C C . ARG A 1 358 ? 23.515 34.737 -20.952 1.00 87.19 358 ARG A C 1
ATOM 2788 O O . ARG A 1 358 ? 23.492 35.470 -21.936 1.00 87.19 358 ARG A O 1
ATOM 2795 N N . GLY A 1 359 ? 24.007 33.497 -20.992 1.00 86.94 359 GLY A N 1
ATOM 2796 C CA . GLY A 1 359 ? 24.580 32.918 -22.212 1.00 86.94 359 GLY A CA 1
ATOM 2797 C C . GLY A 1 359 ? 23.561 32.817 -23.351 1.00 86.94 359 GLY A C 1
ATOM 2798 O O . GLY A 1 359 ? 23.863 33.166 -24.489 1.00 86.94 359 GLY A O 1
ATOM 2799 N N . ILE A 1 360 ? 22.319 32.426 -23.046 1.00 89.38 360 ILE A N 1
ATOM 2800 C CA . ILE A 1 360 ? 21.234 32.381 -24.040 1.00 89.38 360 ILE A CA 1
ATOM 2801 C C . ILE A 1 360 ? 20.866 33.791 -24.525 1.00 89.38 360 ILE A C 1
ATOM 2803 O O . ILE A 1 360 ? 20.650 33.993 -25.719 1.00 89.38 360 ILE A O 1
ATOM 2807 N N . GLN A 1 361 ? 20.804 34.774 -23.622 1.00 90.00 361 GLN A N 1
ATOM 2808 C CA . GLN A 1 361 ? 20.554 36.172 -23.988 1.00 90.00 361 GLN A CA 1
ATOM 2809 C C . GLN A 1 361 ? 21.660 36.729 -24.885 1.00 90.00 361 GLN A C 1
ATOM 2811 O O . GLN A 1 361 ? 21.363 37.378 -25.885 1.00 90.00 361 GLN A O 1
ATOM 2816 N N . TRP A 1 362 ? 22.920 36.436 -24.564 1.00 89.56 362 TRP A N 1
ATOM 2817 C CA . TRP A 1 362 ? 24.063 36.800 -25.392 1.00 89.56 362 TRP A CA 1
ATOM 2818 C C . TRP A 1 362 ? 23.963 36.166 -26.787 1.00 89.56 362 TRP A C 1
ATOM 2820 O O . TRP A 1 362 ? 24.081 36.871 -27.788 1.00 89.56 362 TRP A O 1
ATOM 2830 N N . ALA A 1 363 ? 23.640 34.871 -26.873 1.00 88.94 363 ALA A N 1
ATOM 2831 C CA . ALA A 1 363 ? 23.464 34.193 -28.154 1.00 88.94 363 ALA A CA 1
ATOM 2832 C C . ALA A 1 363 ? 22.328 34.822 -28.980 1.00 88.94 363 ALA A C 1
ATOM 2834 O O . ALA A 1 363 ? 22.505 35.087 -30.163 1.00 88.94 363 ALA A O 1
ATOM 2835 N N . LYS A 1 364 ? 21.183 35.140 -28.365 1.00 90.94 364 LYS A N 1
ATOM 2836 C CA . LYS A 1 364 ? 20.068 35.830 -29.042 1.00 90.94 364 LYS A CA 1
ATOM 2837 C C . LYS A 1 364 ? 20.402 37.261 -29.461 1.00 90.94 364 LYS A C 1
ATOM 2839 O O . LYS A 1 364 ? 19.827 37.763 -30.420 1.00 90.94 364 LYS A O 1
ATOM 2844 N N . TRP A 1 365 ? 21.307 37.929 -28.752 1.00 90.44 365 TRP A N 1
ATOM 2845 C CA . TRP A 1 365 ? 21.796 39.244 -29.152 1.00 90.44 365 TRP A CA 1
ATOM 2846 C C . TRP A 1 365 ? 22.653 39.147 -30.420 1.00 90.44 365 TRP A C 1
ATOM 2848 O O . TRP A 1 365 ? 22.400 39.883 -31.370 1.00 90.44 365 TRP A O 1
ATOM 2858 N N . VAL A 1 366 ? 23.602 38.203 -30.474 1.00 90.56 366 VAL A N 1
ATOM 2859 C CA . VAL A 1 366 ? 24.444 37.964 -31.665 1.00 90.56 366 VAL A CA 1
ATOM 2860 C C . VAL A 1 366 ? 23.620 37.466 -32.857 1.00 90.56 366 VAL A C 1
ATOM 2862 O O . VAL A 1 366 ? 23.814 37.932 -33.987 1.00 90.56 366 VAL A O 1
ATOM 2865 N N . PHE A 1 367 ? 22.682 36.558 -32.582 1.00 93.62 367 PHE A N 1
ATOM 2866 C CA . PHE A 1 367 ? 21.808 35.882 -33.535 1.00 93.62 367 PHE A CA 1
ATOM 2867 C C . PHE A 1 367 ? 20.326 36.198 -33.229 1.00 93.62 367 PHE A C 1
ATOM 2869 O O . PHE A 1 367 ? 19.651 35.420 -32.554 1.00 93.62 367 PHE A O 1
ATOM 2876 N N . PRO A 1 368 ? 19.766 37.327 -33.698 1.00 93.19 368 PRO A N 1
ATOM 2877 C CA . PRO A 1 368 ? 18.373 37.696 -33.423 1.00 93.19 368 PRO A CA 1
ATOM 2878 C C . PRO A 1 368 ? 17.339 36.689 -33.942 1.00 93.19 368 PRO A C 1
ATOM 2880 O O . PRO A 1 368 ? 16.237 36.598 -33.406 1.00 93.19 368 PRO A O 1
ATOM 2883 N N . ASP A 1 369 ? 17.696 35.931 -34.977 1.00 94.31 369 ASP A N 1
ATOM 2884 C CA . ASP A 1 369 ? 16.926 34.843 -35.583 1.00 94.31 369 ASP A CA 1
ATOM 2885 C C . ASP A 1 369 ? 17.346 33.452 -35.065 1.00 94.31 369 ASP A C 1
ATOM 2887 O O . ASP A 1 369 ? 17.083 32.449 -35.729 1.00 94.31 369 ASP A O 1
ATOM 2891 N N . LEU A 1 370 ? 18.001 33.380 -33.895 1.00 95.31 370 LEU A N 1
ATOM 2892 C CA . LEU A 1 370 ? 18.481 32.128 -33.311 1.00 95.31 370 LEU A CA 1
ATOM 2893 C C . LEU A 1 370 ? 17.359 31.100 -33.192 1.00 95.31 370 LEU A C 1
ATOM 2895 O O . LEU A 1 370 ? 16.372 31.310 -32.481 1.00 95.31 370 LEU A O 1
ATOM 2899 N N . TYR A 1 371 ? 17.584 29.953 -33.817 1.00 96.56 371 TYR A N 1
ATOM 2900 C CA . TYR A 1 371 ? 16.691 28.813 -33.780 1.00 96.56 371 TYR A CA 1
ATOM 2901 C C . TYR A 1 371 ? 17.449 27.548 -33.392 1.00 96.56 371 TYR A C 1
ATOM 2903 O O . TYR A 1 371 ? 18.541 27.279 -33.897 1.00 96.56 371 TYR A O 1
ATOM 2911 N N . VAL A 1 372 ? 16.846 26.747 -32.519 1.00 96.00 372 VAL A N 1
ATOM 2912 C CA . VAL A 1 372 ? 17.382 25.463 -32.066 1.00 96.00 372 VAL A CA 1
ATOM 2913 C C . VAL A 1 372 ? 16.430 24.351 -32.457 1.00 96.00 372 VAL A C 1
ATOM 2915 O O . VAL A 1 372 ? 15.262 24.358 -32.082 1.00 96.00 372 VAL A O 1
ATOM 2918 N N . SER A 1 373 ? 16.938 23.363 -33.175 1.00 96.00 373 SER A N 1
ATOM 2919 C CA . SER A 1 373 ? 16.237 22.106 -33.426 1.00 96.00 373 SER A CA 1
ATOM 2920 C C . SER A 1 373 ? 16.776 21.014 -32.511 1.00 96.00 373 SER A C 1
ATOM 2922 O O . SER A 1 373 ? 17.986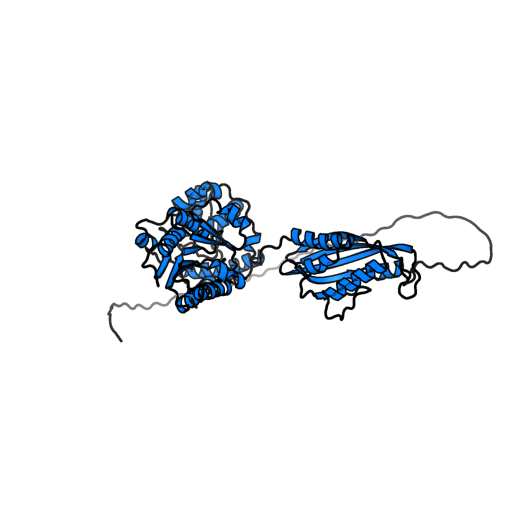 20.902 -32.304 1.00 96.00 373 SER A O 1
ATOM 2924 N N . VAL A 1 374 ? 15.862 20.215 -31.963 1.00 97.19 374 VAL A N 1
ATOM 2925 C CA . VAL A 1 374 ? 16.189 18.981 -31.248 1.00 97.19 374 VAL A CA 1
ATOM 2926 C C . VAL A 1 374 ? 16.133 17.851 -32.267 1.00 97.19 374 VAL A C 1
ATOM 2928 O O . VAL A 1 374 ? 15.053 17.427 -32.667 1.00 97.19 374 VAL A O 1
ATOM 2931 N N . ASP A 1 375 ? 17.300 17.402 -32.715 1.00 94.06 375 ASP A N 1
ATOM 2932 C CA . ASP A 1 375 ? 17.422 16.353 -33.729 1.00 94.06 375 ASP A CA 1
ATOM 2933 C C . ASP A 1 375 ? 17.037 14.981 -33.165 1.00 94.06 375 ASP A C 1
ATOM 2935 O O . ASP A 1 375 ? 16.451 14.156 -33.861 1.00 94.06 375 ASP A O 1
ATOM 2939 N N . GLU A 1 376 ? 17.421 14.714 -31.916 1.00 93.38 376 GLU A N 1
ATOM 2940 C CA . GLU A 1 376 ? 17.279 13.400 -31.298 1.00 93.38 376 GLU A CA 1
ATOM 2941 C C . GLU A 1 376 ? 17.257 13.514 -29.775 1.00 93.38 376 GLU A C 1
ATOM 2943 O O . GLU A 1 376 ? 17.954 14.356 -29.201 1.00 93.38 376 GLU A O 1
ATOM 2948 N N . THR A 1 377 ? 16.486 12.642 -29.116 1.00 96.75 377 THR A N 1
ATOM 2949 C CA . THR A 1 377 ? 16.525 12.495 -27.658 1.00 96.75 377 THR A CA 1
ATOM 2950 C C . THR A 1 377 ? 16.606 11.033 -27.238 1.00 96.75 377 THR A C 1
ATOM 2952 O O . THR A 1 377 ? 15.893 10.172 -27.756 1.00 96.75 377 THR A O 1
ATOM 2955 N N . ILE A 1 378 ? 17.447 10.762 -26.245 1.00 93.31 378 ILE A N 1
ATOM 2956 C CA . ILE A 1 378 ? 17.587 9.452 -25.606 1.00 93.31 378 ILE A CA 1
ATOM 2957 C C . ILE A 1 378 ? 17.345 9.659 -24.117 1.00 93.31 378 ILE A C 1
ATOM 2959 O O . ILE A 1 378 ? 17.873 10.604 -23.538 1.00 93.31 378 ILE A O 1
ATOM 2963 N N . ALA A 1 379 ? 16.535 8.799 -23.502 1.00 90.50 379 ALA A N 1
ATOM 2964 C CA . ALA A 1 379 ? 16.271 8.869 -22.073 1.00 90.50 379 ALA A CA 1
ATOM 2965 C C . ALA A 1 379 ? 16.501 7.515 -21.411 1.00 90.50 379 ALA A C 1
ATOM 2967 O O . ALA A 1 379 ? 16.044 6.489 -21.915 1.00 90.50 379 ALA A O 1
ATOM 2968 N N . GLU A 1 380 ? 17.169 7.545 -20.264 1.00 83.19 380 GLU A N 1
ATOM 2969 C CA . GLU A 1 380 ? 17.416 6.392 -19.407 1.00 83.19 380 GLU A CA 1
ATOM 2970 C C . GLU A 1 380 ? 17.241 6.826 -17.948 1.00 83.19 380 GLU A C 1
ATOM 2972 O O . GLU A 1 380 ? 17.903 7.749 -17.471 1.00 83.19 380 GLU A O 1
ATOM 2977 N N . GLY A 1 381 ? 16.301 6.197 -17.238 1.00 82.81 381 GLY A N 1
ATOM 2978 C CA . GLY A 1 381 ? 15.959 6.592 -15.871 1.00 82.81 381 GLY A CA 1
ATOM 2979 C C . GLY A 1 381 ? 15.527 8.061 -15.782 1.00 82.81 381 GLY A C 1
ATOM 2980 O O . GLY A 1 381 ? 14.562 8.472 -16.422 1.00 82.81 381 GLY A O 1
ATOM 2981 N N . ASN A 1 382 ? 16.239 8.848 -14.974 1.00 88.12 382 ASN A N 1
ATOM 2982 C CA . ASN A 1 382 ? 16.019 10.287 -14.806 1.00 88.12 382 ASN A CA 1
ATOM 2983 C C . ASN A 1 382 ? 16.955 11.153 -15.667 1.00 88.12 382 ASN A C 1
ATOM 2985 O O . ASN A 1 382 ? 17.062 12.353 -15.416 1.00 88.12 382 ASN A O 1
ATOM 2989 N N . MET A 1 383 ? 17.649 10.579 -16.648 1.00 93.00 383 MET A N 1
ATOM 2990 C CA . MET A 1 383 ? 18.544 11.312 -17.538 1.00 93.00 383 MET A CA 1
ATOM 2991 C C . MET A 1 383 ? 17.967 11.415 -18.948 1.00 93.00 383 MET A C 1
ATOM 2993 O O . MET A 1 383 ? 17.408 10.452 -19.469 1.00 93.00 383 MET A O 1
ATOM 2997 N N . VAL A 1 384 ? 18.125 12.583 -19.574 1.00 96.94 384 VAL A N 1
ATOM 2998 C CA . VAL A 1 384 ? 17.766 12.827 -20.976 1.00 96.94 384 VAL A CA 1
ATOM 2999 C C . VAL A 1 384 ? 18.919 13.494 -21.704 1.00 96.94 384 VAL A C 1
ATOM 3001 O O . VAL A 1 384 ? 19.313 14.617 -21.377 1.00 96.94 384 VAL A O 1
ATOM 3004 N N . THR A 1 385 ? 19.401 12.823 -22.739 1.00 97.62 385 THR A N 1
ATOM 3005 C CA . THR A 1 385 ? 20.355 13.361 -23.702 1.00 97.62 385 THR A CA 1
ATOM 3006 C C . THR A 1 385 ? 19.599 13.936 -24.892 1.00 97.62 385 THR A C 1
ATOM 3008 O O . THR A 1 385 ? 18.688 13.289 -25.406 1.00 97.62 385 THR A O 1
ATOM 3011 N N . ALA A 1 386 ? 19.978 15.126 -25.348 1.00 97.00 386 ALA A N 1
ATOM 3012 C CA . ALA A 1 386 ? 19.447 15.763 -26.545 1.00 97.00 386 ALA A CA 1
ATOM 3013 C C . ALA A 1 386 ? 20.580 16.153 -27.494 1.00 97.00 386 ALA A C 1
ATOM 3015 O O . ALA A 1 386 ? 21.525 16.833 -27.087 1.00 97.00 386 ALA A O 1
ATOM 3016 N N . ARG A 1 387 ? 20.462 15.746 -28.761 1.00 97.25 387 ARG A N 1
ATOM 3017 C CA . ARG A 1 387 ? 21.310 16.221 -29.857 1.00 97.25 387 ARG A CA 1
ATOM 3018 C C . ARG A 1 387 ? 20.636 17.426 -30.501 1.00 97.25 387 ARG A C 1
ATOM 3020 O O . ARG A 1 387 ? 19.456 17.374 -30.840 1.00 97.25 387 ARG A O 1
ATOM 3027 N N . LEU A 1 388 ? 21.379 18.515 -30.636 1.00 95.94 388 LEU A N 1
ATOM 3028 C CA . LEU A 1 388 ? 20.857 19.834 -30.974 1.00 95.94 388 LEU A CA 1
ATOM 3029 C C . LEU A 1 388 ? 21.550 20.365 -32.225 1.00 95.94 388 LEU A C 1
ATOM 3031 O O . LEU A 1 388 ? 22.762 20.198 -32.384 1.00 95.94 388 LEU A O 1
ATOM 3035 N N . ARG A 1 389 ? 20.797 21.063 -33.073 1.00 96.06 389 ARG A N 1
ATOM 3036 C CA . ARG A 1 389 ? 21.338 21.884 -34.159 1.00 96.06 389 ARG A CA 1
ATOM 3037 C C . ARG A 1 389 ? 20.825 23.306 -34.013 1.00 96.06 389 ARG A C 1
ATOM 3039 O O . ARG A 1 389 ? 19.616 23.537 -33.988 1.00 96.06 389 ARG A O 1
ATOM 3046 N N . TRP A 1 390 ? 21.762 24.234 -33.929 1.00 93.88 390 TRP A N 1
ATOM 3047 C CA . TRP A 1 390 ? 21.527 25.663 -33.820 1.00 93.88 390 TRP A CA 1
ATOM 3048 C C . TRP A 1 390 ? 21.706 26.312 -35.187 1.00 93.88 390 TRP A C 1
ATOM 3050 O O . TRP A 1 390 ? 22.541 25.873 -35.979 1.00 93.88 390 TRP A O 1
ATOM 3060 N N . ARG A 1 391 ? 20.931 27.360 -35.451 1.00 95.62 391 ARG A N 1
ATOM 3061 C CA . ARG A 1 391 ? 21.002 28.172 -36.664 1.00 95.62 391 ARG A CA 1
ATOM 3062 C C . ARG A 1 391 ? 20.781 29.633 -36.304 1.00 95.62 391 ARG A C 1
ATOM 3064 O O . ARG A 1 391 ? 19.857 29.936 -35.555 1.00 95.62 391 ARG A O 1
ATOM 3071 N N . GLY A 1 392 ? 21.585 30.531 -36.860 1.00 95.38 392 GLY A N 1
ATOM 3072 C CA . GLY A 1 392 ? 21.409 31.966 -36.650 1.00 95.38 392 GLY A CA 1
ATOM 3073 C C . GLY A 1 392 ? 22.258 32.815 -37.585 1.00 95.38 392 GLY A C 1
ATOM 3074 O O . GLY A 1 392 ? 23.272 32.357 -38.111 1.00 95.38 392 GLY A O 1
ATOM 3075 N N . THR A 1 393 ? 21.842 34.058 -37.783 1.00 95.69 393 THR A N 1
ATOM 3076 C CA . THR A 1 393 ? 22.503 35.063 -38.611 1.00 95.69 393 THR A CA 1
ATOM 3077 C C . THR A 1 393 ? 23.319 36.011 -37.744 1.00 95.69 393 THR A C 1
ATOM 3079 O O . THR A 1 393 ? 22.806 36.601 -36.797 1.00 95.69 393 THR A O 1
ATOM 3082 N N . VAL A 1 394 ? 24.603 36.173 -38.065 1.00 93.56 394 VAL A N 1
ATOM 3083 C CA . VAL A 1 394 ? 25.508 37.059 -37.318 1.00 93.56 394 VAL A CA 1
ATOM 3084 C C . VAL A 1 394 ? 25.172 38.515 -37.641 1.00 93.56 394 VAL A C 1
ATOM 3086 O O . VAL A 1 394 ? 25.516 39.014 -38.715 1.00 93.56 394 VAL A O 1
ATOM 3089 N N . THR A 1 395 ? 24.503 39.201 -36.714 1.00 92.19 395 THR A N 1
ATOM 3090 C CA . THR A 1 395 ? 24.073 40.605 -36.903 1.00 92.19 395 THR A CA 1
ATOM 3091 C C . THR A 1 395 ? 24.844 41.608 -36.056 1.00 92.19 395 THR A C 1
ATOM 3093 O O . THR A 1 395 ? 24.728 42.810 -36.285 1.00 92.19 395 THR A O 1
ATOM 3096 N N . GLN A 1 396 ? 25.632 41.128 -35.094 1.00 89.06 396 GLN A N 1
ATOM 3097 C CA . GLN A 1 396 ? 26.406 41.964 -34.180 1.00 89.06 396 GLN A CA 1
ATOM 3098 C C . GLN A 1 396 ? 27.902 41.854 -34.458 1.00 89.06 396 GLN A C 1
ATOM 3100 O O . GLN A 1 396 ? 28.374 40.846 -34.986 1.00 89.06 396 GLN A O 1
ATOM 3105 N N . GLU A 1 397 ? 28.642 42.892 -34.074 1.00 90.06 397 GLU A N 1
ATOM 3106 C CA . GLU A 1 397 ? 30.094 42.803 -33.948 1.00 90.06 397 GLU A CA 1
ATOM 3107 C C . GLU A 1 397 ? 30.439 41.919 -32.744 1.00 90.06 397 GLU A C 1
ATOM 3109 O O . GLU A 1 397 ? 29.924 42.119 -31.641 1.00 90.06 397 GLU A O 1
ATOM 3114 N N . VAL A 1 398 ? 31.315 40.937 -32.950 1.00 83.62 398 VAL A N 1
ATOM 3115 C CA . VAL A 1 398 ? 31.732 39.987 -31.913 1.00 83.62 398 VAL A CA 1
ATOM 3116 C C . VAL A 1 398 ? 33.255 39.981 -31.852 1.00 83.62 398 VAL A C 1
ATOM 3118 O O . VAL A 1 398 ? 33.915 39.718 -32.851 1.00 83.62 398 VAL A O 1
ATOM 3121 N N . TYR A 1 399 ? 33.825 40.303 -30.686 1.00 81.81 399 TYR A N 1
ATOM 3122 C CA . TYR A 1 399 ? 35.279 40.361 -30.446 1.00 81.81 399 TYR A CA 1
ATOM 3123 C C . TYR A 1 399 ? 36.080 41.155 -31.502 1.00 81.81 399 TYR A C 1
ATOM 3125 O O . TYR A 1 399 ? 37.186 40.768 -31.874 1.00 81.81 399 TYR A O 1
ATOM 3133 N N . GLY A 1 400 ? 35.529 42.275 -31.984 1.00 82.31 400 GLY A N 1
ATOM 3134 C CA . GLY A 1 400 ? 36.172 43.141 -32.981 1.00 82.31 400 GLY A CA 1
ATOM 3135 C C . GLY A 1 400 ? 36.045 42.658 -34.430 1.00 82.31 400 GLY A C 1
ATOM 3136 O O . GLY A 1 400 ? 36.614 43.278 -35.326 1.00 82.31 400 GLY A O 1
ATOM 3137 N N . VAL A 1 401 ? 35.298 41.577 -34.677 1.00 85.31 401 VAL A N 1
ATOM 3138 C CA . VAL A 1 401 ? 34.927 41.136 -36.025 1.00 85.31 401 VAL A CA 1
ATOM 3139 C C . VAL A 1 401 ? 33.566 41.738 -36.390 1.00 85.31 401 VAL A C 1
ATOM 3141 O O . VAL A 1 401 ? 32.584 41.452 -35.696 1.00 85.31 401 VAL A O 1
ATOM 3144 N N . PRO A 1 402 ? 33.480 42.563 -37.457 1.00 86.25 402 PRO A N 1
ATOM 3145 C CA . PRO A 1 402 ? 32.226 43.166 -37.903 1.00 86.25 402 PRO A CA 1
ATOM 3146 C C . PRO A 1 402 ? 31.149 42.119 -38.224 1.00 86.25 402 PRO A C 1
ATOM 3148 O O . PRO A 1 402 ? 31.485 40.998 -38.618 1.00 86.25 402 PRO A O 1
ATOM 3151 N N . PRO A 1 403 ? 29.853 42.474 -38.129 1.00 89.94 403 PRO A N 1
ATOM 3152 C CA . PRO A 1 403 ? 28.767 41.546 -38.418 1.00 89.94 403 PRO A CA 1
ATOM 3153 C C . PRO A 1 403 ? 28.866 41.027 -39.853 1.00 89.94 403 PRO A C 1
ATOM 3155 O O . PRO A 1 403 ? 28.789 41.789 -40.817 1.00 89.94 403 PRO A O 1
ATOM 3158 N N . SER A 1 404 ? 29.032 39.713 -40.000 1.00 87.31 404 SER A N 1
ATOM 3159 C CA . SER A 1 404 ? 29.232 39.094 -41.313 1.00 87.31 404 SER A CA 1
ATOM 3160 C C . SER A 1 404 ? 27.946 39.014 -42.140 1.00 87.31 404 SER A C 1
ATOM 3162 O O . SER A 1 404 ? 28.014 38.809 -43.352 1.00 87.31 404 SER A O 1
ATOM 3164 N N . GLY A 1 405 ? 26.775 39.117 -41.496 1.00 89.56 405 GLY A N 1
ATOM 3165 C CA . GLY A 1 405 ? 25.467 38.917 -42.122 1.00 89.56 405 GLY A CA 1
ATOM 3166 C C . GLY A 1 405 ? 25.217 37.480 -42.592 1.00 89.56 405 GLY A C 1
ATOM 3167 O O . GLY A 1 405 ? 24.198 37.213 -43.226 1.00 89.56 405 GLY A O 1
ATOM 3168 N N . LYS A 1 406 ? 26.132 36.545 -42.311 1.00 91.44 406 LYS A N 1
ATOM 3169 C CA . LYS A 1 406 ? 26.008 35.143 -42.715 1.00 91.44 406 LYS A CA 1
ATOM 3170 C C . LYS A 1 406 ? 25.145 34.382 -41.719 1.00 91.44 406 LYS A C 1
ATOM 3172 O O . LYS A 1 406 ? 25.316 34.523 -40.508 1.00 91.44 406 LYS A O 1
ATOM 3177 N N . THR A 1 407 ? 24.269 33.527 -42.238 1.00 94.56 407 THR A N 1
ATOM 3178 C CA . THR A 1 407 ? 23.625 32.479 -41.444 1.00 94.56 407 THR A CA 1
ATOM 3179 C C . THR A 1 407 ? 24.586 31.309 -41.283 1.00 94.56 407 THR A C 1
ATOM 3181 O O . THR A 1 407 ? 25.128 30.813 -42.271 1.00 94.56 407 THR A O 1
ATOM 3184 N N . ILE A 1 408 ? 24.782 30.866 -40.046 1.00 94.06 408 ILE A N 1
ATOM 3185 C CA . ILE A 1 408 ? 25.640 29.733 -39.700 1.00 94.06 408 ILE A CA 1
ATOM 3186 C C . ILE A 1 408 ? 24.833 28.666 -38.965 1.00 94.06 408 ILE A C 1
ATOM 3188 O O . ILE A 1 408 ? 23.810 28.966 -38.345 1.00 94.06 408 ILE A O 1
ATOM 3192 N N . GLU A 1 409 ? 25.310 27.426 -39.032 1.00 94.75 409 GLU A N 1
ATOM 3193 C CA . GLU A 1 409 ? 24.759 26.291 -38.296 1.00 94.75 409 GLU A CA 1
ATOM 3194 C C . GLU A 1 409 ? 25.865 25.597 -37.508 1.00 94.75 409 GLU A C 1
ATOM 3196 O O . GLU A 1 409 ? 26.986 25.458 -37.996 1.00 94.75 409 GLU A O 1
ATOM 3201 N N . TRP A 1 410 ? 25.548 25.159 -36.293 1.00 93.88 410 TRP A N 1
ATOM 3202 C CA . TRP A 1 410 ? 26.463 24.391 -35.453 1.00 93.88 410 TRP A CA 1
ATOM 3203 C C . TRP A 1 410 ? 25.693 23.375 -34.612 1.00 93.88 410 TRP A C 1
ATOM 3205 O O . TRP A 1 410 ? 24.475 23.471 -34.430 1.00 93.88 410 TRP A O 1
ATOM 3215 N N . THR A 1 411 ? 26.397 22.358 -34.125 1.00 93.81 411 THR A N 1
ATOM 3216 C CA . THR A 1 411 ? 25.786 21.259 -33.369 1.00 93.81 411 THR A CA 1
ATOM 3217 C C . THR A 1 411 ? 26.135 21.332 -31.892 1.00 93.81 411 THR A C 1
ATOM 3219 O O . THR A 1 411 ? 27.128 21.940 -31.501 1.00 93.81 411 THR A O 1
ATOM 3222 N N . GLY A 1 412 ? 25.303 20.713 -31.060 1.00 91.75 412 GLY A N 1
ATOM 3223 C CA . GLY A 1 412 ? 25.586 20.539 -29.644 1.00 91.75 412 GLY A CA 1
ATOM 3224 C C . GLY A 1 412 ? 24.906 19.307 -29.068 1.00 91.75 412 GLY A C 1
ATOM 3225 O O . GLY A 1 412 ? 24.007 18.723 -29.677 1.00 91.75 412 GLY A O 1
ATOM 3226 N N . ILE A 1 413 ? 25.338 18.915 -27.878 1.00 94.50 413 ILE A N 1
ATOM 3227 C CA . ILE A 1 413 ? 24.750 17.831 -27.101 1.00 94.50 413 ILE A CA 1
ATOM 3228 C C . ILE A 1 413 ? 24.535 18.295 -25.664 1.00 94.50 413 ILE A C 1
ATOM 3230 O O . ILE A 1 413 ? 25.399 18.931 -25.062 1.00 94.50 413 ILE A O 1
ATOM 3234 N N . ALA A 1 414 ? 23.358 17.989 -25.126 1.00 94.50 414 ALA A N 1
ATOM 3235 C CA . ALA A 1 414 ? 22.990 18.277 -23.748 1.00 94.50 414 ALA A CA 1
ATOM 3236 C C . ALA A 1 414 ? 22.608 16.980 -23.041 1.00 94.50 414 ALA A C 1
ATOM 3238 O O . ALA A 1 414 ? 21.688 16.302 -23.487 1.00 94.50 414 ALA A O 1
ATOM 3239 N N . ILE A 1 415 ? 23.256 16.663 -21.926 1.00 96.31 415 ILE A N 1
ATOM 3240 C CA . ILE A 1 415 ? 22.860 15.581 -21.023 1.00 96.31 415 ILE A CA 1
ATOM 3241 C C . ILE A 1 415 ? 22.234 16.226 -19.791 1.00 96.31 415 ILE A C 1
ATOM 3243 O O . ILE A 1 415 ? 22.883 17.022 -19.119 1.00 96.31 415 ILE A O 1
ATOM 3247 N N . ASN A 1 416 ? 20.978 15.904 -19.499 1.00 96.56 416 ASN A N 1
ATOM 3248 C CA . ASN A 1 416 ? 20.192 16.531 -18.438 1.00 96.56 416 ASN A CA 1
ATOM 3249 C C . ASN A 1 416 ? 19.784 15.479 -17.408 1.00 96.56 416 ASN A C 1
ATOM 3251 O O . ASN A 1 416 ? 19.114 14.513 -17.765 1.00 96.56 416 ASN A O 1
ATOM 3255 N N . ARG A 1 417 ? 20.133 15.679 -16.136 1.00 95.69 417 ARG A N 1
ATOM 3256 C CA . ARG A 1 417 ? 19.648 14.866 -15.015 1.00 95.69 417 ARG A CA 1
ATOM 3257 C C . ARG A 1 417 ? 18.466 15.559 -14.349 1.00 95.69 417 ARG A C 1
ATOM 3259 O O . ARG A 1 417 ? 18.528 16.750 -14.037 1.00 95.69 417 ARG A O 1
ATOM 3266 N N . PHE A 1 418 ? 17.402 14.799 -14.112 1.00 92.62 418 PHE A N 1
ATOM 3267 C CA . PHE A 1 418 ? 16.166 15.267 -13.499 1.00 92.62 418 PHE A CA 1
ATOM 3268 C C . PHE A 1 418 ? 16.031 14.845 -12.034 1.00 92.62 418 PHE A C 1
ATOM 3270 O O . PHE A 1 418 ? 16.377 13.726 -11.650 1.00 92.62 418 PHE A O 1
ATOM 3277 N N . GLU A 1 419 ? 15.445 15.733 -11.240 1.00 86.38 419 GLU A N 1
ATOM 3278 C CA . GLU A 1 419 ? 15.015 15.509 -9.862 1.00 86.38 419 GLU A CA 1
ATOM 3279 C C . GLU A 1 419 ? 13.731 16.312 -9.622 1.00 86.38 419 GLU A C 1
ATOM 3281 O O . GLU A 1 419 ? 13.589 17.426 -10.128 1.00 86.38 419 GLU A O 1
ATOM 3286 N N . ASP A 1 420 ? 12.735 15.703 -8.972 1.00 82.00 420 ASP A N 1
ATOM 3287 C CA . ASP A 1 420 ? 11.394 16.285 -8.782 1.00 82.00 420 ASP A CA 1
ATOM 3288 C C . ASP A 1 420 ? 10.755 16.848 -10.071 1.00 82.00 420 ASP A C 1
ATOM 3290 O O . ASP A 1 420 ? 9.999 17.821 -10.076 1.00 82.00 420 ASP A O 1
ATOM 3294 N N . GLY A 1 421 ? 11.065 16.217 -11.210 1.00 84.31 421 GLY A N 1
ATOM 3295 C CA . GLY A 1 421 ? 10.568 16.609 -12.526 1.00 84.31 421 GLY A CA 1
ATOM 3296 C C . GLY A 1 421 ? 11.207 17.874 -13.114 1.00 84.31 421 GLY A C 1
ATOM 3297 O O . GLY A 1 421 ? 10.701 18.353 -14.133 1.00 84.31 421 GLY A O 1
ATOM 3298 N N . LYS A 1 422 ? 12.291 18.388 -12.524 1.00 93.19 422 LYS A N 1
ATOM 3299 C CA . LYS A 1 422 ? 13.086 19.528 -13.003 1.00 93.19 422 LYS A CA 1
ATOM 3300 C C . LYS A 1 422 ? 14.526 19.115 -13.311 1.00 93.19 422 LYS A C 1
ATOM 3302 O O . LYS A 1 422 ? 15.025 18.160 -12.726 1.00 93.19 422 LYS A O 1
ATOM 3307 N N . ILE A 1 423 ? 15.203 19.825 -14.212 1.00 95.25 423 ILE A N 1
ATOM 3308 C CA . ILE A 1 423 ? 16.622 19.600 -14.520 1.00 95.25 423 ILE A CA 1
ATOM 3309 C C . ILE A 1 423 ? 17.452 20.127 -13.350 1.00 95.25 423 ILE A C 1
ATOM 3311 O O . ILE A 1 423 ? 17.487 21.333 -13.113 1.00 95.25 423 ILE A O 1
ATOM 3315 N N . VAL A 1 424 ? 18.107 19.232 -12.618 1.00 95.56 424 VAL A N 1
ATOM 3316 C CA . VAL A 1 424 ? 18.968 19.581 -11.477 1.00 95.56 424 VAL A CA 1
ATOM 3317 C C . VAL A 1 424 ? 20.438 19.657 -11.866 1.00 95.56 424 VAL A C 1
ATOM 3319 O O . VAL A 1 424 ? 21.210 20.369 -11.234 1.00 95.56 424 VAL A O 1
ATOM 3322 N N . GLU A 1 425 ? 20.833 18.987 -12.943 1.00 95.38 425 GLU A N 1
ATOM 3323 C CA . GLU A 1 425 ? 22.214 18.998 -13.412 1.00 95.38 425 GLU A CA 1
ATOM 3324 C C . GLU A 1 425 ? 22.263 18.835 -14.930 1.00 95.38 425 GLU A C 1
ATOM 3326 O O . GLU A 1 425 ? 21.465 18.084 -15.500 1.00 95.38 425 GLU A O 1
ATOM 3331 N N . ARG A 1 426 ? 23.173 19.551 -15.596 1.00 94.38 426 ARG A N 1
ATOM 3332 C CA . ARG A 1 426 ? 23.333 19.492 -17.054 1.00 94.38 426 ARG A CA 1
ATOM 3333 C C . ARG A 1 426 ? 24.798 19.487 -17.459 1.00 94.38 426 ARG A C 1
ATOM 3335 O O . ARG A 1 426 ? 25.531 20.365 -17.028 1.00 94.38 426 ARG A O 1
ATOM 3342 N N . TRP A 1 427 ? 25.171 18.602 -18.378 1.00 93.75 427 TRP A N 1
ATOM 3343 C CA . TRP A 1 427 ? 26.432 18.653 -19.125 1.00 93.75 427 TRP A CA 1
ATOM 3344 C C . TRP A 1 427 ? 26.151 19.076 -20.560 1.00 93.75 427 TRP A C 1
ATOM 3346 O O . TRP A 1 427 ? 25.296 18.479 -21.217 1.00 93.75 427 TRP A O 1
ATOM 3356 N N . PHE A 1 428 ? 26.819 20.123 -21.036 1.00 90.56 428 PHE A N 1
ATOM 3357 C CA . PHE A 1 428 ? 26.574 20.685 -22.359 1.00 90.56 428 PHE A CA 1
ATOM 3358 C C . PHE A 1 428 ? 27.872 20.883 -23.139 1.00 90.56 428 PHE A C 1
ATOM 3360 O O . PHE A 1 428 ? 28.801 21.517 -22.648 1.00 90.56 428 PHE A O 1
ATOM 3367 N N . ASN A 1 429 ? 27.898 20.387 -24.375 1.00 88.12 429 ASN A N 1
ATOM 3368 C CA . ASN A 1 429 ? 29.014 20.556 -25.299 1.00 88.12 429 ASN A CA 1
ATOM 3369 C C . ASN A 1 429 ? 28.491 21.079 -26.640 1.00 88.12 429 ASN A C 1
ATOM 3371 O O . ASN A 1 429 ? 27.468 20.608 -27.138 1.00 88.12 429 ASN A O 1
ATOM 3375 N N . SER A 1 430 ? 29.213 22.022 -27.239 1.00 88.94 430 SER A N 1
ATOM 3376 C CA . SER A 1 430 ? 28.867 22.662 -28.511 1.00 88.94 430 SER A CA 1
ATOM 3377 C C . SER A 1 430 ? 30.059 22.633 -29.470 1.00 88.94 430 SER A C 1
ATOM 3379 O O . SER A 1 430 ? 31.205 22.660 -29.028 1.00 88.94 430 SER A O 1
ATOM 3381 N N . ASP A 1 431 ? 29.800 22.608 -30.779 1.00 90.38 431 ASP A N 1
ATOM 3382 C CA . ASP A 1 431 ? 30.812 22.805 -31.826 1.00 90.38 431 ASP A CA 1
ATOM 3383 C C . ASP A 1 431 ? 31.237 24.280 -31.889 1.00 90.38 431 ASP A C 1
ATOM 3385 O O . ASP A 1 431 ? 30.845 25.050 -32.769 1.00 90.38 431 ASP A O 1
ATOM 3389 N N . GLU A 1 432 ? 32.009 24.700 -30.890 1.00 85.31 432 GLU A N 1
ATOM 3390 C CA . GLU A 1 432 ? 32.474 26.080 -30.778 1.00 85.31 432 GLU A CA 1
ATOM 3391 C C . GLU A 1 432 ? 33.423 26.462 -31.906 1.00 85.31 432 GLU A C 1
ATOM 3393 O O . GLU A 1 432 ? 33.348 27.574 -32.420 1.00 85.31 432 GLU A O 1
ATOM 3398 N N . LEU A 1 433 ? 34.289 25.544 -32.339 1.00 85.88 433 LEU A N 1
ATOM 3399 C CA . LEU A 1 433 ? 35.225 25.812 -33.425 1.00 85.88 433 LEU A CA 1
ATOM 3400 C C . LEU A 1 433 ? 34.483 26.068 -34.743 1.00 85.88 433 LEU A C 1
ATOM 3402 O O . LEU A 1 433 ? 34.820 27.016 -35.459 1.00 85.88 433 LEU A O 1
ATOM 3406 N N . GLY A 1 434 ? 33.468 25.258 -35.058 1.00 85.62 434 GLY A N 1
ATOM 3407 C CA . GLY A 1 434 ? 32.586 25.482 -36.201 1.00 85.62 434 GLY A CA 1
ATOM 3408 C C . GLY A 1 434 ? 31.852 26.818 -36.100 1.00 85.62 434 GLY A C 1
ATOM 3409 O O . GLY A 1 434 ? 31.859 27.599 -37.055 1.00 85.62 434 GLY A O 1
ATOM 3410 N N . MET A 1 435 ? 31.315 27.139 -34.919 1.00 88.31 435 MET A N 1
ATOM 3411 C CA . MET A 1 435 ? 30.649 28.418 -34.656 1.00 88.31 435 MET A CA 1
ATOM 3412 C C . MET A 1 435 ? 31.602 29.614 -34.851 1.00 88.31 435 MET A C 1
ATOM 3414 O O . MET A 1 435 ? 31.273 30.556 -35.572 1.00 88.31 435 MET A O 1
ATOM 3418 N N . MET A 1 436 ? 32.808 29.579 -34.273 1.00 87.75 436 MET A N 1
ATOM 3419 C CA . MET A 1 436 ? 33.812 30.649 -34.365 1.00 87.75 436 MET A CA 1
ATOM 3420 C C . MET A 1 436 ? 34.318 30.860 -35.795 1.00 87.75 436 MET A C 1
ATOM 3422 O O . MET A 1 436 ? 34.492 32.004 -36.219 1.00 87.75 436 MET A O 1
ATOM 3426 N N . ARG A 1 437 ? 34.509 29.781 -36.566 1.00 87.69 437 ARG A N 1
ATOM 3427 C CA . ARG A 1 437 ? 34.825 29.869 -38.001 1.00 87.69 437 ARG A CA 1
ATOM 3428 C C . ARG A 1 437 ? 33.680 30.492 -38.791 1.00 87.69 437 ARG A C 1
ATOM 3430 O O . ARG A 1 437 ? 33.914 31.380 -39.606 1.00 87.69 437 ARG A O 1
ATOM 3437 N N . GLY A 1 438 ? 32.441 30.090 -38.507 1.00 85.94 438 GLY A N 1
ATOM 3438 C CA . GLY A 1 438 ? 31.247 30.668 -39.123 1.00 85.94 438 GLY A CA 1
ATOM 3439 C C . GLY A 1 438 ? 31.097 32.171 -38.854 1.00 85.94 438 GLY A C 1
ATOM 3440 O O . GLY A 1 438 ? 30.723 32.929 -39.750 1.00 85.94 438 GLY A O 1
ATOM 3441 N N . MET A 1 439 ? 31.446 32.615 -37.644 1.00 86.94 439 MET A N 1
ATOM 3442 C CA . MET A 1 439 ? 31.464 34.034 -37.267 1.00 86.94 439 MET A CA 1
ATOM 3443 C C . MET A 1 439 ? 32.658 34.811 -37.844 1.00 86.94 439 MET A C 1
ATOM 3445 O O . MET A 1 439 ? 32.649 36.036 -37.805 1.00 86.94 439 MET A O 1
ATOM 3449 N N . GLY A 1 440 ? 33.670 34.132 -38.393 1.00 85.75 440 GLY A N 1
ATOM 3450 C CA . GLY A 1 440 ? 34.891 34.764 -38.901 1.00 85.75 440 GLY A CA 1
ATOM 3451 C C . GLY A 1 440 ? 35.916 35.127 -37.820 1.00 85.75 440 GLY A C 1
ATOM 3452 O O . GLY A 1 440 ? 36.858 35.856 -38.109 1.00 85.75 440 GLY A O 1
ATOM 3453 N N . LEU A 1 441 ? 35.763 34.611 -36.593 1.00 85.06 441 LEU A N 1
ATOM 3454 C CA . LEU A 1 441 ? 36.734 34.779 -35.501 1.00 85.06 441 LEU A CA 1
ATOM 3455 C C . LEU A 1 441 ? 37.997 33.937 -35.716 1.00 85.06 441 LEU A C 1
ATOM 3457 O O . LEU A 1 441 ? 39.075 34.288 -35.244 1.00 85.06 441 LEU A O 1
ATOM 3461 N N . ILE A 1 442 ? 37.850 32.804 -36.407 1.00 84.69 442 ILE A N 1
ATOM 3462 C CA . ILE A 1 442 ? 38.938 31.888 -36.746 1.00 84.69 442 ILE A CA 1
ATOM 3463 C C . ILE A 1 442 ? 38.922 31.680 -38.266 1.00 84.69 442 ILE A C 1
ATOM 3465 O O . ILE A 1 442 ? 37.874 31.313 -38.801 1.00 84.69 442 ILE A O 1
ATOM 3469 N N . PRO A 1 443 ? 40.049 31.875 -38.975 1.00 77.19 443 PRO A N 1
ATOM 3470 C CA . PRO A 1 443 ? 40.129 31.615 -40.409 1.00 77.19 443 PRO A CA 1
ATOM 3471 C C . PRO A 1 443 ? 39.774 30.164 -40.770 1.00 77.19 443 PRO A C 1
ATOM 3473 O O . PRO A 1 443 ? 40.122 29.218 -40.054 1.00 77.19 443 PRO A O 1
ATOM 3476 N N . SER A 1 444 ? 39.110 29.979 -41.911 1.00 64.81 444 SER A N 1
ATOM 3477 C CA . SER A 1 444 ? 38.938 28.670 -42.548 1.00 64.81 444 SER A CA 1
ATOM 3478 C C . SER A 1 444 ? 40.303 28.122 -42.990 1.00 64.81 444 SER A C 1
ATOM 3480 O O . SER A 1 444 ? 41.142 28.883 -43.460 1.00 64.81 444 SER A O 1
ATOM 3482 N N . MET A 1 445 ? 40.530 26.809 -42.881 1.00 54.53 445 MET A N 1
ATOM 3483 C CA . MET A 1 445 ? 41.775 26.162 -43.347 1.00 54.53 445 MET A CA 1
ATOM 3484 C C . MET A 1 445 ? 41.785 25.849 -44.857 1.00 54.53 445 MET A C 1
ATOM 3486 O O . MET A 1 445 ? 42.692 25.168 -45.332 1.00 54.53 445 MET A O 1
ATOM 3490 N N . ASP A 1 446 ? 40.816 26.351 -45.623 1.00 52.53 446 ASP A N 1
ATOM 3491 C CA . ASP A 1 446 ? 40.806 26.218 -47.080 1.00 52.53 446 ASP A CA 1
ATOM 3492 C C . ASP A 1 446 ? 41.700 27.317 -47.672 1.00 52.53 446 ASP A C 1
ATOM 3494 O O . ASP A 1 446 ? 41.293 28.468 -47.818 1.00 52.53 446 ASP A O 1
ATOM 3498 N N . GLY A 1 447 ? 42.971 26.985 -47.910 1.00 40.94 447 GLY A N 1
ATOM 3499 C CA . GLY A 1 447 ? 43.984 27.929 -48.374 1.00 40.94 447 GLY A CA 1
ATOM 3500 C C . GLY A 1 447 ? 43.774 28.381 -49.820 1.00 40.94 447 GLY A C 1
ATOM 3501 O O . GLY A 1 447 ? 43.738 27.563 -50.736 1.00 40.94 447 GLY A O 1
ATOM 3502 N N . GLU A 1 448 ? 43.737 29.693 -50.039 1.00 36.78 448 GLU A N 1
ATOM 3503 C CA . GLU A 1 448 ? 44.047 30.291 -51.337 1.00 36.78 448 GLU A CA 1
ATOM 3504 C C . GLU A 1 448 ? 45.577 30.425 -51.424 1.00 36.78 448 GLU A C 1
ATOM 3506 O O . GLU A 1 448 ? 46.192 31.222 -50.712 1.00 36.78 448 GLU A O 1
ATOM 3511 N N . ALA A 1 449 ? 46.223 29.593 -52.245 1.00 33.16 449 ALA A N 1
ATOM 3512 C CA . ALA A 1 449 ? 47.618 29.816 -52.617 1.00 33.16 449 ALA A CA 1
ATOM 3513 C C . ALA A 1 449 ? 47.704 31.095 -53.477 1.00 33.16 449 ALA A C 1
ATOM 3515 O O . ALA A 1 449 ? 46.845 31.291 -54.341 1.00 33.16 449 ALA A O 1
ATOM 3516 N N . PRO A 1 450 ? 48.707 31.970 -53.281 1.00 36.31 450 PRO A N 1
ATOM 3517 C CA . PRO A 1 450 ? 48.807 33.199 -54.056 1.00 36.31 450 PRO A CA 1
ATOM 3518 C C . PRO A 1 450 ? 49.078 32.872 -55.529 1.00 36.31 450 PRO A C 1
ATOM 3520 O O . PRO A 1 450 ? 49.935 32.049 -55.849 1.00 36.31 450 PRO A O 1
ATOM 3523 N N . ALA A 1 451 ? 48.330 33.525 -56.420 1.00 35.41 451 ALA A N 1
ATOM 3524 C CA . ALA A 1 451 ? 48.498 33.416 -57.860 1.00 35.41 451 ALA A CA 1
ATOM 3525 C C . ALA A 1 451 ? 49.878 33.949 -58.268 1.00 35.41 451 ALA A C 1
ATOM 3527 O O . ALA A 1 451 ? 50.107 35.158 -58.269 1.00 35.41 451 ALA A O 1
ATOM 3528 N N . ASP A 1 452 ? 50.786 33.041 -58.619 1.00 31.69 452 ASP A N 1
ATOM 3529 C CA . ASP A 1 452 ? 52.073 33.403 -59.197 1.00 31.69 452 ASP A CA 1
ATOM 3530 C C . ASP A 1 452 ? 51.912 33.561 -60.713 1.00 31.69 452 ASP A C 1
ATOM 3532 O O . ASP A 1 452 ? 51.669 32.608 -61.459 1.00 31.69 452 ASP A O 1
ATOM 3536 N N . SER A 1 453 ? 51.979 34.808 -61.169 1.00 39.34 453 SER A N 1
ATOM 3537 C CA . SER A 1 453 ? 51.983 35.172 -62.577 1.00 39.34 453 SER A CA 1
ATOM 3538 C C . SER A 1 453 ? 53.424 35.255 -63.074 1.00 39.34 453 SER A C 1
ATOM 3540 O O . SER A 1 453 ? 54.015 36.332 -63.041 1.00 39.34 453 SER A O 1
ATOM 3542 N N . SER A 1 454 ? 53.995 34.160 -63.579 1.00 31.41 454 SER A N 1
ATOM 3543 C CA . SER A 1 454 ? 55.004 34.250 -64.644 1.00 31.41 454 SER A CA 1
ATOM 3544 C C . SER A 1 454 ? 55.301 32.910 -65.325 1.00 31.41 454 SER A C 1
ATOM 3546 O O . SER A 1 454 ? 55.532 31.890 -64.690 1.00 31.41 454 SER A O 1
ATOM 3548 N N . ASN A 1 455 ? 55.377 33.011 -66.653 1.00 31.45 455 ASN A N 1
ATOM 3549 C CA . ASN A 1 455 ? 56.103 32.168 -67.602 1.00 31.45 455 ASN A CA 1
ATOM 3550 C C . ASN A 1 455 ? 55.470 30.856 -68.102 1.00 31.45 455 ASN A C 1
ATOM 3552 O O . ASN A 1 455 ? 55.528 29.786 -67.508 1.00 31.45 455 ASN A O 1
ATOM 3556 N N . ALA A 1 456 ? 54.938 31.021 -69.316 1.00 33.16 456 ALA A N 1
ATOM 3557 C CA . ALA A 1 456 ? 54.790 30.067 -70.403 1.00 33.16 456 ALA A CA 1
ATOM 3558 C C . ALA A 1 456 ? 55.959 29.074 -70.562 1.00 33.16 456 ALA A C 1
ATOM 3560 O O . ALA A 1 456 ? 57.112 29.470 -70.448 1.00 33.16 456 ALA A O 1
ATOM 3561 N N . GLU A 1 457 ? 55.657 27.823 -70.927 1.00 29.45 457 GLU A N 1
ATOM 3562 C CA . GLU A 1 457 ? 55.860 27.283 -72.288 1.00 29.45 457 GLU A CA 1
ATOM 3563 C C . GLU A 1 457 ? 55.628 25.750 -72.357 1.00 29.45 457 GLU A C 1
ATOM 3565 O O . GLU A 1 457 ? 56.197 24.972 -71.602 1.00 29.45 457 GLU A O 1
ATOM 3570 N N . THR A 1 458 ? 54.840 25.347 -73.365 1.00 28.78 458 THR A N 1
ATOM 3571 C CA . THR A 1 458 ? 54.860 24.078 -74.145 1.00 28.78 458 THR A CA 1
ATOM 3572 C C . THR A 1 458 ? 54.508 22.687 -73.555 1.00 28.78 458 THR A C 1
ATOM 3574 O O . THR A 1 458 ? 55.168 22.128 -72.691 1.00 28.78 458 THR A O 1
ATOM 3577 N N . GLN A 1 459 ? 53.486 22.096 -74.201 1.00 29.12 459 GLN A N 1
ATOM 3578 C CA . GLN A 1 459 ? 53.073 20.676 -74.370 1.00 29.12 459 GLN A CA 1
ATOM 3579 C C . GLN A 1 459 ? 54.193 19.731 -74.918 1.00 29.12 459 GLN A C 1
ATOM 3581 O O . GLN A 1 459 ? 55.186 20.290 -75.382 1.00 29.12 459 GLN A O 1
ATOM 3586 N N . PRO A 1 460 ? 54.057 18.364 -75.016 1.00 38.78 460 PRO A N 1
ATOM 3587 C CA . PRO A 1 460 ? 52.809 17.572 -75.176 1.00 38.78 460 PRO A CA 1
ATOM 3588 C C . PRO A 1 460 ? 52.687 16.144 -74.537 1.00 38.78 460 PRO A C 1
ATOM 3590 O O . PRO A 1 460 ? 53.657 15.487 -74.189 1.00 38.78 460 PRO A O 1
ATOM 3593 N N . ALA A 1 461 ? 51.430 15.660 -74.542 1.00 26.98 461 ALA A N 1
ATOM 3594 C CA . ALA A 1 461 ? 50.900 14.310 -74.863 1.00 26.98 461 ALA A CA 1
ATOM 3595 C C . ALA A 1 461 ? 51.178 13.018 -74.034 1.00 26.98 461 ALA A C 1
ATOM 3597 O O . ALA A 1 461 ? 52.267 12.461 -74.030 1.00 26.98 461 ALA A O 1
ATOM 3598 N N . ALA A 1 462 ? 50.040 12.463 -73.573 1.00 29.81 462 ALA A N 1
ATOM 3599 C CA . ALA A 1 462 ? 49.540 11.072 -73.636 1.00 29.81 462 ALA A CA 1
ATOM 3600 C C . ALA A 1 462 ? 50.230 9.921 -72.867 1.00 29.81 462 ALA A C 1
ATOM 3602 O O . ALA A 1 462 ? 51.319 9.495 -73.220 1.00 29.81 462 ALA A O 1
ATOM 3603 N N . SER A 1 463 ? 49.476 9.275 -71.959 1.00 26.64 463 SER A N 1
ATOM 3604 C CA . SER A 1 463 ? 49.232 7.814 -71.962 1.00 26.64 463 SER A CA 1
ATOM 3605 C C . SER A 1 463 ? 48.213 7.404 -70.876 1.00 26.64 463 SER A C 1
ATOM 3607 O O . SER A 1 463 ? 48.084 8.041 -69.837 1.00 26.64 463 SER A O 1
ATOM 3609 N N . THR A 1 464 ? 47.469 6.345 -71.174 1.00 32.25 464 THR A N 1
ATOM 3610 C CA . THR A 1 464 ? 46.310 5.713 -70.518 1.00 32.25 464 THR A CA 1
ATOM 3611 C C . THR A 1 464 ? 46.581 4.956 -69.197 1.00 32.25 464 THR A C 1
ATOM 3613 O O . THR A 1 464 ? 47.644 4.363 -69.084 1.00 32.25 464 THR A O 1
ATOM 3616 N N . ALA A 1 465 ? 45.560 4.924 -68.306 1.00 33.91 465 ALA A N 1
ATOM 3617 C CA . ALA A 1 465 ? 45.111 3.944 -67.264 1.00 33.91 465 ALA A CA 1
ATOM 3618 C C . ALA A 1 465 ? 46.124 3.031 -66.507 1.00 33.91 465 ALA A C 1
ATOM 3620 O O . ALA A 1 465 ? 47.056 2.522 -67.122 1.00 33.91 465 ALA A O 1
ATOM 3621 N N . PRO A 1 466 ? 45.921 2.722 -65.197 1.00 39.59 466 PRO A N 1
ATOM 3622 C CA . PRO A 1 466 ? 45.106 1.550 -64.755 1.00 39.59 466 PRO A CA 1
ATOM 3623 C C . PRO A 1 466 ? 44.340 1.767 -63.410 1.00 39.59 466 PRO A C 1
ATOM 3625 O O . PRO A 1 466 ? 44.636 2.701 -62.677 1.00 39.59 466 PRO A O 1
ATOM 3628 N N . ALA A 1 467 ? 43.187 1.136 -63.145 1.00 29.53 467 ALA A N 1
ATOM 3629 C CA . ALA A 1 467 ? 42.878 -0.215 -62.622 1.00 29.53 467 ALA A CA 1
ATOM 3630 C C . ALA A 1 467 ? 43.173 -0.475 -61.120 1.00 29.53 467 ALA A C 1
ATOM 3632 O O . ALA A 1 467 ? 44.232 -0.159 -60.592 1.00 29.53 467 ALA A O 1
ATOM 3633 N N . ASP A 1 468 ? 42.151 -1.070 -60.503 1.00 33.88 468 ASP A N 1
ATOM 3634 C CA . ASP A 1 468 ? 41.814 -1.341 -59.101 1.00 33.88 468 ASP A CA 1
ATOM 3635 C C . ASP A 1 468 ? 42.687 -2.412 -58.411 1.00 33.88 468 ASP A C 1
ATOM 3637 O O . ASP A 1 468 ? 43.036 -3.416 -59.032 1.00 33.88 468 ASP A O 1
ATOM 3641 N N . THR A 1 469 ? 42.965 -2.239 -57.111 1.00 29.45 469 THR A N 1
ATOM 3642 C CA . THR A 1 469 ? 43.360 -3.330 -56.199 1.00 29.45 469 THR A CA 1
ATOM 3643 C C . THR A 1 469 ? 42.914 -3.044 -54.764 1.00 29.45 469 THR A C 1
ATOM 3645 O O . THR A 1 469 ? 43.479 -2.193 -54.075 1.00 29.45 469 THR A O 1
ATOM 3648 N N . SER A 1 470 ? 41.964 -3.847 -54.296 1.00 28.75 470 SER A N 1
ATOM 3649 C CA . SER A 1 470 ? 41.594 -4.073 -52.897 1.00 28.75 470 SER A CA 1
ATOM 3650 C C . SER A 1 470 ? 42.237 -5.382 -52.395 1.00 28.75 470 SER A C 1
ATOM 3652 O O . SER A 1 470 ? 42.419 -6.329 -53.162 1.00 28.75 470 SER A O 1
ATOM 3654 N N . LYS A 1 471 ? 42.617 -5.445 -51.109 1.00 30.59 471 LYS A N 1
ATOM 3655 C CA . LYS A 1 471 ? 43.090 -6.671 -50.436 1.00 30.59 471 LYS A CA 1
ATOM 3656 C C . LYS A 1 471 ? 42.506 -6.783 -49.022 1.00 30.59 471 LYS A C 1
ATOM 3658 O O . LYS A 1 471 ? 42.781 -5.939 -48.174 1.00 30.59 471 LYS A O 1
ATOM 3663 N N . GLU A 1 472 ? 41.733 -7.848 -48.815 1.00 29.89 472 GLU A N 1
ATOM 3664 C CA . GLU A 1 472 ? 41.262 -8.406 -47.538 1.00 29.89 472 GLU A CA 1
ATOM 3665 C C . GLU A 1 472 ? 42.368 -9.172 -46.786 1.00 29.89 472 GLU A C 1
ATOM 3667 O O . GLU A 1 472 ? 43.337 -9.642 -47.388 1.00 29.89 472 GLU A O 1
ATOM 3672 N N . LEU A 1 473 ? 42.168 -9.370 -45.476 1.00 27.98 473 LEU A N 1
ATOM 3673 C CA . LEU A 1 473 ? 42.891 -10.326 -44.629 1.00 27.98 473 LEU A CA 1
ATOM 3674 C C . LEU A 1 473 ? 41.885 -11.158 -43.808 1.00 27.98 473 LEU A C 1
ATOM 3676 O O . LEU A 1 473 ? 41.018 -10.600 -43.140 1.00 27.98 473 LEU A O 1
ATOM 3680 N N . THR A 1 474 ? 42.029 -12.484 -43.883 1.00 30.31 474 THR A N 1
ATOM 3681 C CA . THR A 1 474 ? 41.170 -13.551 -43.325 1.00 30.31 474 THR A CA 1
ATOM 3682 C C . THR A 1 474 ? 41.788 -14.275 -42.110 1.00 30.31 474 THR A C 1
ATOM 3684 O O . THR A 1 474 ? 43.001 -14.230 -41.908 1.00 30.31 474 THR A O 1
ATOM 3687 N N . GLU A 1 475 ? 40.931 -14.972 -41.344 1.00 32.66 475 GLU A N 1
ATOM 3688 C CA . GLU A 1 475 ? 41.170 -15.853 -40.171 1.00 32.66 475 GLU A CA 1
ATOM 3689 C C . GLU A 1 475 ? 42.141 -17.046 -40.393 1.00 32.66 475 GLU A C 1
ATOM 3691 O O . GLU A 1 475 ? 42.424 -17.391 -41.543 1.00 32.66 475 GLU A O 1
ATOM 3696 N N . PRO A 1 476 ? 42.557 -17.778 -39.326 1.00 35.38 476 PRO A N 1
ATOM 3697 C CA . PRO A 1 476 ? 43.168 -19.105 -39.460 1.00 35.38 476 PRO A CA 1
ATOM 3698 C C . PRO A 1 476 ? 42.449 -20.253 -38.704 1.00 35.38 476 PRO A C 1
ATOM 3700 O O . PRO A 1 476 ? 41.988 -20.092 -37.575 1.00 35.38 476 PRO A O 1
ATOM 3703 N N . THR A 1 477 ? 42.480 -21.461 -39.292 1.00 30.28 477 THR A N 1
ATOM 3704 C CA . THR A 1 477 ? 42.236 -22.770 -38.641 1.00 30.28 477 THR A CA 1
ATOM 3705 C C . THR A 1 477 ? 43.318 -23.813 -39.006 1.00 30.28 477 THR A C 1
ATOM 3707 O O . THR A 1 477 ? 43.837 -23.814 -40.116 1.00 30.28 477 THR A O 1
ATOM 3710 N N . GLU A 1 478 ? 43.645 -24.636 -37.996 1.00 32.03 478 GLU A N 1
ATOM 3711 C CA . GLU A 1 478 ? 44.310 -25.962 -37.854 1.00 32.03 478 GLU A CA 1
ATOM 3712 C C . GLU A 1 478 ? 45.195 -26.645 -38.933 1.00 32.03 478 GLU A C 1
ATOM 3714 O O . GLU A 1 478 ? 44.909 -26.659 -40.125 1.00 32.03 478 GLU A O 1
ATOM 3719 N N . SER A 1 479 ? 46.210 -27.395 -38.449 1.00 26.52 479 SER A N 1
ATOM 3720 C CA . SER A 1 479 ? 46.878 -28.513 -39.152 1.00 26.52 479 SER A CA 1
ATOM 3721 C C . SER A 1 479 ? 47.400 -29.603 -38.180 1.00 26.52 479 SER A C 1
ATOM 3723 O O . SER A 1 479 ? 47.731 -29.331 -37.030 1.00 26.52 479 SER A O 1
ATOM 3725 N N . THR A 1 480 ? 47.463 -30.838 -38.690 1.00 31.47 480 THR A N 1
ATOM 3726 C CA . THR A 1 480 ? 47.420 -32.186 -38.073 1.00 31.47 480 THR A CA 1
ATOM 3727 C C . THR A 1 480 ? 48.745 -32.857 -37.615 1.00 31.47 480 THR A C 1
ATOM 3729 O O . THR A 1 480 ? 49.834 -32.411 -37.954 1.00 31.47 480 THR A O 1
ATOM 3732 N N . ALA A 1 481 ? 48.592 -33.982 -36.881 1.00 30.56 481 ALA A N 1
ATOM 3733 C CA . ALA A 1 481 ? 49.545 -34.879 -36.173 1.00 30.56 481 ALA A CA 1
ATOM 3734 C C . ALA A 1 481 ? 50.548 -35.727 -37.016 1.00 30.56 481 ALA A C 1
ATOM 3736 O O . ALA A 1 481 ? 50.551 -35.627 -38.243 1.00 30.56 481 ALA A O 1
ATOM 3737 N N . PRO A 1 482 ? 51.377 -36.606 -36.377 1.00 36.16 482 PRO A N 1
ATOM 3738 C CA . PRO A 1 482 ? 51.058 -38.057 -36.382 1.00 36.16 482 PRO A CA 1
ATOM 3739 C C . PRO A 1 482 ? 51.446 -38.903 -35.123 1.00 36.16 482 PRO A C 1
ATOM 3741 O O . PRO A 1 482 ? 52.169 -38.472 -34.231 1.00 36.16 482 PRO A O 1
ATOM 3744 N N . THR A 1 483 ? 50.924 -40.143 -35.104 1.00 29.83 483 THR A N 1
ATOM 3745 C CA . THR A 1 483 ? 50.892 -41.256 -34.107 1.00 29.83 483 THR A CA 1
ATOM 3746 C C . THR A 1 483 ? 52.154 -42.130 -33.925 1.00 29.83 483 THR A C 1
ATOM 3748 O O . THR A 1 483 ? 52.800 -42.445 -34.919 1.00 29.83 483 THR A O 1
ATOM 3751 N N . ALA A 1 484 ? 52.352 -42.707 -32.716 1.00 25.95 484 ALA A N 1
ATOM 3752 C CA . ALA A 1 484 ? 52.575 -44.156 -32.452 1.00 25.95 484 ALA A CA 1
ATOM 3753 C C . ALA A 1 484 ? 52.557 -44.508 -30.934 1.00 25.95 484 ALA A C 1
ATOM 3755 O O . ALA A 1 484 ? 52.778 -43.654 -30.085 1.00 25.95 484 ALA A O 1
ATOM 3756 N N . ALA A 1 485 ? 52.246 -45.774 -30.622 1.00 27.56 485 ALA A N 1
ATOM 3757 C CA . ALA A 1 485 ? 51.715 -46.328 -29.366 1.00 27.56 485 ALA A CA 1
ATOM 3758 C C . ALA A 1 485 ? 52.734 -46.784 -28.290 1.00 27.56 485 ALA A C 1
ATOM 3760 O O . ALA A 1 485 ? 53.877 -47.099 -28.608 1.00 27.56 485 ALA A O 1
ATOM 3761 N N . GLY A 1 486 ? 52.255 -46.971 -27.043 1.00 23.89 486 GLY A N 1
ATOM 3762 C CA . GLY A 1 486 ? 52.913 -47.816 -26.028 1.00 23.89 486 GLY A CA 1
ATOM 3763 C C . GLY A 1 486 ? 52.489 -47.604 -24.560 1.00 23.89 486 GLY A C 1
ATOM 3764 O O . GLY A 1 486 ? 53.049 -46.751 -23.892 1.00 23.89 486 GLY A O 1
ATOM 3765 N N . ASN A 1 487 ? 51.530 -48.412 -24.081 1.00 25.91 487 ASN A N 1
ATOM 3766 C CA . ASN A 1 487 ? 51.215 -48.836 -22.694 1.00 25.91 487 ASN A CA 1
ATOM 3767 C C . ASN A 1 487 ? 51.848 -48.123 -21.468 1.00 25.91 487 ASN A C 1
ATOM 3769 O O . ASN A 1 487 ? 53.049 -48.236 -21.263 1.00 25.91 487 ASN A O 1
ATOM 3773 N N . SER A 1 488 ? 51.013 -47.704 -20.499 1.00 26.78 488 SER A N 1
ATOM 3774 C CA . SER A 1 488 ? 50.902 -48.383 -19.183 1.00 26.78 488 SER A CA 1
ATOM 3775 C C . SER A 1 488 ? 49.834 -47.772 -18.260 1.00 26.78 488 SER A C 1
ATOM 3777 O O . SER A 1 488 ? 49.668 -46.561 -18.176 1.00 26.78 488 SER A O 1
ATOM 3779 N N . GLN A 1 489 ? 49.158 -48.669 -17.546 1.00 25.88 489 GLN A N 1
ATOM 3780 C CA . GLN A 1 489 ? 48.142 -48.499 -16.503 1.00 25.88 489 GLN A CA 1
ATOM 3781 C C . GLN A 1 489 ? 48.506 -47.530 -15.360 1.00 25.88 489 GLN A C 1
ATOM 3783 O O . GLN A 1 489 ? 49.640 -47.535 -14.889 1.00 25.88 489 GLN A O 1
ATOM 3788 N N . SER A 1 490 ? 47.509 -46.835 -14.792 1.00 27.84 490 SER A N 1
ATOM 3789 C CA . SER A 1 490 ? 47.263 -46.739 -13.331 1.00 27.84 490 SER A CA 1
ATOM 3790 C C . SER A 1 490 ? 45.927 -46.033 -13.024 1.00 27.84 490 SER A C 1
ATOM 3792 O O . SER A 1 490 ? 45.369 -45.327 -13.854 1.00 27.84 490 SER A O 1
ATOM 3794 N N . GLN A 1 491 ? 45.385 -46.353 -11.851 1.00 29.22 491 GLN A N 1
ATOM 3795 C CA . GLN A 1 491 ? 43.978 -46.422 -11.435 1.00 29.22 491 GLN A CA 1
ATOM 3796 C C . GLN A 1 491 ? 43.328 -45.106 -10.943 1.00 29.22 491 GLN A C 1
ATOM 3798 O O . GLN A 1 491 ? 44.040 -44.153 -10.631 1.00 29.22 491 GLN A O 1
ATOM 3803 N N . PRO A 1 492 ? 41.983 -45.074 -10.781 1.00 26.84 492 PRO A N 1
ATOM 3804 C CA . PRO A 1 492 ? 41.262 -43.971 -10.149 1.00 26.84 492 PRO A CA 1
ATOM 3805 C C . PRO A 1 492 ? 41.289 -44.076 -8.614 1.00 26.84 492 PRO A C 1
ATOM 3807 O O . PRO A 1 492 ? 41.084 -45.150 -8.049 1.00 26.84 492 PRO A O 1
ATOM 3810 N N . VAL A 1 493 ? 41.493 -42.950 -7.925 1.00 26.61 493 VAL A N 1
ATOM 3811 C CA . VAL A 1 493 ? 41.425 -42.884 -6.458 1.00 26.61 493 VAL A CA 1
ATOM 3812 C C . VAL A 1 493 ? 39.975 -42.691 -6.013 1.00 26.61 493 VAL A C 1
ATOM 3814 O O . VAL A 1 493 ? 39.399 -41.613 -6.126 1.00 26.61 493 VAL A O 1
ATOM 3817 N N . THR A 1 494 ? 39.405 -43.765 -5.477 1.00 24.83 494 THR A N 1
ATOM 3818 C CA . THR A 1 494 ? 38.264 -43.775 -4.556 1.00 24.83 494 THR A CA 1
ATOM 3819 C C . THR A 1 494 ? 38.695 -43.309 -3.166 1.00 24.83 494 THR A C 1
ATOM 3821 O O . THR A 1 494 ? 39.711 -43.785 -2.661 1.00 24.83 494 THR A O 1
ATOM 3824 N N . VAL A 1 495 ? 37.884 -42.493 -2.488 1.00 25.89 495 VAL A N 1
ATOM 3825 C CA . VAL A 1 495 ? 37.969 -42.325 -1.027 1.00 25.89 495 VAL A CA 1
ATOM 3826 C C . VAL A 1 495 ? 36.721 -42.945 -0.406 1.00 25.89 495 VAL A C 1
ATOM 3828 O O . VAL A 1 495 ? 35.607 -42.469 -0.608 1.00 25.89 495 VAL A O 1
ATOM 3831 N N . SER A 1 496 ? 36.933 -44.052 0.305 1.00 24.77 496 SER A N 1
ATOM 3832 C CA . SER A 1 496 ? 35.934 -44.758 1.109 1.00 24.77 496 SER A CA 1
ATOM 3833 C C . SER A 1 496 ? 35.982 -44.298 2.567 1.00 24.77 496 SER A C 1
ATOM 3835 O O . SER A 1 496 ? 37.035 -43.927 3.084 1.00 24.77 496 SER A O 1
ATOM 3837 N N . ALA A 1 497 ? 34.822 -44.375 3.216 1.00 27.11 497 ALA A N 1
ATOM 3838 C CA . ALA A 1 497 ? 34.601 -44.255 4.654 1.00 27.11 497 ALA A CA 1
ATOM 3839 C C . ALA A 1 497 ? 35.391 -45.285 5.492 1.00 27.11 497 ALA A C 1
ATOM 3841 O O . ALA A 1 497 ? 35.785 -46.327 4.965 1.00 27.11 497 ALA A O 1
ATOM 3842 N N . PRO A 1 498 ? 35.490 -45.100 6.821 1.00 28.97 498 PRO A N 1
ATOM 3843 C CA . PRO A 1 498 ? 35.699 -46.196 7.755 1.00 28.97 498 PRO A CA 1
ATOM 3844 C C . PRO A 1 498 ? 34.401 -46.564 8.496 1.00 28.97 498 PRO A C 1
ATOM 3846 O O . PRO A 1 498 ? 33.664 -45.704 8.975 1.00 28.97 498 PRO A O 1
ATOM 3849 N N . SER A 1 499 ? 34.142 -47.870 8.605 1.00 26.38 499 SER A N 1
ATOM 3850 C CA . SER A 1 499 ? 33.073 -48.457 9.423 1.00 26.38 499 SER A CA 1
ATOM 3851 C C . SER A 1 499 ? 33.605 -48.996 10.757 1.00 26.38 499 SER A C 1
ATOM 3853 O O . SER A 1 499 ? 34.631 -49.664 10.785 1.00 26.38 499 SER A O 1
ATOM 3855 N N . ALA A 1 500 ? 32.809 -48.743 11.802 1.00 27.23 500 ALA A N 1
ATOM 3856 C CA . ALA A 1 500 ? 32.443 -49.588 12.948 1.00 27.23 500 ALA A CA 1
ATOM 3857 C C . ALA A 1 500 ? 33.510 -50.210 13.877 1.00 27.23 500 ALA A C 1
ATOM 3859 O O . ALA A 1 500 ? 34.247 -51.105 13.482 1.00 27.23 500 ALA A O 1
ATOM 3860 N N . VAL A 1 501 ? 33.370 -49.923 15.183 1.00 25.75 501 VAL A N 1
ATOM 3861 C CA . VAL A 1 501 ? 33.353 -50.954 16.243 1.00 25.75 501 VAL A CA 1
ATOM 3862 C C . VAL A 1 501 ? 32.233 -50.649 17.253 1.00 25.75 501 VAL A C 1
ATOM 3864 O O . VAL A 1 501 ? 32.008 -49.511 17.651 1.00 25.75 501 VAL A O 1
ATOM 3867 N N . SER A 1 502 ? 31.528 -51.724 17.600 1.00 26.25 502 SER A N 1
ATOM 3868 C CA . SER A 1 502 ? 30.377 -51.909 18.491 1.00 26.25 502 SER A CA 1
ATOM 3869 C C . SER A 1 502 ? 30.630 -51.583 19.974 1.00 26.25 502 SER A C 1
ATOM 3871 O O . SER A 1 502 ? 31.713 -51.846 20.490 1.00 26.25 502 SER A O 1
ATOM 3873 N N . GLY A 1 503 ? 29.574 -51.176 20.692 1.00 25.02 503 GLY A N 1
ATOM 3874 C CA . GLY A 1 503 ? 29.532 -51.167 22.158 1.00 25.02 503 GLY A CA 1
ATOM 3875 C C . GLY A 1 503 ? 28.140 -50.863 22.722 1.00 25.02 503 GLY A C 1
ATOM 3876 O O . GLY A 1 503 ? 27.744 -49.708 22.803 1.00 25.02 503 GLY A O 1
ATOM 3877 N N . ASN A 1 504 ? 27.416 -51.921 23.095 1.00 26.41 504 ASN A N 1
ATOM 3878 C CA . ASN A 1 504 ? 26.132 -51.950 23.810 1.00 26.41 504 ASN A CA 1
ATOM 3879 C C . ASN A 1 504 ? 26.048 -51.028 25.043 1.00 26.41 504 ASN A C 1
ATOM 3881 O O . ASN A 1 504 ? 27.014 -50.905 25.791 1.00 26.41 504 ASN A O 1
ATOM 3885 N N . GLY A 1 505 ? 24.836 -50.556 25.358 1.00 25.97 505 GLY A N 1
ATOM 3886 C CA . GLY A 1 505 ? 24.516 -50.016 26.683 1.00 25.97 505 GLY A CA 1
ATOM 3887 C C . GLY A 1 505 ? 23.108 -49.436 26.800 1.00 25.97 505 GLY A C 1
ATOM 3888 O O . GLY A 1 505 ? 22.898 -48.252 26.574 1.00 25.97 505 GLY A O 1
ATOM 3889 N N . GLN A 1 506 ? 22.143 -50.282 27.160 1.00 26.31 506 GLN A N 1
ATOM 3890 C CA . GLN A 1 506 ? 20.802 -49.899 27.611 1.00 26.31 506 GLN A CA 1
ATOM 3891 C C . GLN A 1 506 ? 20.850 -48.930 28.806 1.00 26.31 506 GLN A C 1
ATOM 3893 O O . GLN A 1 506 ? 21.638 -49.159 29.721 1.00 26.31 506 GLN A O 1
ATOM 3898 N N . SER A 1 507 ? 19.902 -47.987 28.886 1.00 27.48 507 SER A N 1
ATOM 3899 C CA . SER A 1 507 ? 18.877 -47.931 29.955 1.00 27.48 507 SER A CA 1
ATOM 3900 C C . SER A 1 507 ? 18.351 -46.516 30.238 1.00 27.48 507 SER A C 1
ATOM 3902 O O . SER A 1 507 ? 19.111 -45.623 30.582 1.00 27.48 507 SER A O 1
ATOM 3904 N N . GLN A 1 508 ? 17.015 -46.417 30.198 1.00 27.41 508 GLN A N 1
ATOM 3905 C CA . GLN A 1 508 ? 16.134 -45.842 31.234 1.00 27.41 508 GLN A CA 1
ATOM 3906 C C . GLN A 1 508 ? 16.139 -44.316 31.491 1.00 27.41 508 GLN A C 1
ATOM 3908 O O . GLN A 1 508 ? 17.148 -43.733 31.847 1.00 27.41 508 GLN A O 1
ATOM 3913 N N . THR A 1 509 ? 15.047 -43.605 31.171 1.00 25.66 509 THR A N 1
ATOM 3914 C CA . THR A 1 509 ? 13.820 -43.278 31.963 1.00 25.66 509 THR A CA 1
ATOM 3915 C C . THR A 1 509 ? 13.933 -42.092 32.934 1.00 25.66 509 THR A C 1
ATOM 3917 O O . THR A 1 509 ? 14.921 -41.954 33.639 1.00 25.66 509 THR A O 1
ATOM 3920 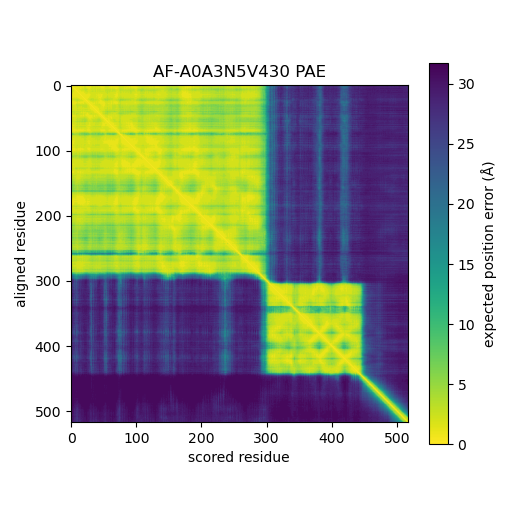N N . ALA A 1 510 ? 12.806 -41.362 33.028 1.00 27.27 510 ALA A N 1
ATOM 3921 C CA . ALA A 1 510 ? 12.398 -40.316 33.988 1.00 27.27 510 ALA A CA 1
ATOM 3922 C C . ALA A 1 510 ? 12.920 -38.894 33.674 1.00 27.27 510 ALA A C 1
ATOM 3924 O O . ALA A 1 510 ? 14.118 -38.673 33.600 1.00 27.27 510 ALA A O 1
ATOM 3925 N N . ALA A 1 511 ? 12.109 -37.884 33.327 1.00 27.23 511 ALA A N 1
ATOM 3926 C CA . ALA A 1 511 ? 10.878 -37.340 33.928 1.00 27.23 511 ALA A CA 1
ATOM 3927 C C . ALA A 1 511 ? 11.070 -36.830 35.369 1.00 27.23 511 ALA A C 1
ATOM 3929 O O . ALA A 1 511 ? 11.384 -37.631 36.237 1.00 27.23 511 ALA A O 1
ATOM 3930 N N . VAL A 1 512 ? 10.849 -35.516 35.563 1.00 28.39 512 VAL A N 1
ATOM 3931 C CA . VAL A 1 512 ? 10.392 -34.730 36.749 1.00 28.39 512 VAL A CA 1
ATOM 3932 C C . VAL A 1 512 ? 10.899 -33.287 36.507 1.00 28.39 512 VAL A C 1
ATOM 3934 O O . VAL A 1 512 ? 12.097 -33.083 36.389 1.00 28.39 512 VAL A O 1
ATOM 3937 N N . GLN A 1 513 ? 10.102 -32.281 36.124 1.00 27.55 513 GLN A N 1
ATOM 3938 C CA . GLN A 1 513 ? 8.993 -31.574 36.791 1.00 27.55 513 GLN A CA 1
ATOM 3939 C C . GLN A 1 513 ? 9.437 -30.609 37.917 1.00 27.55 513 GLN A C 1
ATOM 3941 O O . GLN A 1 513 ? 9.874 -31.054 38.971 1.00 27.55 513 GLN A O 1
ATOM 3946 N N . THR A 1 514 ? 9.108 -29.311 37.737 1.00 28.88 514 THR A N 1
ATOM 3947 C CA . THR A 1 514 ? 8.984 -28.223 38.757 1.00 28.88 514 THR A CA 1
ATOM 3948 C C . THR A 1 514 ? 10.292 -27.742 39.425 1.00 28.88 514 THR A C 1
ATOM 3950 O O . THR A 1 514 ? 11.186 -28.536 39.640 1.00 28.88 514 THR A O 1
ATOM 3953 N N . ARG A 1 515 ? 10.518 -26.477 39.820 1.00 27.95 515 ARG A N 1
ATOM 3954 C CA . ARG A 1 515 ? 9.669 -25.326 40.191 1.00 27.95 515 ARG A CA 1
ATOM 3955 C C . ARG A 1 515 ? 10.576 -24.075 40.322 1.00 27.95 515 ARG A C 1
ATOM 3957 O O . ARG A 1 515 ? 11.738 -24.246 40.653 1.00 27.95 515 ARG A O 1
ATOM 3964 N N . MET A 1 516 ? 9.987 -22.891 40.121 1.00 31.61 516 MET A N 1
ATOM 3965 C CA . MET A 1 516 ? 10.245 -21.581 40.770 1.00 31.61 516 MET A CA 1
ATOM 3966 C C . MET A 1 516 ? 11.671 -21.213 41.219 1.00 31.61 516 MET A C 1
ATOM 3968 O O . MET A 1 516 ? 12.180 -21.807 42.161 1.00 31.61 516 MET A O 1
ATOM 3972 N N . GLU A 1 517 ? 12.183 -20.104 40.681 1.00 37.62 517 GLU A N 1
ATOM 3973 C CA . GLU A 1 517 ? 12.235 -18.791 41.360 1.00 37.62 517 GLU A CA 1
ATOM 3974 C C . GLU A 1 517 ? 12.165 -17.659 40.326 1.00 37.62 517 GLU A C 1
ATOM 3976 O O . GLU A 1 517 ? 12.650 -17.876 39.189 1.00 37.62 517 GLU A O 1
#

Nearest PDB structures (foldseek):
  2vrc-assembly1_C  TM=8.619E-01  e=5.067E-21  Citrobacter sp. MY-5
  2vrb-assembly1_A-2  TM=8.718E-01  e=1.193E-20  Citrobacter sp. MY-5
  2jl1-assembly1_A-2  TM=8.598E-01  e=6.366E-21  Citrobacter sp. MY-5
  2vrc-assembly1_D  TM=8.426E-01  e=1.993E-20  Citrobacter sp. MY-5
  2gey-assembly3_A  TM=9.141E-01  e=3.924E-11  Streptomyces galilaeus

Sequence (517 aa):
MILVTGATGNIGRELVMQLARTGKPFSVMVRNTAKAQQMLGAVPNLTIVEGDVSKTATLPAALEGVETVFLLTPSDFRQVEQQGNFIRAAKAAGVKHIVKLSVVGAAPDAPAQLMRWHAQVERELEQSGMSWTHLRPHVFYQYWLQLVYPINMTGGFYASLDAHVPLPAIDIRDIAAIAVRCLTEPGHEGKIYRLTGPEALTNVQVAEKIGRVMGKPVTYSYMPPDQTKKGMIEMGMAPWFVDFVVGMDEAYSTGKYSPDTFDFYRLTGRQPISADRFFRDFGDFIRNPPQFDMSAMRGGAPAVNPEDLKAKVIRLYDELNRNNMDVLYEIMHPHFTAHGETMGLDPNDKDHLAAVARGIQWAKWVFPDLYVSVDETIAEGNMVTARLRWRGTVTQEVYGVPPSGKTIEWTGIAINRFEDGKIVERWFNSDELGMMRGMGLIPSMDGEAPADSSNAETQPAASTAPADTSKELTEPTESTAPTAAGNSQSQPVTVSAPSAVSGNGQSQTAAVQTRME

Foldseek 3Di:
DEEEEPLVDDLNVLLLQVLLVVVAAYEYEDQDQVVCCVVCVPRPNYHYAYDFLVPLVRLLVSQAPAAEYEDDDDQAPCLLSSLLSNLVSNLVNNHAEYEYEAAFQQDCPQLFPRSNSRVNSVVSNVVSPHWYAYEHEWAAPCVCLLVLQVCVVPVEDEAQAPQPQWAQHAHSSLVSVVVSCCRPDPDRTPYYHYHGAPDGHGSQVLQVLLCVLQVHHYGYDHDHLVRQLVVLVVVLADNSLSSNRSSSSVNSNVVPRHDDDCSSCVRPVDHGDDSNNVCVVCSVCSNPPDPNDCQVRNNDDRQPPQVLLVVLVQVLQVCVLVVNLCSLVVAADQQAAEADDDVQADNPDPRRSVSVSRSSVVVCVQFVNKHKDFPDWDGDGQKIKTKIKIWGAGCCQDPNQHRPRDIFMWIKMKIFGDDPNHGRYIYIDIPVVRVCCRRVVDPDPPDDDDDDDDDDDDDDDDDDDDDDDDDDDDDDDDDDDDDDDDDDDDDDDDDDDDDDDDDDDDDDDDDDDDDDD

Radius of gyration: 36.1 Å; Cα contacts (8 Å, |Δi|>4): 835; chains: 1; bounding box: 81×95×116 Å

Secondary structure (DSSP, 8-state):
-EEESSTTSHHHHHHHHHHHTTT--EEEEES-HHHHHHHHTTSTTEEEEE--TTSGGGHHHHTTT--EEEE---SSTTHHHHHHHHHHHHHHTT--EEEEE--TT--TT-SSHHHHHHHHHHHHHHHTSSEEEEEEE--BTHHHHHHHHHHHHHSEEEESS-TT--B--B-HHHHHHHHHHHHHSSS-TTEEEEE--S--B-HHHHHHHHHHHHTS--EEEE--HHHHHHHHHHTT--HHHHHHHHHHHHHHHTSTT-----HHHHHHSSPPPPHHHHHHHTHHHHHSPPPP-GGGGG-SSS---HHHHHHHHHHHHHHHHTT--THHHHHEEEEEEEES--TT--TT-S-HHHHHHHHHHHHHHH-TT-EEEEEEEEEETTEEEEEEEEEEE--S-BTTBPP---EEEEEEEEEEEEETTEEEEEEEEE-HHHHHHHHTSS--S--------------------------------------------------PPPP------------------

pLDDT: mean 82.3, std 23.1, range [23.89, 98.94]

Solvent-accessible surface area (backbone atoms only — not comparable to full-atom values): 29849 Å² total; per-residue (Å²): 74,40,37,29,36,40,36,90,42,79,49,26,39,44,29,52,61,54,40,39,73,70,71,53,65,35,33,32,42,30,81,48,58,70,63,44,43,78,75,49,61,86,48,62,57,60,43,84,37,57,30,38,56,90,42,65,88,38,38,64,75,57,33,64,75,29,33,34,35,40,45,41,75,72,95,54,98,54,37,46,60,32,52,48,46,42,52,54,48,38,54,76,53,58,34,47,35,38,41,29,68,51,41,45,60,46,28,84,83,37,76,16,57,61,23,24,42,39,27,52,43,51,50,53,47,65,70,63,76,41,43,35,26,38,39,17,36,49,59,44,58,67,59,59,60,72,43,36,46,57,24,72,75,71,41,30,52,71,44,49,39,57,62,84,47,55,42,32,36,18,44,52,67,53,54,20,53,51,48,45,47,59,73,73,47,87,91,39,66,81,37,76,42,50,38,41,20,73,51,64,43,22,55,47,58,48,22,48,53,51,14,64,57,56,74,46,82,34,44,58,42,70,36,60,53,71,59,46,46,51,54,43,44,77,72,52,30,30,67,71,57,43,46,33,56,47,22,44,26,58,41,48,63,66,52,79,59,54,70,91,50,58,49,56,34,75,74,67,78,43,81,51,65,40,69,72,57,51,53,57,77,44,27,66,50,59,62,55,52,68,87,75,71,66,70,74,65,33,63,62,76,79,78,65,52,45,66,60,52,47,49,49,57,51,47,51,43,56,36,48,55,70,70,41,68,66,53,54,70,70,42,38,34,99,77,31,44,70,43,62,73,50,93,66,47,63,83,83,50,90,52,34,59,62,32,52,53,49,19,53,52,50,49,39,62,37,12,78,67,44,38,61,44,77,78,44,76,50,61,59,75,57,33,36,37,35,36,34,40,40,36,29,35,33,71,38,69,54,97,89,39,67,48,70,67,48,74,39,69,37,45,33,42,37,40,33,35,47,52,99,89,14,37,34,34,35,43,39,49,58,44,54,68,56,42,34,38,64,62,61,79,35,84,74,90,79,78,81,76,80,87,80,87,78,81,89,84,85,86,86,84,89,87,82,89,85,90,90,85,88,84,90,89,82,89,89,83,91,88,86,88,92,90,88,88,83,88,84,90,86,84,86,89,79,86,80,86,87,81,88,85,88,82,89,81,89,81,82,87,81,91,84,82,90,78,90,134